Protein AF-Q57WV9-F1 (afdb_monomer_lite)

pLDDT: mean 71.14, std 24.07, range [21.98, 97.88]

Foldseek 3Di:
DDPVVVVVCPQADPVRVVLLVVLLVCCVQFQDDKDKAFQDDPLDDPQKFFQEKDFQAFDDPPPPDPPDRDDRFQWMWTQILQRKIWIARNVVRQIEIEQPDVVSVVVVVVVVPDPDDPPPPPFLLSRQKEKDKDWAFFDPPPPPDPDDDDDDDDPPPDGAIWIWMWIDDPQFTWIFTDDPVNRVPDSYDHPPCVRIAGAGGHDHCVVADDAKHKDYWYWDAAPNRQKIKIKTKMWDFDPPPVPDPPPPPPPDRQIFMWMWMWMWGFDPPDSGRHTYTPGPTDTAAQPVRDRSKDWADWDQADPVSFWIWIAIQQQKIFIAGNNRDTQEIDGPDDDPVSSDHNQWPHKDKFYFDDPDDPPPPDPDDDDDDDDDDPPPDPPVPPPGWMKMWIDGPQFKIKIWTKDKDDDDDPDPDDDDDDDDDDDDDDPDDDDPPGIYIDTHIAPDMDGPDPWGWQEKYWDDESAHTWIWTQTLQRKIFIARRRHRHTSDIDRDHDPDHRPPPPPPPDDDDDDDPPPPPPVPPDFDFYWDFDHPPTKIWTTTGRMTIIRTGD

Radius of gyration: 26.54 Å; chains: 1; bounding box: 86×54×90 Å

Sequence (550 aa):
MSVLSEWRREWTTEAHAHRQRLTKNALQRNLREDVQRRVTSSSVSSSIAVVDCCWSRGQCPCDTTPSVTTALAPYLFCALEDGVVCVINTSNFAKTYLFEDDSLHRREKERAGRKETTPQHDTQRDRLVAIDCFPLQQKPKREVTATKQVAGQPTVADSEVISLLCTVVDGFVCTFTIDAVTISRARSHSLKASNVCRAIKLPADTDLSDRGSWKTFSIRFSQQGSRIIVLATSTGPPTRNPTAFSNTAGSRAGLIYTTFLCVLKRQENDANGVYAVEKQWTKVLPPNGDTTTELLCVTWWDDEESVILVVWSDGTVCLMDVALSTIAQSVMFSSAEDLRPGRVVKAVASPPSFQGAPASRTSTSTPSAVSATVTSGTSNCSRPTGLLAVVVDENIIVQFAVHSSLHKNEPTSSEEPPLKTQKVESPSQGEMDSPTLTLEPGPQTHCSEDIPIGDIAIFDCLLPHTLCVLLESGALLILDGTTVEILYQRQLSRLFPSKVTRRATSGADGGSNDKRSGNSRECSFLLRPKDRPLTMCILEHNTAVILRAS

Structure (mmCIF, N/CA/C/O backbone):
data_AF-Q57WV9-F1
#
_entry.id   AF-Q57WV9-F1
#
loop_
_atom_site.group_PDB
_atom_site.id
_atom_site.type_symbol
_atom_site.label_atom_id
_atom_site.label_alt_id
_atom_site.label_comp_id
_atom_site.label_asym_id
_atom_site.label_entity_id
_atom_site.label_seq_id
_atom_site.pdbx_PDB_ins_code
_atom_site.Cartn_x
_atom_site.Cartn_y
_atom_site.Cartn_z
_atom_site.occupancy
_atom_site.B_iso_or_equiv
_atom_site.auth_seq_id
_atom_site.auth_comp_id
_atom_site.auth_asym_id
_atom_site.auth_atom_id
_atom_site.pdbx_PDB_model_num
ATOM 1 N N . MET A 1 1 ? 1.617 18.448 -42.439 1.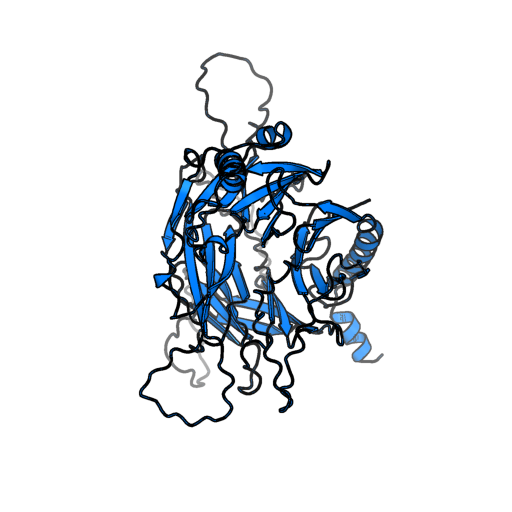00 38.41 1 MET A N 1
ATOM 2 C CA . MET A 1 1 ? 1.358 18.016 -41.047 1.00 38.41 1 MET A CA 1
ATOM 3 C C . MET A 1 1 ? 2.627 17.353 -40.535 1.00 38.41 1 MET A C 1
ATOM 5 O O . MET A 1 1 ? 3.308 16.754 -41.355 1.00 38.41 1 MET A O 1
ATOM 9 N N . SER A 1 2 ? 3.021 17.542 -39.270 1.00 48.16 2 SER A N 1
ATOM 10 C CA . SER A 1 2 ? 4.295 16.999 -38.766 1.00 48.16 2 SER A CA 1
ATOM 11 C C . SER A 1 2 ? 4.095 15.613 -38.150 1.00 48.16 2 SER A C 1
ATOM 13 O O . SER A 1 2 ? 3.089 15.374 -37.484 1.00 48.16 2 SER A O 1
ATOM 15 N N . VAL A 1 3 ? 5.079 14.731 -38.314 1.00 47.81 3 VAL A N 1
ATOM 16 C CA . VAL A 1 3 ? 5.124 13.384 -37.712 1.00 47.81 3 VAL A CA 1
ATOM 17 C C . VAL A 1 3 ? 4.875 13.429 -36.193 1.00 47.81 3 VAL A C 1
ATOM 19 O O . VAL A 1 3 ? 4.206 12.566 -35.643 1.00 47.81 3 VAL A O 1
ATOM 22 N N . LEU A 1 4 ? 5.289 14.506 -35.510 1.00 43.72 4 LEU A N 1
ATOM 23 C CA . LEU A 1 4 ? 5.009 14.738 -34.082 1.00 43.72 4 LEU A CA 1
ATOM 24 C C . LEU A 1 4 ? 3.510 14.877 -33.759 1.00 43.72 4 LEU A C 1
ATOM 26 O O . LEU A 1 4 ? 3.073 14.484 -32.677 1.00 43.72 4 LEU A O 1
ATOM 30 N N . SER A 1 5 ? 2.721 15.452 -34.672 1.00 43.38 5 SER A N 1
ATOM 31 C CA . SER A 1 5 ? 1.266 15.574 -34.509 1.00 43.38 5 SER A CA 1
ATOM 32 C C . SER A 1 5 ? 0.517 14.267 -34.782 1.00 43.38 5 SER A C 1
ATOM 34 O O . SER A 1 5 ? -0.531 14.054 -34.177 1.00 43.38 5 SER A O 1
ATOM 36 N N . GLU A 1 6 ? 1.071 13.383 -35.618 1.00 39.81 6 GLU A N 1
ATOM 37 C CA . GLU A 1 6 ? 0.573 12.010 -35.799 1.00 39.81 6 GLU A CA 1
ATOM 38 C C . GLU A 1 6 ? 0.925 11.144 -34.586 1.00 39.81 6 GLU A C 1
ATOM 40 O O . GLU A 1 6 ? 0.035 10.521 -34.016 1.00 39.81 6 GLU A O 1
ATOM 45 N N . TRP A 1 7 ? 2.158 11.237 -34.077 1.00 36.62 7 TRP A N 1
ATOM 46 C CA . TRP A 1 7 ? 2.585 10.495 -32.887 1.00 36.62 7 TRP A CA 1
ATOM 47 C C . TRP A 1 7 ? 1.738 10.858 -31.668 1.00 36.62 7 TRP A C 1
ATOM 49 O O . TRP A 1 7 ? 1.180 9.978 -31.027 1.00 36.62 7 TRP A O 1
ATOM 59 N N . ARG A 1 8 ? 1.520 12.152 -31.379 1.00 41.88 8 ARG A N 1
ATOM 60 C CA . ARG A 1 8 ? 0.606 12.560 -30.289 1.00 41.88 8 ARG A CA 1
ATOM 61 C C . ARG A 1 8 ? -0.830 12.047 -30.458 1.00 41.88 8 ARG A C 1
ATOM 63 O O . ARG A 1 8 ? -1.524 11.934 -29.451 1.00 41.88 8 ARG A O 1
ATOM 70 N N . ARG A 1 9 ? -1.283 11.778 -31.687 1.00 46.91 9 ARG A N 1
ATOM 71 C CA . ARG A 1 9 ? -2.624 11.244 -31.967 1.00 46.91 9 ARG A CA 1
ATOM 72 C C . ARG A 1 9 ? -2.716 9.728 -31.806 1.00 46.91 9 ARG A C 1
ATOM 74 O O . ARG A 1 9 ? -3.803 9.255 -31.504 1.00 46.91 9 ARG A O 1
ATOM 81 N N . GLU A 1 10 ? -1.621 8.991 -31.979 1.00 52.47 10 GLU A N 1
ATOM 82 C CA . GLU A 1 10 ? -1.630 7.520 -31.960 1.00 52.47 10 GLU A CA 1
ATOM 83 C C . GLU A 1 10 ? -1.509 6.896 -30.558 1.00 52.47 10 GLU A C 1
ATOM 85 O O . GLU A 1 10 ? -1.930 5.759 -30.370 1.00 52.47 10 GLU A O 1
ATOM 90 N N . TRP A 1 11 ? -1.012 7.615 -29.543 1.00 59.88 11 TRP A N 1
ATOM 91 C CA . TRP A 1 11 ? -0.747 7.014 -28.218 1.00 59.88 11 TRP A CA 1
ATOM 92 C C . TRP A 1 11 ? -1.983 6.707 -27.383 1.00 59.88 11 TRP A C 1
ATOM 94 O O . TRP A 1 11 ? -2.005 5.759 -26.601 1.00 59.88 11 TRP A O 1
ATOM 104 N N . THR A 1 12 ? -3.010 7.540 -27.512 1.00 67.00 12 THR A N 1
ATOM 105 C CA . THR A 1 12 ? -4.257 7.368 -26.776 1.00 67.00 12 THR A CA 1
ATOM 106 C C . THR A 1 12 ? -5.365 7.197 -27.784 1.00 67.00 12 THR A C 1
ATOM 108 O O . THR A 1 12 ? -5.615 8.069 -28.613 1.00 67.00 12 THR A O 1
ATOM 111 N N . THR A 1 13 ? -6.054 6.061 -27.717 1.00 79.19 13 THR A N 1
ATOM 112 C CA . THR A 1 13 ? -7.278 5.901 -28.499 1.00 79.19 13 THR A CA 1
ATOM 113 C C . THR A 1 13 ? -8.245 7.025 -28.137 1.00 79.19 13 THR A C 1
ATOM 115 O O . THR A 1 13 ? -8.297 7.468 -26.984 1.00 79.19 13 THR A O 1
ATOM 118 N N . GLU A 1 14 ? -9.069 7.463 -29.089 1.00 84.38 14 GLU A N 1
ATOM 119 C CA . GLU A 1 14 ? -10.126 8.442 -28.800 1.00 84.38 14 GLU A CA 1
ATOM 120 C C . GLU A 1 14 ? -11.019 7.971 -27.638 1.00 84.38 14 GLU A C 1
ATOM 122 O O . GLU A 1 14 ? -11.445 8.774 -26.807 1.00 84.38 14 GLU A O 1
ATOM 127 N N . ALA A 1 15 ? -11.216 6.652 -27.514 1.00 83.19 15 ALA A N 1
ATOM 128 C CA . ALA A 1 15 ? -11.899 6.019 -26.392 1.00 83.19 15 ALA A CA 1
ATOM 129 C C . ALA A 1 15 ? -11.168 6.217 -25.050 1.00 83.19 15 ALA A C 1
ATOM 131 O O . ALA A 1 15 ? -11.806 6.526 -24.043 1.00 83.19 15 ALA A O 1
ATOM 132 N N . HIS A 1 16 ? -9.841 6.066 -25.001 1.00 83.44 16 HIS A N 1
ATOM 133 C CA . HIS A 1 16 ? -9.053 6.342 -23.798 1.00 83.44 16 HIS A CA 1
ATOM 134 C C . HIS A 1 16 ? -9.083 7.835 -23.439 1.00 83.44 16 HIS A C 1
ATOM 136 O O . HIS A 1 16 ? -9.425 8.168 -22.307 1.00 83.44 16 HIS A O 1
ATOM 142 N N . ALA A 1 17 ? -8.867 8.735 -24.403 1.00 86.25 17 ALA A N 1
ATOM 143 C CA . ALA A 1 17 ? -8.956 10.180 -24.175 1.00 86.25 17 ALA A CA 1
ATOM 144 C C . ALA A 1 17 ? -10.359 10.615 -23.699 1.00 86.25 17 ALA A C 1
ATOM 146 O O . ALA A 1 17 ? -10.502 11.478 -22.827 1.00 86.25 17 ALA A O 1
ATOM 147 N N . HIS A 1 18 ? -11.422 10.001 -24.228 1.00 87.38 18 HIS A N 1
ATOM 148 C CA . HIS A 1 18 ? -12.787 10.222 -23.754 1.00 87.38 18 HIS A CA 1
ATOM 149 C C . HIS A 1 18 ? -12.972 9.742 -22.305 1.00 87.38 18 HIS A C 1
ATOM 151 O O . HIS A 1 18 ? -13.481 10.499 -21.474 1.00 87.38 18 HIS A O 1
ATOM 157 N N . ARG A 1 19 ? -12.496 8.533 -21.965 1.00 84.19 19 ARG A N 1
ATOM 158 C CA . ARG A 1 19 ? -12.519 8.013 -20.584 1.00 84.19 19 ARG A CA 1
ATOM 159 C C . ARG A 1 19 ? -11.716 8.885 -19.622 1.00 84.19 19 ARG A C 1
ATOM 161 O O . ARG A 1 19 ? -12.195 9.143 -18.521 1.00 84.19 19 ARG A O 1
ATOM 168 N N . GLN A 1 20 ? -10.564 9.413 -20.033 1.00 87.19 20 GLN A N 1
ATOM 169 C CA . GLN A 1 20 ? -9.794 10.373 -19.241 1.00 87.19 20 GLN A CA 1
ATOM 170 C C . GLN A 1 20 ? -10.606 11.632 -18.940 1.00 87.19 20 GLN A C 1
ATOM 172 O O . GLN A 1 20 ? -10.690 12.042 -17.786 1.00 87.19 20 GLN A O 1
ATOM 177 N N . ARG A 1 21 ? -11.261 12.232 -19.945 1.00 88.75 21 ARG A N 1
ATOM 178 C CA . ARG A 1 21 ? -12.117 13.418 -19.742 1.00 88.75 21 ARG A CA 1
ATOM 179 C C . ARG A 1 21 ? -13.271 13.136 -18.779 1.00 88.75 21 ARG A C 1
ATOM 181 O O . ARG A 1 21 ? -13.540 13.950 -17.896 1.00 88.75 21 ARG A O 1
ATOM 188 N N . LEU A 1 22 ? -13.942 11.991 -18.922 1.00 88.00 22 LEU A N 1
ATOM 189 C CA . LEU A 1 22 ? -15.007 11.572 -18.004 1.00 88.00 22 LEU A CA 1
ATOM 190 C C . LEU A 1 22 ? -14.480 11.356 -16.583 1.00 88.00 22 LEU A C 1
ATOM 192 O O . LEU A 1 22 ? -15.108 11.809 -15.628 1.00 88.00 22 LEU A O 1
ATOM 196 N N . THR A 1 23 ? -13.312 10.730 -16.451 1.00 86.06 23 THR A N 1
ATOM 197 C CA . THR A 1 23 ? -12.659 10.473 -15.164 1.00 86.06 23 THR A CA 1
ATOM 198 C C . THR A 1 23 ? -12.260 11.777 -14.486 1.00 86.06 23 THR A C 1
ATOM 200 O O . THR A 1 23 ? -12.686 12.005 -13.360 1.00 86.06 23 THR A O 1
ATOM 203 N N . LYS A 1 24 ? -11.567 12.693 -15.180 1.00 89.44 24 LYS A N 1
ATOM 204 C CA . LYS A 1 24 ? -11.230 14.043 -14.680 1.00 89.44 24 LYS A CA 1
ATOM 205 C C . LYS A 1 24 ? -12.474 14.754 -14.128 1.00 89.44 24 LYS A C 1
ATOM 207 O O . LYS A 1 24 ? -12.482 15.206 -12.983 1.00 89.44 24 LYS A O 1
ATOM 212 N N . ASN A 1 25 ? -13.564 14.763 -14.899 1.00 87.69 25 ASN A N 1
ATOM 213 C CA . ASN A 1 25 ? -14.838 15.351 -14.479 1.00 87.69 25 ASN A CA 1
ATOM 214 C C . ASN A 1 25 ? -15.449 14.650 -13.254 1.00 87.69 25 ASN A C 1
ATOM 216 O O . ASN A 1 25 ? -15.977 15.321 -12.369 1.00 87.69 25 ASN A O 1
ATOM 220 N N . ALA A 1 26 ? -15.407 13.317 -13.196 1.00 84.88 26 ALA A N 1
ATOM 221 C CA . ALA A 1 26 ? -15.935 12.543 -12.077 1.00 84.88 26 ALA A CA 1
ATOM 222 C C . ALA A 1 26 ? -15.121 12.772 -10.794 1.00 84.88 26 ALA A C 1
ATOM 224 O O . ALA A 1 26 ? -15.709 13.034 -9.748 1.00 84.88 26 ALA A O 1
ATOM 225 N N . LEU A 1 27 ? -13.787 12.757 -10.873 1.00 86.38 27 LEU A N 1
ATOM 226 C CA . LEU A 1 27 ? -12.890 13.014 -9.742 1.00 86.38 27 LEU A CA 1
ATOM 227 C C . LEU A 1 27 ? -13.128 14.415 -9.154 1.00 86.38 27 LEU A C 1
ATOM 229 O O . LEU A 1 27 ? -13.334 14.551 -7.951 1.00 86.38 27 LEU A O 1
ATOM 233 N N . GLN A 1 28 ? -13.189 15.447 -10.005 1.00 84.69 28 GLN A N 1
ATOM 234 C CA . GLN A 1 28 ? -13.433 16.837 -9.587 1.00 84.69 28 GLN A CA 1
ATOM 235 C C . GLN A 1 28 ? -14.813 17.066 -8.954 1.00 84.69 28 GLN A C 1
ATOM 237 O O . GLN A 1 28 ? -14.986 17.965 -8.122 1.00 84.69 28 GLN A O 1
ATOM 242 N N . ARG A 1 29 ? -15.826 16.302 -9.374 1.00 80.56 29 ARG A N 1
ATOM 243 C CA . ARG A 1 29 ? -17.167 16.371 -8.779 1.00 80.56 29 ARG A CA 1
ATOM 244 C C . ARG A 1 29 ? -17.229 15.617 -7.461 1.00 80.56 29 ARG A C 1
ATOM 246 O O . ARG A 1 29 ? -17.751 16.162 -6.500 1.00 80.56 29 ARG A O 1
ATOM 253 N N . ASN A 1 30 ? -16.687 14.404 -7.427 1.00 78.75 30 ASN A N 1
ATOM 254 C CA . ASN A 1 30 ? -16.910 13.483 -6.324 1.00 78.75 30 ASN A CA 1
ATOM 255 C C . ASN A 1 30 ? -15.984 13.786 -5.144 1.00 78.75 30 ASN A C 1
ATOM 257 O O . ASN A 1 30 ? -16.444 13.844 -4.017 1.00 78.75 30 ASN A O 1
ATOM 261 N N . LEU A 1 31 ? -14.697 14.049 -5.363 1.00 81.75 31 LEU A N 1
ATOM 262 C CA . LEU A 1 31 ? -13.718 14.170 -4.276 1.00 81.75 31 LEU A CA 1
ATOM 263 C C . LEU A 1 31 ? -13.658 15.590 -3.702 1.00 81.75 31 LEU A C 1
ATOM 265 O O . LEU A 1 31 ? -12.608 16.230 -3.707 1.00 81.75 31 LEU A O 1
ATOM 269 N N . ARG A 1 32 ? -14.788 16.114 -3.226 1.00 76.88 32 ARG A N 1
ATOM 270 C CA . ARG A 1 32 ? -14.880 17.478 -2.670 1.00 76.88 32 ARG A CA 1
ATOM 271 C C . ARG A 1 32 ? -14.887 17.489 -1.156 1.00 76.88 32 ARG A C 1
ATOM 273 O O . ARG A 1 32 ? -14.141 18.249 -0.547 1.00 76.88 32 ARG A O 1
ATOM 280 N N . GLU A 1 33 ? -15.664 16.610 -0.549 1.00 80.31 33 GLU A N 1
ATOM 281 C CA . GLU A 1 33 ? -15.748 16.523 0.903 1.00 80.31 33 GLU A CA 1
ATOM 282 C C . GLU A 1 33 ? -14.583 15.711 1.459 1.00 80.31 33 GLU A C 1
ATOM 284 O O . GLU A 1 33 ? -14.222 14.665 0.914 1.00 80.31 33 GLU A O 1
ATOM 289 N N . ASP A 1 34 ? -13.999 16.197 2.550 1.00 83.12 34 ASP A N 1
ATOM 290 C CA . ASP A 1 34 ? -13.153 15.399 3.423 1.00 83.12 34 ASP A CA 1
ATOM 291 C C . ASP A 1 34 ? -13.755 15.369 4.823 1.00 83.12 34 ASP A C 1
ATOM 293 O O . ASP A 1 34 ? -14.208 16.382 5.355 1.00 83.12 34 ASP A O 1
ATOM 297 N N . VAL A 1 35 ? -13.794 14.178 5.413 1.00 85.56 35 VAL A N 1
ATOM 298 C CA . VAL A 1 35 ? -14.219 13.992 6.797 1.00 85.56 35 VAL A CA 1
ATOM 299 C C . VAL A 1 35 ? -13.074 13.367 7.564 1.00 85.56 35 VAL A C 1
ATOM 301 O O . VAL A 1 35 ? -12.562 12.310 7.197 1.00 85.56 35 VAL A O 1
ATOM 304 N N . GLN A 1 36 ? -12.692 14.015 8.657 1.00 86.06 36 GLN A N 1
ATOM 305 C CA . GLN A 1 36 ? -11.636 13.532 9.531 1.00 86.06 36 GLN A CA 1
ATOM 306 C C . GLN A 1 36 ? -12.238 12.741 10.688 1.00 86.06 36 GLN A C 1
ATOM 308 O O . GLN A 1 36 ? -13.159 13.192 11.374 1.00 86.06 36 GLN A O 1
ATOM 313 N N . ARG A 1 37 ? -11.696 11.553 10.940 1.00 83.12 37 ARG A N 1
ATOM 314 C CA . ARG A 1 37 ? -12.106 10.700 12.049 1.00 83.12 37 ARG A CA 1
ATOM 315 C C . ARG A 1 37 ? -10.897 10.140 12.769 1.00 83.12 37 ARG A C 1
ATOM 317 O O . ARG A 1 37 ? -10.088 9.415 12.202 1.00 83.12 37 ARG A O 1
ATOM 324 N N . ARG A 1 38 ? -10.823 10.411 14.070 1.00 82.81 38 ARG A N 1
ATOM 325 C CA . ARG A 1 38 ? -9.780 9.847 14.919 1.00 82.81 38 ARG A CA 1
ATOM 326 C C . ARG A 1 38 ? -10.042 8.374 15.251 1.00 82.81 38 ARG A C 1
ATOM 328 O O . ARG A 1 38 ? -11.059 8.025 15.867 1.00 82.81 38 ARG A O 1
ATOM 335 N N . VAL A 1 39 ? -9.074 7.536 14.912 1.00 77.31 39 VAL A N 1
ATOM 336 C CA . VAL A 1 39 ? -8.988 6.096 15.166 1.00 77.31 39 VAL A CA 1
ATOM 337 C C . VAL A 1 39 ? -8.246 5.845 16.484 1.00 77.31 39 VAL A C 1
ATOM 339 O O . VAL A 1 39 ? -7.176 5.260 16.527 1.00 77.31 39 VAL A O 1
ATOM 342 N N . THR A 1 40 ? -8.785 6.337 17.595 1.00 68.69 40 THR A N 1
ATOM 343 C CA . THR A 1 40 ? -8.350 5.918 18.945 1.00 68.69 40 THR A CA 1
ATOM 344 C C . THR A 1 40 ? -9.278 4.845 19.471 1.00 68.69 40 THR A C 1
ATOM 346 O O . THR A 1 40 ? -10.448 4.900 19.095 1.00 68.69 40 THR A O 1
ATOM 349 N N . SER A 1 41 ? -8.830 3.944 20.351 1.00 57.75 41 SER A N 1
ATOM 350 C CA . SER A 1 41 ? -9.745 3.134 21.174 1.00 57.75 41 SER A CA 1
ATOM 351 C C . SER A 1 41 ? -10.340 3.939 22.342 1.00 57.75 41 SER A C 1
ATOM 353 O O . SER A 1 41 ? -9.959 5.092 22.563 1.00 57.75 41 SER A O 1
ATOM 355 N N . SER A 1 42 ? -11.319 3.370 23.052 1.00 56.91 42 SER A N 1
ATOM 356 C CA . SER A 1 42 ? -11.815 3.885 24.342 1.00 56.91 42 SER A CA 1
ATOM 357 C C . SER A 1 42 ? -10.751 3.869 25.444 1.00 56.91 42 SER A C 1
ATOM 359 O O . SER A 1 42 ? -10.799 4.693 26.355 1.00 56.91 42 SER A O 1
ATOM 361 N N . SER A 1 43 ? -9.817 2.927 25.354 1.00 53.62 43 SER A N 1
ATOM 362 C CA . SER A 1 43 ? -8.795 2.579 26.344 1.00 53.62 43 SER A CA 1
ATOM 363 C C . SER A 1 43 ? -7.394 3.091 25.999 1.00 53.62 43 SER A C 1
ATOM 365 O O . SER A 1 43 ? -6.507 3.082 26.841 1.00 53.62 43 SER A O 1
ATOM 367 N N . VAL A 1 44 ? -7.177 3.540 24.766 1.00 59.12 44 VAL A N 1
ATOM 368 C CA . VAL A 1 44 ? -5.839 3.702 24.204 1.00 59.12 44 VAL A CA 1
ATOM 369 C C . VAL A 1 44 ? -5.323 5.138 24.274 1.00 59.12 44 VAL A C 1
ATOM 371 O O . VAL A 1 44 ? -6.014 6.109 23.956 1.00 59.12 44 VAL A O 1
ATOM 374 N N . SER A 1 45 ? -4.039 5.247 24.622 1.00 63.06 45 SER A N 1
ATOM 375 C CA . SER A 1 45 ? -3.245 6.472 24.557 1.00 63.06 45 SER A CA 1
ATOM 376 C C . SER A 1 45 ? -3.333 7.147 23.183 1.00 63.06 45 SER A C 1
ATOM 378 O O . SER A 1 45 ? -3.290 6.505 22.136 1.00 63.06 45 SER A O 1
ATOM 380 N N . SER A 1 46 ? -3.323 8.481 23.170 1.00 67.50 46 SER A N 1
ATOM 381 C CA . SER A 1 46 ? -3.188 9.295 21.954 1.00 67.50 46 SER A CA 1
ATOM 382 C C . SER A 1 46 ? -1.952 8.966 21.100 1.00 67.50 46 SER A C 1
ATOM 384 O O . SER A 1 46 ? -1.874 9.412 19.951 1.00 67.50 46 SER A O 1
ATOM 386 N N . SER A 1 47 ? -1.008 8.208 21.664 1.00 73.38 47 SER A N 1
ATOM 387 C CA . SER A 1 47 ? 0.252 7.784 21.060 1.00 73.38 47 SER A CA 1
ATOM 388 C C . SER A 1 47 ? 0.168 6.559 20.149 1.00 73.38 47 SER A C 1
ATOM 390 O O . SER A 1 47 ? 1.127 6.331 19.421 1.00 73.38 47 SER A O 1
ATOM 392 N N . ILE A 1 48 ? -0.925 5.791 20.163 1.00 79.94 48 ILE A N 1
ATOM 393 C CA . ILE A 1 48 ? -1.059 4.613 19.292 1.00 79.94 48 ILE A CA 1
ATOM 394 C C . ILE A 1 48 ? -1.436 5.060 17.890 1.00 79.94 48 ILE A C 1
ATOM 396 O O . ILE A 1 48 ? -2.393 5.826 17.734 1.00 79.94 48 ILE A O 1
ATOM 400 N N . ALA A 1 49 ? -0.673 4.588 16.906 1.00 84.62 49 ALA A N 1
ATOM 401 C CA . ALA A 1 49 ? -0.910 4.811 15.488 1.00 84.62 49 ALA A CA 1
ATOM 402 C C . ALA A 1 49 ? -1.698 3.654 14.850 1.00 84.62 49 ALA A C 1
ATOM 404 O O . ALA A 1 49 ? -1.734 2.534 15.362 1.00 84.62 49 ALA A O 1
ATOM 405 N N . VAL A 1 50 ? -2.317 3.931 13.705 1.00 87.69 50 VAL A N 1
ATOM 406 C CA . VAL A 1 50 ? -2.803 2.908 12.777 1.00 87.69 50 VAL A CA 1
ATOM 407 C C . VAL A 1 50 ? -1.620 2.463 11.924 1.00 87.69 50 VAL A C 1
ATOM 409 O O . VAL A 1 50 ? -1.041 3.295 11.234 1.00 87.69 50 VAL A O 1
ATOM 412 N N . VAL A 1 51 ? -1.259 1.183 11.957 1.00 87.69 51 VAL A N 1
ATOM 413 C CA . VAL A 1 51 ? -0.090 0.636 11.238 1.00 87.69 51 VAL A CA 1
ATOM 414 C C . VAL A 1 51 ? -0.455 0.166 9.835 1.00 87.69 51 VAL A C 1
ATOM 416 O O . VAL A 1 51 ? 0.327 0.327 8.905 1.00 87.69 51 VAL A O 1
ATOM 419 N N . ASP A 1 52 ? -1.656 -0.384 9.663 1.00 91.00 52 ASP A N 1
ATOM 420 C CA . ASP A 1 52 ? -2.167 -0.823 8.365 1.00 91.00 52 ASP A CA 1
ATOM 421 C C . ASP A 1 52 ? -3.693 -0.705 8.325 1.00 91.00 52 ASP A C 1
ATOM 423 O O . ASP A 1 52 ? -4.365 -0.652 9.361 1.00 91.00 52 ASP A O 1
ATOM 427 N N . CYS A 1 53 ? -4.260 -0.658 7.124 1.00 92.06 53 CYS A N 1
ATOM 428 C CA . CYS A 1 53 ? -5.703 -0.720 6.951 1.00 92.06 53 CYS A CA 1
ATOM 429 C C . CYS A 1 53 ? -6.111 -1.298 5.598 1.00 92.06 53 CYS A C 1
ATOM 431 O O . CYS A 1 53 ? -5.383 -1.199 4.603 1.00 92.06 53 CYS A O 1
ATOM 433 N N . CYS A 1 54 ? -7.319 -1.855 5.567 1.00 91.62 54 CYS A N 1
ATOM 434 C CA . CYS A 1 54 ? -7.936 -2.401 4.370 1.00 91.62 54 CYS A CA 1
ATOM 435 C C . CYS A 1 54 ? -9.436 -2.074 4.325 1.00 91.62 54 CYS A C 1
ATOM 437 O O . CYS A 1 54 ? -10.120 -1.966 5.348 1.00 91.62 54 CYS A O 1
ATOM 439 N N . TRP A 1 55 ? -9.959 -1.903 3.114 1.00 88.81 55 TRP A N 1
ATOM 440 C CA . TRP A 1 55 ? -11.394 -1.766 2.883 1.00 88.81 55 TRP A CA 1
ATOM 441 C C . TRP A 1 55 ? -12.060 -3.133 2.889 1.00 88.81 55 TRP A C 1
ATOM 443 O O . TRP A 1 55 ? -11.539 -4.059 2.272 1.00 88.81 55 TRP A O 1
ATOM 453 N N . SER A 1 56 ? -13.256 -3.230 3.473 1.00 83.06 56 SER A N 1
ATOM 454 C CA . SER A 1 56 ? -14.141 -4.361 3.197 1.00 83.06 56 SER A CA 1
ATOM 455 C C . SER A 1 56 ? -14.437 -4.410 1.697 1.00 83.06 56 SER A C 1
ATOM 457 O O . SER A 1 56 ? -15.016 -3.476 1.127 1.00 83.06 56 SER A O 1
ATOM 459 N N . ARG A 1 57 ? -13.983 -5.479 1.043 1.00 71.12 57 ARG A N 1
ATOM 460 C CA . ARG A 1 57 ? -14.223 -5.704 -0.384 1.00 71.12 57 ARG A CA 1
ATOM 461 C C . ARG A 1 57 ? -15.675 -6.154 -0.567 1.00 71.12 57 ARG A C 1
ATOM 463 O O . ARG A 1 57 ? -16.156 -7.021 0.156 1.00 71.12 57 ARG A O 1
ATOM 470 N N . GLY A 1 58 ? -16.381 -5.562 -1.529 1.00 58.75 58 GLY A N 1
ATOM 471 C CA . GLY A 1 58 ? -17.634 -6.138 -2.025 1.00 58.75 58 GLY A CA 1
ATOM 472 C C . GLY A 1 58 ? -17.341 -7.358 -2.902 1.00 58.75 58 GLY A C 1
ATOM 473 O O . GLY A 1 58 ? -16.208 -7.533 -3.349 1.00 58.75 58 GLY A O 1
ATOM 474 N N . GLN A 1 59 ? -18.345 -8.191 -3.184 1.00 45.72 59 GLN A N 1
ATOM 475 C CA . GLN A 1 59 ? -18.185 -9.198 -4.234 1.00 45.72 59 GLN A CA 1
ATOM 476 C C . GLN A 1 59 ? -18.026 -8.518 -5.595 1.00 45.72 59 GLN A C 1
ATOM 478 O O . GLN A 1 59 ? -18.812 -7.635 -5.946 1.00 45.72 59 GLN A O 1
ATOM 483 N N . CYS A 1 60 ? -17.047 -8.974 -6.372 1.00 42.72 60 CYS A N 1
ATOM 484 C CA . CYS A 1 60 ? -17.094 -8.862 -7.821 1.00 42.72 60 CYS A CA 1
ATOM 485 C C . CYS A 1 60 ? -17.803 -10.129 -8.325 1.00 42.72 60 CYS A C 1
ATOM 487 O O . CYS A 1 60 ? -17.209 -11.205 -8.240 1.00 42.72 60 CYS A O 1
ATOM 489 N N . PRO A 1 61 ? -19.077 -10.081 -8.754 1.00 35.12 61 PRO A N 1
ATOM 490 C CA . PRO A 1 61 ? -19.665 -11.233 -9.417 1.00 35.12 61 PRO A CA 1
ATOM 491 C C . PRO A 1 61 ? -18.920 -11.436 -10.744 1.00 35.12 61 PRO A C 1
ATOM 493 O O . PRO A 1 61 ? -19.042 -10.619 -11.652 1.00 35.12 61 PRO A O 1
ATOM 496 N N . CYS A 1 62 ? -18.143 -12.517 -10.858 1.00 34.91 62 CYS A N 1
ATOM 497 C CA . CYS A 1 62 ? -17.558 -12.957 -12.134 1.00 34.91 62 CYS A CA 1
ATOM 498 C C . CYS A 1 62 ? -18.614 -13.471 -13.134 1.00 34.91 62 CYS A C 1
ATOM 500 O O . CYS A 1 62 ? -18.267 -13.853 -14.249 1.00 34.91 62 CYS A O 1
ATOM 502 N N . ASP A 1 63 ? -19.900 -13.448 -12.781 1.00 32.81 63 ASP A N 1
ATOM 503 C CA . ASP A 1 63 ? -20.982 -13.784 -13.695 1.00 32.81 63 ASP A CA 1
ATOM 504 C C . ASP A 1 63 ? -21.422 -12.533 -14.463 1.00 32.81 63 ASP A C 1
ATOM 506 O O . ASP A 1 63 ? -21.811 -11.529 -13.874 1.00 32.81 63 ASP A O 1
ATOM 510 N N . THR A 1 64 ? -21.314 -12.632 -15.792 1.00 37.22 64 THR A N 1
ATOM 511 C CA . THR A 1 64 ? -21.507 -11.666 -16.906 1.00 37.22 64 THR A CA 1
ATOM 512 C C . THR A 1 64 ? -22.720 -10.710 -16.909 1.00 37.22 64 THR A C 1
ATOM 514 O O . THR A 1 64 ? -23.078 -10.153 -17.947 1.00 37.22 64 THR A O 1
ATOM 517 N N . THR A 1 65 ? -23.316 -10.391 -15.769 1.00 29.34 65 THR A N 1
ATOM 518 C CA . THR A 1 65 ? -24.286 -9.307 -15.619 1.00 29.34 65 THR A CA 1
ATOM 519 C C . THR A 1 65 ? -23.778 -8.282 -14.606 1.00 29.34 65 THR A C 1
ATOM 521 O O . THR A 1 65 ? -23.698 -8.596 -13.419 1.00 29.34 65 THR A O 1
ATOM 524 N N . PRO A 1 66 ? -23.507 -7.021 -15.004 1.00 35.31 66 PRO A N 1
ATOM 525 C CA . PRO A 1 66 ? -23.234 -5.937 -14.066 1.00 35.31 66 PRO A CA 1
ATOM 526 C C . PRO A 1 66 ? -24.546 -5.469 -13.408 1.00 35.31 66 PRO A C 1
ATOM 528 O O . PRO A 1 66 ? -24.891 -4.290 -13.439 1.00 35.31 66 PRO A O 1
ATOM 531 N N . SER A 1 67 ? -25.328 -6.386 -12.835 1.00 29.23 67 SER A N 1
ATOM 532 C CA . SER A 1 67 ? -26.488 -6.039 -12.021 1.00 29.23 67 SER A CA 1
ATOM 533 C C . SER A 1 67 ? -26.004 -5.796 -10.598 1.00 29.23 67 SER A C 1
ATOM 535 O O . SER A 1 67 ? -25.946 -6.712 -9.789 1.00 29.23 67 SER A O 1
ATOM 537 N N . VAL A 1 68 ? -25.624 -4.544 -10.335 1.00 33.19 68 VAL A N 1
ATOM 538 C CA . VAL A 1 68 ? -25.477 -3.960 -8.995 1.00 33.19 68 VAL A CA 1
ATOM 539 C C . VAL A 1 68 ? -24.626 -4.824 -8.058 1.00 33.19 68 VAL A C 1
ATOM 541 O O . VAL A 1 68 ? -25.145 -5.589 -7.253 1.00 33.19 68 VAL A O 1
ATOM 544 N N . THR A 1 69 ? -23.302 -4.647 -8.123 1.00 39.62 69 THR A N 1
ATOM 545 C CA . THR A 1 69 ? -22.382 -5.032 -7.040 1.00 39.62 69 THR A CA 1
ATOM 546 C C . THR A 1 69 ? -23.007 -4.608 -5.714 1.00 39.62 69 THR A C 1
ATOM 548 O O . THR A 1 69 ? -23.102 -3.408 -5.439 1.00 39.62 69 THR A O 1
ATOM 551 N N . THR A 1 70 ? -23.510 -5.577 -4.948 1.00 41.88 70 THR A N 1
ATOM 552 C CA . THR A 1 70 ? -24.150 -5.380 -3.647 1.00 41.88 70 THR A CA 1
ATOM 553 C C . THR A 1 70 ? -23.308 -4.412 -2.831 1.00 41.88 70 THR A C 1
ATOM 555 O O . THR A 1 70 ? -22.137 -4.696 -2.584 1.00 41.88 70 THR A O 1
ATOM 558 N N . ALA A 1 71 ? -23.901 -3.257 -2.514 1.00 42.88 71 ALA A N 1
ATOM 559 C CA . ALA A 1 71 ? -23.415 -2.194 -1.639 1.00 42.88 71 ALA A CA 1
ATOM 560 C C . ALA A 1 71 ? -22.060 -2.503 -0.981 1.00 42.88 71 ALA A C 1
ATOM 562 O O . ALA A 1 71 ? -22.004 -3.163 0.055 1.00 42.88 71 ALA A O 1
ATOM 563 N N . LEU A 1 72 ? -20.965 -2.047 -1.603 1.00 52.06 72 LEU A N 1
ATOM 564 C CA . LEU A 1 72 ? -19.617 -2.243 -1.074 1.00 52.06 72 LEU A CA 1
ATOM 565 C C . LEU A 1 72 ? -19.585 -1.808 0.382 1.00 52.06 72 LEU A C 1
ATOM 567 O O . LEU A 1 72 ? -19.845 -0.637 0.673 1.00 52.06 72 LEU A O 1
ATOM 571 N N . ALA A 1 73 ? -19.269 -2.735 1.282 1.00 68.00 73 ALA A N 1
ATOM 572 C CA . ALA A 1 73 ? -19.522 -2.510 2.689 1.00 68.00 73 ALA A CA 1
ATOM 573 C C . ALA A 1 73 ? -18.783 -1.246 3.174 1.00 68.00 73 ALA A C 1
ATOM 575 O O . ALA A 1 73 ? -17.637 -0.992 2.774 1.00 68.00 73 ALA A O 1
ATOM 576 N N . PRO A 1 74 ? -19.422 -0.407 4.003 1.00 79.75 74 PRO A N 1
ATOM 577 C CA . PRO A 1 74 ? -18.864 0.873 4.421 1.00 79.75 74 PRO A CA 1
ATOM 578 C C . PRO A 1 74 ? -17.750 0.698 5.458 1.00 79.75 74 PRO A C 1
ATOM 580 O O . PRO A 1 74 ? -17.454 1.623 6.190 1.00 79.75 74 PRO A O 1
ATOM 583 N N . TYR A 1 75 ? -17.149 -0.479 5.599 1.00 87.19 75 TYR A N 1
ATOM 584 C CA . TYR A 1 75 ? -16.217 -0.745 6.683 1.00 87.19 75 TYR A CA 1
ATOM 585 C C . TYR A 1 75 ? -14.772 -0.590 6.218 1.00 87.19 75 TYR A C 1
ATOM 587 O O . TYR A 1 75 ? -14.352 -1.195 5.230 1.00 87.19 75 TYR A O 1
ATOM 595 N N . LEU A 1 76 ? -14.025 0.228 6.953 1.00 90.12 76 LEU A N 1
ATOM 596 C CA . LEU A 1 76 ? -12.571 0.300 6.906 1.00 90.12 76 LEU A CA 1
ATOM 597 C C . LEU A 1 76 ? -12.031 -0.405 8.152 1.00 90.12 76 LEU A C 1
ATOM 599 O O . LEU A 1 76 ? -12.375 -0.024 9.273 1.00 90.12 76 LEU A O 1
ATOM 603 N N . PHE A 1 77 ? -11.208 -1.430 7.960 1.00 91.25 77 PHE A N 1
ATOM 604 C CA . PHE A 1 77 ? -10.529 -2.129 9.045 1.00 91.25 77 PHE A CA 1
ATOM 605 C C . PHE A 1 77 ? -9.152 -1.508 9.252 1.00 91.25 77 PHE A C 1
ATOM 607 O O . PHE A 1 77 ? -8.369 -1.418 8.312 1.00 91.25 77 PHE A O 1
ATOM 614 N N . CYS A 1 78 ? -8.858 -1.089 10.477 1.00 91.44 78 CYS A N 1
ATOM 615 C CA . CYS A 1 78 ? -7.611 -0.443 10.864 1.00 91.44 78 CYS A CA 1
ATOM 616 C C . CYS A 1 78 ? -6.907 -1.288 11.925 1.00 91.44 78 CYS A C 1
ATOM 618 O O . CYS A 1 78 ? -7.477 -1.545 12.986 1.00 91.44 78 CYS A O 1
ATOM 620 N N . ALA A 1 79 ? -5.668 -1.681 11.655 1.00 89.94 79 ALA A N 1
ATOM 621 C CA . ALA A 1 79 ? -4.809 -2.367 12.608 1.00 89.94 79 ALA A CA 1
ATOM 622 C C . ALA A 1 79 ? -4.014 -1.332 13.414 1.00 89.94 79 ALA A C 1
ATOM 624 O O . ALA A 1 79 ? -3.381 -0.448 12.833 1.00 89.94 79 ALA A O 1
ATOM 625 N N . LEU A 1 80 ? -4.072 -1.413 14.739 1.00 87.12 80 LEU A N 1
ATOM 626 C CA . LEU A 1 80 ? -3.392 -0.495 15.651 1.00 87.12 80 LEU A CA 1
ATOM 627 C C . LEU A 1 80 ? -2.057 -1.081 16.135 1.00 87.12 80 LEU A C 1
ATOM 629 O O . LEU A 1 80 ? -1.891 -2.297 16.169 1.00 87.12 80 LEU A O 1
ATOM 633 N N . GLU A 1 81 ? -1.106 -0.223 16.523 1.00 82.75 81 GLU A N 1
ATOM 634 C CA . GLU A 1 81 ? 0.234 -0.640 16.998 1.00 82.75 81 GLU A CA 1
ATOM 635 C C . GLU A 1 81 ? 0.216 -1.601 18.202 1.00 82.75 81 GLU A C 1
ATOM 637 O O . GLU A 1 81 ? 1.209 -2.272 18.450 1.00 82.75 81 GLU A O 1
ATOM 642 N N . ASP A 1 82 ? -0.872 -1.658 18.970 1.00 78.00 82 ASP A N 1
ATOM 643 C CA . ASP A 1 82 ? -1.058 -2.567 20.110 1.00 78.00 82 ASP A CA 1
ATOM 644 C C . ASP A 1 82 ? -1.728 -3.901 19.739 1.00 78.00 82 ASP A C 1
ATOM 646 O O . ASP A 1 82 ? -2.050 -4.697 20.621 1.00 78.00 82 ASP A O 1
ATOM 650 N N . GLY A 1 83 ? -1.966 -4.153 18.450 1.00 78.56 83 GLY A N 1
ATOM 651 C CA . GLY A 1 83 ? -2.635 -5.359 17.959 1.00 78.56 83 GLY A CA 1
ATOM 652 C C . GLY A 1 83 ? -4.165 -5.294 17.996 1.00 78.56 83 GLY A C 1
ATOM 653 O O . GLY A 1 83 ? -4.828 -6.237 17.560 1.00 78.56 83 GLY A O 1
ATOM 654 N N . VAL A 1 84 ? -4.756 -4.187 18.461 1.00 82.12 84 VAL A N 1
ATOM 655 C CA . VAL A 1 84 ? -6.208 -3.984 18.402 1.00 82.12 84 VAL A CA 1
ATOM 656 C C . VAL A 1 84 ? -6.635 -3.720 16.959 1.00 82.12 84 VAL A C 1
ATOM 658 O O . VAL A 1 84 ? -5.986 -2.983 16.215 1.00 82.12 84 VAL A O 1
ATOM 661 N N . VAL A 1 85 ? -7.780 -4.278 16.561 1.00 85.25 85 VAL A N 1
ATOM 662 C CA . VAL A 1 85 ? -8.410 -3.948 15.277 1.00 85.25 85 VAL A CA 1
ATOM 663 C C . VAL A 1 85 ? -9.587 -3.014 15.515 1.00 85.25 85 VAL A C 1
ATOM 665 O O . VAL A 1 85 ? -10.539 -3.349 16.219 1.00 85.25 85 VAL A O 1
ATOM 668 N N . CYS A 1 86 ? -9.536 -1.838 14.897 1.00 87.06 86 CYS A N 1
ATOM 669 C CA . CYS A 1 86 ? -10.622 -0.871 14.878 1.00 87.06 86 CYS A CA 1
ATOM 670 C C . CYS A 1 86 ? -11.367 -0.953 13.544 1.00 87.06 86 CYS A C 1
ATOM 672 O O . CYS A 1 86 ? -10.779 -0.784 12.479 1.00 87.06 86 CYS A O 1
ATOM 674 N N . VAL A 1 87 ? -12.675 -1.172 13.601 1.00 88.12 87 VAL A N 1
ATOM 675 C CA . VAL A 1 87 ? -13.564 -1.126 12.441 1.00 88.12 87 VAL A CA 1
ATOM 676 C C . VAL A 1 87 ? -14.255 0.230 12.411 1.00 88.12 87 VAL A C 1
ATOM 678 O O . VAL A 1 87 ? -14.949 0.598 13.361 1.00 88.12 87 VAL A O 1
ATOM 681 N N . ILE A 1 88 ? -14.086 0.971 11.318 1.00 87.31 88 ILE A N 1
ATOM 682 C CA . ILE A 1 88 ? -14.756 2.251 11.082 1.00 87.31 88 ILE A CA 1
ATOM 683 C C . ILE A 1 88 ? -15.863 2.031 10.064 1.00 87.31 88 ILE A C 1
ATOM 685 O O . ILE A 1 88 ? -15.595 1.674 8.920 1.00 87.31 88 ILE A O 1
ATOM 689 N N . ASN A 1 89 ? -17.105 2.305 10.449 1.00 85.56 89 ASN A N 1
ATOM 690 C CA . ASN A 1 89 ? -18.185 2.464 9.484 1.00 85.56 89 ASN A CA 1
ATOM 691 C C . ASN A 1 89 ? -18.055 3.846 8.832 1.00 85.56 89 ASN A C 1
ATOM 693 O O . ASN A 1 89 ? -18.261 4.855 9.485 1.00 85.56 89 ASN A O 1
ATOM 697 N N . THR A 1 90 ? -17.723 3.931 7.555 1.00 82.31 90 THR A N 1
ATOM 698 C CA . THR A 1 90 ? -17.496 5.186 6.830 1.00 82.31 90 THR A CA 1
ATOM 699 C C . THR A 1 90 ? -18.779 5.908 6.423 1.00 82.31 90 THR A C 1
ATOM 701 O O . THR A 1 90 ? -18.713 7.052 5.979 1.00 82.31 90 THR A O 1
ATOM 704 N N . SER A 1 91 ? -19.953 5.299 6.621 1.00 81.19 91 SER A N 1
ATOM 705 C CA . SER A 1 91 ? -21.247 5.969 6.444 1.00 81.19 91 SER A CA 1
ATOM 706 C C . SER A 1 91 ? -21.634 6.820 7.656 1.00 81.19 91 SER A C 1
ATOM 708 O O . SER A 1 91 ? -22.169 7.910 7.480 1.00 81.19 91 SER A O 1
ATOM 710 N N . ASN A 1 92 ? -21.374 6.348 8.883 1.00 81.12 92 ASN A N 1
ATOM 711 C CA . ASN A 1 92 ? -21.764 7.044 10.124 1.00 81.12 92 ASN A CA 1
ATOM 712 C C . ASN A 1 92 ? -20.600 7.316 11.102 1.00 81.12 92 ASN A C 1
ATOM 714 O O . ASN A 1 92 ? -20.809 7.862 12.184 1.00 81.12 92 ASN A O 1
ATOM 718 N N . PHE A 1 93 ? -19.379 6.926 10.739 1.00 79.69 93 PHE A N 1
ATOM 719 C CA . PHE A 1 93 ? -18.140 7.034 11.518 1.00 79.69 93 PHE A CA 1
ATOM 720 C C . PHE A 1 93 ? -18.181 6.358 12.900 1.00 79.69 93 PHE A C 1
ATOM 722 O O . PHE A 1 93 ? -17.373 6.682 13.788 1.00 79.69 93 PHE A O 1
ATOM 729 N N . ALA A 1 94 ? -19.100 5.407 13.098 1.00 82.25 94 ALA A N 1
ATOM 730 C CA . ALA A 1 94 ? -19.108 4.539 14.266 1.00 82.25 94 ALA A CA 1
ATOM 731 C C . ALA A 1 94 ? -17.836 3.684 14.288 1.00 82.25 94 ALA A C 1
ATOM 733 O O . ALA A 1 94 ? -17.346 3.253 13.242 1.00 82.25 94 ALA A O 1
ATOM 734 N N . LYS A 1 95 ? -17.301 3.479 15.493 1.00 82.94 95 LYS A N 1
ATOM 735 C CA . LYS A 1 95 ? -16.107 2.672 15.739 1.00 82.94 95 LYS A CA 1
ATOM 736 C C . LYS A 1 95 ? -16.512 1.426 16.509 1.00 82.94 95 LYS A C 1
ATOM 738 O O . LYS A 1 95 ? -17.261 1.546 17.480 1.00 82.94 95 LYS A O 1
ATOM 743 N N . THR A 1 96 ? -15.984 0.286 16.091 1.00 82.06 96 THR A N 1
ATOM 744 C CA . THR A 1 96 ? -16.109 -0.989 16.794 1.00 82.06 96 THR A CA 1
ATOM 745 C C . THR A 1 96 ? -14.714 -1.563 16.980 1.00 82.06 96 THR A C 1
ATOM 747 O O . THR A 1 96 ? -13.986 -1.732 16.005 1.00 82.06 96 THR A O 1
ATOM 750 N N . TYR A 1 97 ? -14.331 -1.853 18.219 1.00 81.38 97 TYR A N 1
ATOM 751 C CA . TYR A 1 97 ? -13.040 -2.473 18.527 1.00 81.38 97 TYR A CA 1
ATOM 752 C C . TYR A 1 97 ? -13.196 -3.975 18.663 1.00 81.38 97 TYR A C 1
ATOM 754 O O . TYR A 1 97 ? -14.158 -4.444 19.279 1.00 81.38 97 TYR A O 1
ATOM 762 N N . LEU A 1 98 ? -12.237 -4.700 18.094 1.00 78.69 98 LEU A N 1
ATOM 763 C CA . LEU A 1 98 ? -12.074 -6.138 18.240 1.00 78.69 98 LEU A CA 1
ATOM 764 C C . LEU A 1 98 ? -10.851 -6.408 19.119 1.00 78.69 98 LEU A C 1
ATOM 766 O O . LEU A 1 98 ? -9.865 -5.679 19.039 1.00 78.69 98 LEU A O 1
ATOM 770 N N . PHE A 1 99 ? -10.922 -7.464 19.931 1.00 70.06 99 PHE A N 1
ATOM 771 C CA . PHE A 1 99 ? -9.864 -7.874 20.869 1.00 70.06 99 PHE A CA 1
ATOM 772 C C . PHE A 1 99 ? -9.524 -6.862 21.968 1.00 70.06 99 PHE A C 1
ATOM 774 O O . PHE A 1 99 ? -8.468 -6.966 22.583 1.00 70.06 99 PHE A O 1
ATOM 781 N N . GLU A 1 100 ? -10.413 -5.910 22.267 1.00 65.88 100 GLU A N 1
ATOM 782 C CA . GLU A 1 100 ? -10.265 -5.104 23.480 1.00 65.88 100 GLU A CA 1
ATOM 783 C C . GLU A 1 100 ? -10.402 -6.048 24.689 1.00 65.88 100 GLU A C 1
ATOM 785 O O . GLU A 1 100 ? -11.467 -6.629 24.936 1.00 65.88 100 GLU A O 1
ATOM 790 N N . ASP A 1 101 ? -9.283 -6.291 25.371 1.00 56.41 101 ASP A N 1
ATOM 791 C CA . ASP A 1 101 ? -9.242 -7.073 26.598 1.00 56.41 101 ASP A CA 1
ATOM 792 C C . ASP A 1 101 ? -9.539 -6.143 27.779 1.00 56.41 101 ASP A C 1
ATOM 794 O O . ASP A 1 101 ? -8.754 -5.244 28.098 1.00 56.41 101 ASP A O 1
ATOM 798 N N . ASP A 1 102 ? -10.648 -6.387 28.480 1.00 51.28 102 ASP A N 1
ATOM 799 C CA . ASP A 1 102 ? -10.965 -5.713 29.745 1.00 51.28 102 ASP A CA 1
ATOM 800 C C . ASP A 1 102 ? -9.827 -5.876 30.779 1.00 51.28 102 ASP A C 1
ATOM 802 O O . ASP A 1 102 ? -9.700 -5.086 31.723 1.00 51.28 102 ASP A O 1
ATOM 806 N N . SER A 1 103 ? -8.953 -6.879 30.619 1.00 48.91 103 SER A N 1
ATOM 807 C CA . SER A 1 103 ? -7.775 -7.053 31.466 1.00 48.91 103 SER A CA 1
ATOM 808 C C . SER A 1 103 ? -6.742 -5.931 31.301 1.00 48.91 103 SER A C 1
ATOM 810 O O . SER A 1 103 ? -6.095 -5.580 32.291 1.00 48.91 103 SER A O 1
ATOM 812 N N . LEU A 1 104 ? -6.624 -5.299 30.122 1.00 52.38 104 LEU A N 1
ATOM 813 C CA . LEU A 1 104 ? -5.780 -4.112 29.932 1.00 52.38 104 LEU A CA 1
ATOM 814 C C . LEU A 1 104 ? -6.333 -2.926 30.727 1.00 52.38 104 LEU A C 1
ATOM 816 O O . LEU A 1 104 ? -5.573 -2.270 31.442 1.00 52.38 104 LEU A O 1
ATOM 820 N N . HIS A 1 105 ? -7.657 -2.735 30.728 1.00 49.44 105 HIS A N 1
ATOM 821 C CA . HIS A 1 105 ? -8.318 -1.753 31.591 1.00 49.44 105 HIS A CA 1
ATOM 822 C C . HIS A 1 105 ? -8.023 -1.994 33.076 1.00 49.44 105 HIS A C 1
ATOM 824 O O . HIS A 1 105 ? -7.757 -1.051 33.829 1.00 49.44 105 HIS A O 1
ATOM 830 N N . ARG A 1 106 ? -8.030 -3.260 33.513 1.00 49.59 106 ARG A N 1
ATOM 831 C CA . ARG A 1 106 ? -7.700 -3.614 34.898 1.00 49.59 106 ARG A CA 1
ATOM 832 C C . ARG A 1 106 ? -6.217 -3.404 35.209 1.00 49.59 106 ARG A C 1
ATOM 834 O O . ARG A 1 106 ? -5.907 -2.851 36.260 1.00 49.59 106 ARG A O 1
ATOM 841 N N . ARG A 1 107 ? -5.309 -3.781 34.302 1.00 50.75 107 ARG A N 1
ATOM 842 C CA . ARG A 1 107 ? -3.855 -3.632 34.477 1.00 50.75 107 ARG A CA 1
ATOM 843 C C . ARG A 1 107 ? -3.408 -2.180 34.472 1.00 50.75 107 ARG A C 1
ATOM 845 O O . ARG A 1 107 ? -2.524 -1.847 35.248 1.00 50.75 107 ARG A O 1
ATOM 852 N N . GLU A 1 108 ? -3.988 -1.310 33.652 1.00 53.31 108 GLU A N 1
ATOM 853 C CA . GLU A 1 108 ? -3.640 0.115 33.663 1.00 53.31 108 GLU A CA 1
ATOM 854 C C . GLU A 1 108 ? -4.145 0.797 34.945 1.00 53.31 108 GLU A C 1
ATOM 856 O O . GLU A 1 108 ? -3.402 1.539 35.593 1.00 53.31 108 GLU A O 1
ATOM 861 N N . LYS A 1 109 ? -5.352 0.433 35.405 1.00 55.59 109 LYS A N 1
ATOM 862 C CA . LYS A 1 109 ? -5.886 0.863 36.707 1.00 55.59 109 LYS A CA 1
ATOM 863 C C . LYS A 1 109 ? -5.068 0.329 37.893 1.00 55.59 109 LYS A C 1
ATOM 865 O O . LYS A 1 109 ? -4.889 1.045 38.873 1.00 55.59 109 LYS A O 1
ATOM 870 N N . GLU A 1 110 ? -4.545 -0.895 37.813 1.00 50.97 110 GLU A N 1
ATOM 871 C CA . GLU A 1 110 ? -3.652 -1.477 38.829 1.00 50.97 110 GLU A CA 1
ATOM 872 C C . GLU A 1 110 ? -2.226 -0.886 38.765 1.00 50.97 110 GLU A C 1
ATOM 874 O O . GLU A 1 110 ? -1.626 -0.625 39.811 1.00 50.97 110 GLU A O 1
ATOM 879 N N . ARG A 1 111 ? -1.696 -0.584 37.568 1.00 50.06 111 ARG A N 1
ATOM 880 C CA . ARG A 1 111 ? -0.390 0.080 37.356 1.00 50.06 111 ARG A CA 1
ATOM 881 C C . ARG A 1 111 ? -0.370 1.515 37.863 1.00 50.06 111 ARG A C 1
ATOM 883 O O . ARG A 1 111 ? 0.654 1.945 38.387 1.00 50.06 111 ARG A O 1
ATOM 890 N N . ALA A 1 112 ? -1.497 2.224 37.805 1.00 56.31 112 ALA A N 1
ATOM 891 C CA . ALA A 1 112 ? -1.636 3.519 38.469 1.00 56.31 112 ALA A CA 1
ATOM 892 C C . ALA A 1 112 ? -1.391 3.433 39.996 1.00 56.31 112 ALA A C 1
ATOM 894 O O . ALA A 1 112 ? -1.070 4.444 40.618 1.00 56.31 112 ALA A O 1
ATOM 895 N N . GLY A 1 113 ? -1.497 2.238 40.600 1.00 50.47 113 GLY A N 1
ATOM 896 C CA . GLY A 1 113 ? -1.331 2.009 42.038 1.00 50.47 113 GLY A CA 1
ATOM 897 C C . GLY A 1 113 ? 0.002 1.401 42.500 1.00 50.47 113 GLY A C 1
ATOM 898 O O . GLY A 1 113 ? 0.272 1.432 43.700 1.00 50.47 113 GLY A O 1
ATOM 899 N N . ARG A 1 114 ? 0.856 0.850 41.622 1.00 45.88 114 ARG A N 1
ATOM 900 C CA . ARG A 1 114 ? 2.136 0.226 42.031 1.00 45.88 114 ARG A CA 1
ATOM 901 C C . ARG A 1 114 ? 3.293 0.595 41.098 1.00 45.88 114 ARG A C 1
ATOM 903 O O . ARG A 1 114 ? 3.347 0.164 39.950 1.00 45.88 114 ARG A O 1
ATOM 910 N N . LYS A 1 115 ? 4.259 1.356 41.635 1.00 48.03 115 LYS A N 1
ATOM 911 C CA . LYS A 1 115 ? 5.579 1.628 41.034 1.00 48.03 115 LYS A CA 1
ATOM 912 C C . LYS A 1 115 ? 6.463 0.379 41.110 1.00 48.03 115 LYS A C 1
ATOM 914 O O . LYS A 1 115 ? 7.377 0.314 41.922 1.00 48.03 115 LYS A O 1
ATOM 919 N N . GLU A 1 116 ? 6.193 -0.609 40.273 1.00 31.33 116 GLU A N 1
ATOM 920 C CA . GLU A 1 116 ? 7.123 -1.718 40.060 1.00 31.33 116 GLU A CA 1
ATOM 921 C C . GLU A 1 116 ? 6.977 -2.206 38.619 1.00 31.33 116 GLU A C 1
ATOM 923 O O . GLU A 1 116 ? 6.260 -3.152 38.305 1.00 31.33 116 GLU A O 1
ATOM 928 N N . THR A 1 117 ? 7.605 -1.480 37.695 1.00 36.91 117 THR A N 1
ATOM 929 C CA . THR A 1 117 ? 7.755 -1.932 36.315 1.00 36.91 117 THR A CA 1
ATOM 930 C C . THR A 1 117 ? 8.953 -2.867 36.267 1.00 36.91 117 THR A C 1
ATOM 932 O O . THR A 1 117 ? 10.084 -2.428 36.058 1.00 36.91 117 THR A O 1
ATOM 935 N N . THR A 1 118 ? 8.721 -4.170 36.408 1.00 31.41 118 THR A N 1
ATOM 936 C CA . THR A 1 118 ? 9.481 -5.072 35.540 1.00 31.41 118 THR A CA 1
ATOM 937 C C . THR A 1 118 ? 9.138 -4.636 34.115 1.00 31.41 118 THR A C 1
ATOM 939 O O . THR A 1 118 ? 7.946 -4.507 33.814 1.00 31.41 118 THR A O 1
ATOM 942 N N . PRO A 1 119 ? 10.121 -4.296 33.260 1.00 37.34 119 PRO A N 1
ATOM 943 C CA . PRO A 1 119 ? 9.832 -4.046 31.862 1.00 37.34 119 PRO A CA 1
ATOM 944 C C . PRO A 1 119 ? 9.218 -5.339 31.343 1.00 37.34 119 PRO A C 1
ATOM 946 O O . PRO A 1 119 ? 9.894 -6.358 31.211 1.00 37.34 119 PRO A O 1
ATOM 949 N N . GLN A 1 120 ? 7.902 -5.316 31.134 1.00 39.12 120 GLN A N 1
ATOM 950 C CA . GLN A 1 120 ? 7.260 -6.265 30.248 1.00 39.12 120 GLN A CA 1
ATOM 951 C C . GLN A 1 120 ? 8.118 -6.194 28.991 1.00 39.12 120 GLN A C 1
ATOM 953 O O . GLN A 1 120 ? 8.367 -5.088 28.510 1.00 39.12 120 GLN A O 1
ATOM 958 N N . HIS A 1 121 ? 8.715 -7.318 28.592 1.00 35.12 121 HIS A N 1
ATOM 959 C CA . HIS A 1 121 ? 9.457 -7.371 27.348 1.00 35.12 121 HIS A CA 1
ATOM 960 C C . HIS A 1 121 ? 8.483 -6.861 26.285 1.00 35.12 121 HIS A C 1
ATOM 962 O O . HIS A 1 121 ? 7.582 -7.604 25.910 1.00 35.12 121 HIS A O 1
ATOM 968 N N . ASP A 1 122 ? 8.611 -5.589 25.887 1.00 43.81 122 ASP A N 1
ATOM 969 C CA . ASP A 1 122 ? 8.144 -5.095 24.601 1.00 43.81 122 ASP A CA 1
ATOM 970 C C . ASP A 1 122 ? 8.907 -5.983 23.636 1.00 43.81 122 ASP A C 1
ATOM 972 O O . ASP A 1 122 ? 10.073 -5.730 23.306 1.00 43.81 122 ASP A O 1
ATOM 976 N N . THR A 1 123 ? 8.317 -7.130 23.312 1.00 54.16 123 THR A N 1
ATOM 977 C CA . THR A 1 123 ? 8.903 -7.967 22.291 1.00 54.16 123 THR A CA 1
ATOM 978 C C . THR A 1 123 ? 8.791 -7.105 21.057 1.00 54.16 123 THR A C 1
ATOM 980 O O . THR A 1 123 ? 7.730 -6.557 20.767 1.00 54.16 123 THR A O 1
ATOM 983 N N . GLN A 1 124 ? 9.893 -6.882 20.349 1.00 65.25 124 GLN A N 1
ATOM 984 C CA . GLN A 1 124 ? 9.861 -6.010 19.173 1.00 65.25 124 GLN A CA 1
ATOM 985 C C . GLN A 1 124 ? 8.814 -6.495 18.147 1.00 65.25 124 GLN A C 1
ATOM 987 O O . GLN A 1 124 ? 8.384 -5.729 17.288 1.00 65.25 124 GLN A O 1
ATOM 992 N N . ARG A 1 125 ? 8.390 -7.757 18.290 1.00 67.31 125 ARG A N 1
ATOM 993 C CA . ARG A 1 125 ? 7.275 -8.452 17.640 1.00 67.31 125 ARG A CA 1
ATOM 994 C C . ARG A 1 125 ? 5.917 -7.793 17.812 1.00 67.31 125 ARG A C 1
ATOM 996 O O . ARG A 1 125 ? 5.104 -7.949 16.915 1.00 67.31 125 ARG A O 1
ATOM 1003 N N . ASP A 1 126 ? 5.666 -7.065 18.897 1.00 66.06 126 ASP A N 1
ATOM 1004 C CA . ASP A 1 126 ? 4.381 -6.384 19.113 1.00 66.06 126 ASP A CA 1
ATOM 1005 C C . ASP A 1 126 ? 4.137 -5.301 18.044 1.00 66.06 126 ASP A C 1
ATOM 1007 O O . ASP A 1 126 ? 3.005 -4.911 17.795 1.00 66.06 126 ASP A O 1
ATOM 1011 N N . ARG A 1 127 ? 5.191 -4.879 17.328 1.00 71.12 127 ARG A N 1
ATOM 1012 C CA . ARG A 1 127 ? 5.103 -3.981 16.163 1.00 71.12 127 ARG A CA 1
ATOM 1013 C C . ARG A 1 127 ? 4.669 -4.677 14.872 1.00 71.12 127 ARG A C 1
ATOM 1015 O O . ARG A 1 127 ? 4.365 -3.997 13.895 1.00 71.12 127 ARG A O 1
ATOM 1022 N N . LEU A 1 128 ? 4.688 -6.009 14.828 1.00 83.56 128 LEU A N 1
ATOM 1023 C CA . LEU A 1 128 ? 4.277 -6.784 13.660 1.00 83.56 128 LEU A CA 1
ATOM 1024 C C . LEU A 1 128 ? 2.753 -6.867 13.629 1.00 83.56 128 LEU A C 1
ATOM 1026 O O . LEU A 1 128 ? 2.162 -7.870 14.020 1.00 83.56 128 LEU A O 1
ATOM 1030 N N . VAL A 1 129 ? 2.120 -5.797 13.162 1.00 87.56 129 VAL A N 1
ATOM 1031 C CA . VAL A 1 129 ? 0.671 -5.729 12.988 1.00 87.56 129 VAL A CA 1
ATOM 1032 C C . VAL A 1 129 ? 0.373 -5.329 11.550 1.00 87.56 129 VAL A C 1
ATOM 1034 O O . VAL A 1 129 ? 0.891 -4.337 11.047 1.00 87.56 129 VAL A O 1
ATOM 1037 N N . ALA A 1 130 ? -0.461 -6.118 10.882 1.00 92.25 130 ALA A N 1
ATOM 1038 C CA . ALA A 1 130 ? -0.971 -5.837 9.547 1.00 92.25 130 ALA A CA 1
ATOM 1039 C C . ALA A 1 130 ? -2.356 -6.450 9.403 1.00 92.25 130 ALA A C 1
ATOM 1041 O O . ALA A 1 130 ? -2.751 -7.291 10.216 1.00 92.25 130 ALA A O 1
ATOM 1042 N N . ILE A 1 131 ? -3.083 -6.036 8.369 1.00 93.19 131 ILE A N 1
ATOM 1043 C CA . ILE A 1 131 ? -4.463 -6.462 8.178 1.00 93.19 131 ILE A CA 1
ATOM 1044 C C . ILE A 1 131 ? -4.819 -6.545 6.699 1.00 93.19 131 ILE A C 1
ATOM 1046 O O . ILE A 1 131 ? -4.478 -5.677 5.899 1.00 93.19 131 ILE A O 1
ATOM 1050 N N . ASP A 1 132 ? -5.562 -7.582 6.339 1.00 94.31 132 ASP A N 1
ATOM 1051 C CA . ASP A 1 132 ? -6.267 -7.644 5.063 1.00 94.31 132 ASP A CA 1
ATOM 1052 C C . ASP A 1 132 ? -7.588 -8.384 5.249 1.00 94.31 132 ASP A C 1
ATOM 1054 O O . ASP A 1 132 ? -7.777 -9.104 6.233 1.00 94.31 132 ASP A O 1
ATOM 1058 N N . CYS A 1 133 ? -8.523 -8.184 4.325 1.00 91.19 133 CYS A N 1
ATOM 1059 C CA . CYS A 1 133 ? -9.825 -8.829 4.379 1.00 91.19 133 CYS A CA 1
ATOM 1060 C C . CYS A 1 133 ? -10.284 -9.331 3.010 1.00 91.19 133 CYS A C 1
ATOM 1062 O O . CYS A 1 133 ? -9.901 -8.812 1.959 1.00 91.19 133 CYS A O 1
ATOM 1064 N N . PHE A 1 134 ? -11.148 -10.340 3.049 1.00 88.00 134 PHE A N 1
ATOM 1065 C CA . PHE A 1 134 ? -11.690 -11.018 1.884 1.00 88.00 134 PHE A CA 1
ATOM 1066 C C . PHE A 1 134 ? -13.201 -11.267 2.057 1.00 88.00 134 PHE A C 1
ATOM 1068 O O . PHE A 1 134 ? -13.622 -11.666 3.147 1.00 88.00 134 PHE A O 1
ATOM 1075 N N . PRO A 1 135 ? -14.045 -11.051 1.029 1.00 84.38 135 PRO A N 1
ATOM 1076 C CA . PRO A 1 135 ? -15.469 -11.338 1.119 1.00 84.38 135 PRO A CA 1
ATOM 1077 C C . PRO A 1 135 ? -15.700 -12.843 0.982 1.00 84.38 135 PRO A C 1
ATOM 1079 O O . PRO A 1 135 ? -15.463 -13.435 -0.067 1.00 84.38 135 PRO A O 1
ATOM 1082 N N . LEU A 1 136 ? -16.197 -13.472 2.039 1.00 81.31 136 LEU A N 1
ATOM 1083 C CA . LEU A 1 136 ? -16.484 -14.895 2.067 1.00 81.31 136 LEU A CA 1
ATOM 1084 C C . LEU A 1 136 ? -17.980 -15.143 1.841 1.00 81.31 136 LEU A C 1
ATOM 1086 O O . LEU A 1 136 ? -18.821 -14.683 2.611 1.00 81.31 136 LEU A O 1
ATOM 1090 N N . GLN A 1 137 ? -18.310 -15.907 0.797 1.00 77.06 137 GLN A N 1
ATOM 1091 C CA . GLN A 1 137 ? -19.654 -16.456 0.615 1.00 77.06 137 GLN A CA 1
ATOM 1092 C C . GLN A 1 137 ? -19.877 -17.608 1.593 1.00 77.06 137 GLN A C 1
ATOM 1094 O O . GLN A 1 137 ? -19.211 -18.645 1.496 1.00 77.06 137 GLN A O 1
ATOM 1099 N N . GLN A 1 138 ? -20.833 -17.458 2.507 1.00 68.00 138 GLN A N 1
ATOM 1100 C CA . GLN A 1 138 ? -21.342 -18.591 3.265 1.00 68.00 138 GLN A CA 1
ATOM 1101 C C . GLN A 1 138 ? -22.483 -19.248 2.495 1.00 68.00 138 GLN A C 1
ATOM 1103 O O . GLN A 1 138 ? -23.457 -18.608 2.097 1.00 68.00 138 GLN A O 1
ATOM 1108 N N . LYS A 1 139 ? -22.377 -20.565 2.295 1.00 62.91 139 LYS A N 1
ATOM 1109 C CA . LYS A 1 139 ? -23.543 -21.354 1.896 1.00 62.91 139 LYS A CA 1
ATOM 1110 C C . LYS A 1 139 ? -24.523 -21.331 3.070 1.00 62.91 139 LYS A C 1
ATOM 1112 O O . LYS A 1 139 ? -24.074 -21.575 4.195 1.00 62.91 139 LYS A O 1
ATOM 1117 N N . PRO A 1 140 ? -25.825 -21.086 2.844 1.00 54.12 140 PRO A N 1
ATOM 1118 C CA . PRO A 1 140 ? -26.801 -21.171 3.916 1.00 54.12 140 PRO A CA 1
ATOM 1119 C C . PRO A 1 140 ? -26.670 -22.542 4.576 1.00 54.12 140 PRO A C 1
ATOM 1121 O O . PRO A 1 140 ? -26.608 -23.575 3.897 1.00 54.12 140 PRO A O 1
ATOM 1124 N N . LYS A 1 141 ? -26.567 -22.549 5.908 1.00 51.56 141 LYS A N 1
ATOM 1125 C CA . LYS A 1 141 ? -26.563 -23.781 6.694 1.00 51.56 141 LYS A CA 1
ATOM 1126 C C . LYS A 1 141 ? -27.840 -24.521 6.304 1.00 51.56 141 LYS A C 1
ATOM 1128 O O . LYS A 1 141 ? -28.929 -24.001 6.517 1.00 51.56 141 LYS A O 1
ATOM 1133 N N . ARG A 1 142 ? -27.709 -25.675 5.644 1.00 37.50 142 ARG A N 1
ATOM 1134 C CA . ARG A 1 142 ? -28.844 -26.481 5.181 1.00 37.50 142 ARG A CA 1
ATOM 1135 C C . ARG A 1 142 ? -29.593 -26.979 6.414 1.00 37.50 142 ARG A C 1
ATOM 1137 O O . ARG A 1 142 ? -29.290 -28.048 6.935 1.00 37.50 142 ARG A O 1
ATOM 1144 N N . GLU A 1 143 ? -30.510 -26.174 6.927 1.00 32.56 143 GLU A N 1
ATOM 1145 C CA . GLU A 1 143 ? -31.432 -26.590 7.966 1.00 32.56 143 GLU A CA 1
ATOM 1146 C C . GLU A 1 143 ? -32.364 -27.614 7.316 1.00 32.56 143 GLU A C 1
ATOM 1148 O O . GLU A 1 143 ? -33.140 -27.310 6.412 1.00 32.56 143 GLU A O 1
ATOM 1153 N N . VAL A 1 144 ? -32.190 -28.884 7.682 1.00 33.47 144 VAL A N 1
ATOM 1154 C CA . VAL A 1 144 ? -33.065 -29.971 7.241 1.00 33.47 144 VAL A CA 1
ATOM 1155 C C . VAL A 1 144 ? -34.360 -29.856 8.040 1.00 33.47 144 VAL A C 1
ATOM 1157 O O . VAL A 1 144 ? -34.591 -30.601 8.985 1.00 33.47 144 VAL A O 1
ATOM 1160 N N . THR A 1 145 ? -35.214 -28.906 7.680 1.00 32.72 145 THR A N 1
ATOM 1161 C CA . THR A 1 145 ? -36.614 -28.890 8.106 1.00 32.72 145 THR A CA 1
ATOM 1162 C C . THR A 1 145 ? -37.466 -29.366 6.939 1.00 32.72 145 THR A C 1
ATOM 1164 O O . THR A 1 145 ? -37.844 -28.632 6.030 1.00 32.72 145 THR A O 1
ATOM 1167 N N . ALA A 1 146 ? -37.731 -30.671 6.948 1.00 30.56 146 ALA A N 1
ATOM 1168 C CA . ALA A 1 146 ? -38.693 -31.313 6.073 1.00 30.56 146 ALA A CA 1
ATOM 1169 C C . ALA A 1 146 ? -40.112 -30.826 6.410 1.00 30.56 146 ALA A C 1
ATOM 1171 O O . ALA A 1 146 ? -40.798 -31.441 7.218 1.00 30.56 146 ALA A O 1
ATOM 1172 N N . THR A 1 147 ? -40.583 -29.752 5.776 1.00 32.47 147 THR A N 1
ATOM 1173 C CA . THR A 1 147 ? -42.007 -29.385 5.804 1.00 32.47 147 THR A CA 1
ATOM 1174 C C . THR A 1 147 ? -42.443 -28.758 4.483 1.00 32.47 147 THR A C 1
ATOM 1176 O O . THR A 1 147 ? -41.905 -27.756 4.032 1.00 32.47 147 THR A O 1
ATOM 1179 N N . LYS A 1 148 ? -43.430 -29.420 3.870 1.00 31.62 148 LYS A N 1
ATOM 1180 C CA . LYS A 1 148 ? -44.165 -29.079 2.647 1.00 31.62 148 LYS A CA 1
ATOM 1181 C C . LYS A 1 148 ? -44.512 -27.586 2.547 1.00 31.62 148 LYS A C 1
ATOM 1183 O O . LYS A 1 148 ? -45.200 -27.101 3.435 1.00 31.62 148 LYS A O 1
ATOM 1188 N N . GLN A 1 149 ? -44.209 -26.940 1.420 1.00 30.59 149 GLN A N 1
ATOM 1189 C CA . GLN A 1 149 ? -45.043 -25.886 0.812 1.00 30.59 149 GLN A CA 1
ATOM 1190 C C . GLN A 1 149 ? -44.578 -25.647 -0.638 1.00 30.59 149 GLN A C 1
ATOM 1192 O O . GLN A 1 149 ? -43.393 -25.489 -0.892 1.00 30.59 149 GLN A O 1
ATOM 1197 N N . VAL A 1 150 ? -45.405 -26.040 -1.613 1.00 33.12 150 VAL A N 1
ATOM 1198 C CA . VAL A 1 150 ? -46.281 -25.187 -2.448 1.00 33.12 150 VAL A CA 1
ATOM 1199 C C . VAL A 1 150 ? -45.500 -24.338 -3.456 1.00 33.12 150 VAL A C 1
ATOM 1201 O O . VAL A 1 150 ? -44.682 -23.498 -3.109 1.00 33.12 150 VAL A O 1
ATOM 1204 N N . ALA A 1 151 ? -45.797 -24.602 -4.728 1.00 34.38 151 ALA A N 1
ATOM 1205 C CA . ALA A 1 151 ? -45.255 -23.958 -5.911 1.00 34.38 151 ALA A CA 1
ATOM 1206 C C . ALA A 1 151 ? -45.419 -22.428 -5.888 1.00 34.38 151 ALA A C 1
ATOM 1208 O O . ALA A 1 151 ? -46.538 -21.923 -5.826 1.00 34.38 151 ALA A O 1
ATOM 1209 N N . GLY A 1 152 ? -44.304 -21.708 -6.012 1.00 29.95 152 GLY A N 1
ATOM 1210 C CA . GLY A 1 152 ? -44.279 -20.259 -6.198 1.00 29.95 152 GLY A CA 1
ATOM 1211 C C . GLY A 1 152 ? -42.857 -19.709 -6.119 1.00 29.95 152 GLY A C 1
ATOM 1212 O O . GLY A 1 152 ? -42.405 -19.398 -5.032 1.00 29.95 152 GLY A O 1
ATOM 1213 N N . GLN A 1 153 ? -42.194 -19.611 -7.280 1.00 26.78 153 GLN A N 1
ATOM 1214 C CA . GLN A 1 153 ? -40.901 -18.959 -7.570 1.00 26.78 153 GLN A CA 1
ATOM 1215 C C . GLN A 1 153 ? -39.658 -19.377 -6.743 1.00 26.78 153 GLN A C 1
ATOM 1217 O O . GLN A 1 153 ? -39.644 -19.256 -5.524 1.00 26.78 153 GLN A O 1
ATOM 1222 N N . PRO A 1 154 ? -38.548 -19.788 -7.395 1.00 30.44 154 PRO A N 1
ATOM 1223 C CA . PRO A 1 154 ? -37.266 -19.933 -6.719 1.00 30.44 154 PRO A CA 1
ATOM 1224 C C . PRO A 1 154 ? -36.743 -18.533 -6.382 1.00 30.44 154 PRO A C 1
ATOM 1226 O O . PRO A 1 154 ? -36.064 -17.900 -7.188 1.00 30.44 154 PRO A O 1
ATOM 1229 N N . THR A 1 155 ? -37.077 -18.012 -5.203 1.00 37.12 155 THR A N 1
ATOM 1230 C CA . THR A 1 155 ? -36.286 -16.933 -4.614 1.00 37.12 155 THR A CA 1
ATOM 1231 C C . THR A 1 155 ? -34.893 -17.501 -4.398 1.00 37.12 155 THR A C 1
ATOM 1233 O O . THR A 1 155 ? -34.716 -18.443 -3.623 1.00 37.12 155 THR A O 1
ATOM 1236 N N . VAL A 1 156 ? -33.949 -16.988 -5.187 1.00 39.69 156 VAL A N 1
ATOM 1237 C CA . VAL A 1 156 ? -32.505 -17.195 -5.082 1.00 39.69 156 VAL A CA 1
ATOM 1238 C C . VAL A 1 156 ? -32.149 -17.336 -3.605 1.00 39.69 156 VAL A C 1
ATOM 1240 O O . VAL A 1 156 ? -32.467 -16.458 -2.813 1.00 39.69 156 VAL A O 1
ATOM 1243 N N . ALA A 1 157 ? -31.591 -18.481 -3.216 1.00 43.69 157 ALA A N 1
ATOM 1244 C CA . ALA A 1 157 ? -31.142 -18.683 -1.848 1.00 43.69 157 ALA A CA 1
ATOM 1245 C C . ALA A 1 157 ? -30.079 -17.617 -1.550 1.00 43.69 157 ALA A C 1
ATOM 1247 O O . ALA A 1 157 ? -28.980 -17.699 -2.096 1.00 43.69 157 ALA A O 1
ATOM 1248 N N . ASP A 1 158 ? -30.435 -16.610 -0.751 1.00 53.00 158 ASP A N 1
ATOM 1249 C CA . ASP A 1 158 ? -29.558 -15.497 -0.393 1.00 53.00 158 ASP A CA 1
ATOM 1250 C C . ASP A 1 158 ? -28.329 -16.055 0.336 1.00 53.00 158 ASP A C 1
ATOM 1252 O O . ASP A 1 158 ? -28.365 -16.385 1.522 1.00 53.00 158 ASP A O 1
ATOM 1256 N N . SER A 1 159 ? -27.228 -16.234 -0.390 1.00 57.62 159 SER A N 1
ATOM 1257 C CA . SER A 1 159 ? -25.931 -16.504 0.216 1.00 57.62 159 SER A CA 1
ATOM 1258 C C . SER A 1 159 ? -25.513 -15.265 1.000 1.00 57.62 159 SER A C 1
ATOM 1260 O O . SER A 1 159 ? -25.350 -14.192 0.415 1.00 57.62 159 SER A O 1
ATOM 1262 N N . GLU A 1 160 ? -25.327 -15.403 2.309 1.00 68.38 160 GLU A N 1
ATOM 1263 C CA . GLU A 1 160 ? -24.838 -14.306 3.134 1.00 68.38 160 GLU A CA 1
ATOM 1264 C C . GLU A 1 160 ? -23.346 -14.071 2.860 1.00 68.38 160 GLU A C 1
ATOM 1266 O O . GLU A 1 160 ? -22.540 -15.007 2.785 1.00 68.38 160 GLU A O 1
ATOM 1271 N N . VAL A 1 161 ? -22.982 -12.801 2.675 1.00 73.31 161 VAL A N 1
ATOM 1272 C CA . VAL A 1 161 ? -21.600 -12.376 2.443 1.00 73.31 161 VAL A CA 1
ATOM 1273 C C . VAL A 1 161 ? -21.049 -11.812 3.735 1.00 73.31 161 VAL A C 1
ATOM 1275 O O . VAL A 1 161 ? -21.504 -10.777 4.218 1.00 73.31 161 VAL A O 1
ATOM 1278 N N . ILE A 1 162 ? -20.031 -12.471 4.265 1.00 79.88 162 ILE A N 1
ATOM 1279 C CA . ILE A 1 162 ? -19.350 -12.061 5.491 1.00 79.88 162 ILE A CA 1
ATOM 1280 C C . ILE A 1 162 ? -17.910 -11.652 5.186 1.00 79.88 162 ILE A C 1
ATOM 1282 O O . ILE A 1 162 ? -17.316 -12.097 4.204 1.00 79.88 162 ILE A O 1
ATOM 1286 N N . SER A 1 163 ? -17.322 -10.797 6.022 1.00 85.25 163 SER A N 1
ATOM 1287 C CA . SER A 1 163 ? -15.912 -10.423 5.867 1.00 85.25 163 SER A CA 1
ATOM 1288 C C . SER A 1 163 ? -15.033 -11.438 6.589 1.00 85.25 163 SER A C 1
ATOM 1290 O O . SER A 1 163 ? -15.127 -11.584 7.804 1.00 85.25 163 SER A O 1
ATOM 1292 N N . LEU A 1 164 ? -14.160 -12.129 5.866 1.00 88.62 164 LEU A N 1
ATOM 1293 C CA . LEU A 1 164 ? -13.063 -12.885 6.454 1.00 88.62 164 LEU A CA 1
ATOM 1294 C C . LEU A 1 164 ? -11.885 -11.933 6.662 1.00 88.62 164 LEU A C 1
ATOM 1296 O O . LEU A 1 164 ? -11.374 -11.357 5.704 1.00 88.62 164 LEU A O 1
ATOM 1300 N N . LEU A 1 165 ? -11.458 -11.769 7.908 1.00 91.12 165 LEU A N 1
ATOM 1301 C CA . LEU A 1 165 ? -10.329 -10.926 8.271 1.00 91.12 165 LEU A CA 1
ATOM 1302 C C . LEU A 1 165 ? -9.097 -11.786 8.549 1.00 91.12 165 LEU A C 1
ATOM 1304 O O . LEU A 1 165 ? -9.214 -12.846 9.167 1.00 91.12 165 LEU A O 1
ATOM 1308 N N . CYS A 1 166 ? -7.925 -11.309 8.131 1.00 93.69 166 CYS A N 1
ATOM 1309 C CA . CYS A 1 166 ? -6.634 -11.845 8.545 1.00 93.69 166 CYS A CA 1
ATOM 1310 C C . CYS A 1 166 ? -5.802 -10.733 9.190 1.00 93.69 166 CYS A C 1
ATOM 1312 O O . CYS A 1 166 ? -5.619 -9.669 8.600 1.00 93.69 166 CYS A O 1
ATOM 1314 N N . THR A 1 167 ? -5.337 -10.966 10.415 1.00 92.94 167 THR A N 1
ATOM 1315 C CA . THR A 1 167 ? -4.576 -9.999 11.224 1.00 92.94 167 THR A CA 1
ATOM 1316 C C . THR A 1 167 ? -3.692 -10.733 12.232 1.00 92.94 167 THR A C 1
ATOM 1318 O O . THR A 1 167 ? -3.723 -11.962 12.326 1.00 92.94 167 THR A O 1
ATOM 1321 N N . VAL A 1 168 ? -2.912 -9.992 13.011 1.00 89.50 168 VAL A N 1
ATOM 1322 C CA . VAL A 1 168 ? -2.125 -10.522 14.126 1.00 89.50 168 VAL A CA 1
ATOM 1323 C C . VAL A 1 168 ? -2.894 -10.391 15.435 1.00 89.50 168 VAL A C 1
ATOM 1325 O O . VAL A 1 168 ? -3.409 -9.323 15.747 1.00 89.50 168 VAL A O 1
ATOM 1328 N N . VAL A 1 169 ? -2.949 -11.478 16.206 1.00 83.50 169 VAL A N 1
ATOM 1329 C CA . VAL A 1 169 ? -3.496 -11.515 17.572 1.00 83.50 169 VAL A CA 1
ATOM 1330 C C . VAL A 1 169 ? -2.568 -12.362 18.438 1.00 83.50 169 VAL A C 1
ATOM 1332 O O . VAL A 1 169 ? -2.206 -13.470 18.040 1.00 83.50 169 VAL A O 1
ATOM 1335 N N . ASP A 1 170 ? -2.165 -11.861 19.608 1.00 79.06 170 ASP A N 1
ATOM 1336 C CA . ASP A 1 170 ? -1.311 -12.566 20.582 1.00 79.06 170 ASP A CA 1
ATOM 1337 C C . ASP A 1 170 ? -0.038 -13.206 19.979 1.00 79.06 170 ASP A C 1
ATOM 1339 O O . ASP A 1 170 ? 0.386 -14.296 20.373 1.00 79.06 170 ASP A O 1
ATOM 1343 N N . GLY A 1 171 ? 0.567 -12.565 18.975 1.00 84.56 171 GLY A N 1
ATOM 1344 C CA . GLY A 1 171 ? 1.762 -13.077 18.297 1.00 84.56 171 GLY A CA 1
ATOM 1345 C C . GLY A 1 171 ? 1.510 -14.219 17.301 1.00 84.56 171 GLY A C 1
ATOM 1346 O O . GLY A 1 171 ? 2.451 -14.928 16.925 1.00 84.56 171 GLY A O 1
ATOM 1347 N N . PHE A 1 172 ? 0.266 -14.407 16.858 1.00 89.75 172 PHE A N 1
ATOM 1348 C CA . PHE A 1 172 ? -0.123 -15.340 15.800 1.00 89.75 172 PHE A CA 1
ATOM 1349 C C . PHE A 1 172 ? -0.799 -14.610 14.645 1.00 89.75 172 PHE A C 1
ATOM 1351 O O . PHE A 1 172 ? -1.628 -13.728 14.863 1.00 89.75 172 PHE A O 1
ATOM 1358 N N . VAL A 1 173 ? -0.512 -15.047 13.419 1.00 92.75 173 VAL A N 1
ATOM 1359 C CA . VAL A 1 173 ? -1.335 -14.719 12.253 1.00 92.75 173 VAL A CA 1
ATOM 1360 C C . VAL A 1 173 ? -2.628 -15.511 12.357 1.00 92.75 173 VAL A C 1
ATOM 1362 O O . VAL A 1 173 ? -2.630 -16.738 12.511 1.00 92.75 173 VAL A O 1
ATOM 1365 N N . CYS A 1 174 ? -3.724 -14.780 12.295 1.00 91.25 174 CYS A N 1
ATOM 1366 C CA . CYS A 1 174 ? -5.028 -15.221 12.723 1.00 91.25 174 CYS A CA 1
ATOM 1367 C C . CYS A 1 174 ? -6.075 -14.888 11.669 1.00 91.25 174 CYS A C 1
ATOM 1369 O O . CYS A 1 174 ? -6.074 -13.788 11.124 1.00 91.25 174 CYS A O 1
ATOM 1371 N N . THR A 1 175 ? -7.004 -15.815 11.445 1.00 91.38 175 THR A N 1
ATOM 1372 C CA . THR A 1 175 ? -8.167 -15.612 10.576 1.00 91.38 175 THR A CA 1
ATOM 1373 C C . THR A 1 175 ? -9.458 -15.755 11.366 1.00 91.38 175 THR A C 1
ATOM 1375 O O . THR A 1 175 ? -9.559 -16.586 12.273 1.00 91.38 175 THR A O 1
ATOM 1378 N N . PHE A 1 176 ? -10.443 -14.916 11.060 1.00 87.44 176 PHE A N 1
ATOM 1379 C CA . PHE A 1 176 ? -11.778 -15.009 11.643 1.00 87.44 176 PHE A CA 1
ATOM 1380 C C . PHE A 1 176 ? -12.799 -14.262 10.792 1.00 87.44 176 PHE A C 1
ATOM 1382 O O . PHE A 1 176 ? -12.488 -13.301 10.089 1.00 87.44 176 PHE A O 1
ATOM 1389 N N . THR A 1 177 ? -14.042 -14.714 10.865 1.00 85.12 177 THR A N 1
ATOM 1390 C CA . THR A 1 177 ? -15.163 -14.114 10.150 1.00 85.12 177 THR A CA 1
ATOM 1391 C C . THR A 1 177 ? -15.815 -13.025 10.987 1.00 85.12 177 THR A C 1
ATOM 1393 O O . THR A 1 177 ? -16.041 -13.211 12.184 1.00 85.12 177 THR A O 1
ATOM 1396 N N . ILE A 1 178 ? -16.173 -11.916 10.350 1.00 79.25 178 ILE A N 1
ATOM 1397 C CA . ILE A 1 178 ? -16.947 -10.841 10.950 1.00 79.25 178 ILE A CA 1
ATOM 1398 C C . ILE A 1 178 ? -18.247 -10.685 10.169 1.00 79.25 178 ILE A C 1
ATOM 1400 O O . ILE A 1 178 ? -18.249 -10.417 8.965 1.00 79.25 178 ILE A O 1
ATOM 1404 N N . ASP A 1 179 ? -19.350 -10.842 10.887 1.00 76.06 179 ASP A N 1
ATOM 1405 C CA . ASP A 1 179 ? -20.690 -10.577 10.385 1.00 76.06 179 ASP A CA 1
ATOM 1406 C C . ASP A 1 179 ? -20.997 -9.061 10.437 1.00 76.06 179 ASP A C 1
ATOM 1408 O O . ASP A 1 179 ? -20.669 -8.357 11.402 1.00 76.06 179 ASP A O 1
ATOM 1412 N N . ALA A 1 180 ? -21.635 -8.553 9.380 1.00 68.81 180 ALA A N 1
ATOM 1413 C CA . ALA A 1 180 ? -22.045 -7.159 9.253 1.00 68.81 180 ALA A CA 1
ATOM 1414 C C . ALA A 1 180 ? -23.046 -6.736 10.345 1.00 68.81 180 ALA A C 1
ATOM 1416 O O . ALA A 1 180 ? -22.970 -5.610 10.854 1.00 68.81 180 ALA A O 1
ATOM 1417 N N . VAL A 1 181 ? -23.953 -7.631 10.759 1.00 66.62 181 VAL A N 1
ATOM 1418 C CA . VAL A 1 181 ? -24.924 -7.358 11.828 1.00 66.62 181 VAL A CA 1
ATOM 1419 C C . VAL A 1 181 ? -24.194 -7.141 13.151 1.00 66.62 181 VAL A C 1
ATOM 1421 O O . VAL A 1 181 ? -24.495 -6.182 13.869 1.00 66.62 181 VAL A O 1
ATOM 1424 N N . THR A 1 182 ? -23.183 -7.962 13.433 1.00 65.69 182 THR A N 1
ATOM 1425 C CA . THR A 1 182 ? -22.346 -7.863 14.635 1.00 65.69 182 THR A CA 1
ATOM 1426 C C . THR A 1 182 ? -21.625 -6.509 14.737 1.00 65.69 182 THR A C 1
ATOM 1428 O O . THR A 1 182 ? -21.682 -5.867 15.789 1.00 65.69 182 THR A O 1
ATOM 1431 N N . ILE A 1 183 ? -21.024 -6.011 13.646 1.00 69.12 183 ILE A N 1
ATOM 1432 C CA . ILE A 1 183 ? -20.351 -4.692 13.639 1.00 69.12 183 ILE A CA 1
ATOM 1433 C C . ILE A 1 183 ? -21.366 -3.550 13.803 1.00 69.12 183 ILE A C 1
ATOM 1435 O O . ILE A 1 183 ? -21.092 -2.555 14.470 1.00 69.12 183 ILE A O 1
ATOM 1439 N N . SER A 1 184 ? -22.556 -3.668 13.205 1.00 65.44 184 SER A N 1
ATOM 1440 C CA . SER A 1 184 ? -23.551 -2.585 13.216 1.00 65.44 184 SER A CA 1
ATOM 1441 C C . SER A 1 184 ? -24.169 -2.299 14.594 1.00 65.44 184 SER A C 1
ATOM 1443 O O . SER A 1 184 ? -24.631 -1.181 14.829 1.00 65.44 184 SER A O 1
ATOM 1445 N N . ARG A 1 185 ? -24.188 -3.281 15.510 1.00 58.09 185 ARG A N 1
ATOM 1446 C CA . ARG A 1 185 ? -24.928 -3.200 16.786 1.00 58.09 185 ARG A CA 1
ATOM 1447 C C . ARG A 1 185 ? -24.069 -2.875 18.012 1.00 58.09 185 ARG A C 1
ATOM 1449 O O . ARG A 1 185 ? -24.621 -2.402 19.004 1.00 58.09 185 ARG A O 1
ATOM 1456 N N . ALA A 1 186 ? -22.753 -3.101 17.978 1.00 56.25 186 ALA A N 1
ATOM 1457 C CA . ALA A 1 186 ? -21.892 -3.016 19.163 1.00 56.25 186 ALA A CA 1
ATOM 1458 C C . ALA A 1 186 ? -20.789 -1.946 19.034 1.00 56.25 186 ALA A C 1
ATOM 1460 O O . ALA A 1 186 ? -20.030 -1.931 18.066 1.00 56.25 186 ALA A O 1
ATOM 1461 N N . ARG A 1 187 ? -20.665 -1.066 20.045 1.00 58.84 187 ARG A N 1
ATOM 1462 C CA . ARG A 1 187 ? -19.561 -0.081 20.153 1.00 58.84 187 ARG A CA 1
ATOM 1463 C C . ARG A 1 187 ? -18.222 -0.737 20.513 1.00 58.84 187 ARG A C 1
ATOM 1465 O O . ARG A 1 187 ? -17.170 -0.247 20.119 1.00 58.84 187 ARG A O 1
ATOM 1472 N N . SER A 1 188 ? -18.268 -1.850 21.232 1.00 55.66 188 SER A N 1
ATOM 1473 C CA . SER A 1 188 ? -17.126 -2.703 21.546 1.00 55.66 188 SER A CA 1
ATOM 1474 C C . SER A 1 188 ? -17.584 -4.152 21.433 1.00 55.66 188 SER A C 1
ATOM 1476 O O . SER A 1 188 ? -18.601 -4.541 22.009 1.00 55.66 188 SER A O 1
ATOM 1478 N N . HIS A 1 189 ? -16.873 -4.940 20.632 1.00 57.28 189 HIS A N 1
ATOM 1479 C CA . HIS A 1 189 ? -17.121 -6.366 20.511 1.00 57.28 189 HIS A CA 1
ATOM 1480 C C . HIS A 1 189 ? -15.826 -7.086 20.863 1.00 57.28 189 HIS A C 1
ATOM 1482 O O . HIS A 1 189 ? -14.943 -7.258 20.022 1.00 57.28 189 HIS A O 1
ATOM 1488 N N . SER A 1 190 ? -15.712 -7.541 22.110 1.00 59.94 190 SER A N 1
ATOM 1489 C CA . SER A 1 190 ? -14.616 -8.432 22.484 1.00 59.94 190 SER A CA 1
ATOM 1490 C C . SER A 1 190 ? -14.870 -9.798 21.841 1.00 59.94 190 SER A C 1
ATOM 1492 O O . SER A 1 190 ? -15.569 -10.662 22.374 1.00 59.94 190 SER A O 1
ATOM 1494 N N . LEU A 1 191 ? -14.361 -9.969 20.618 1.00 61.28 191 LEU A N 1
ATOM 1495 C CA . LEU A 1 191 ? -14.185 -11.286 20.022 1.00 61.28 191 LEU A CA 1
ATOM 1496 C C . LEU A 1 191 ? -13.248 -12.045 20.959 1.00 61.28 191 LEU A C 1
ATOM 1498 O O . LEU A 1 191 ? -12.075 -11.694 21.079 1.00 61.28 191 LEU A O 1
ATOM 1502 N N . LYS A 1 192 ? -13.764 -13.067 21.649 1.00 58.91 192 LYS A N 1
ATOM 1503 C CA . LYS A 1 192 ? -12.904 -13.941 22.446 1.00 58.91 192 LYS A CA 1
ATOM 1504 C C . LYS A 1 192 ? -11.833 -14.506 21.518 1.00 58.91 192 LYS A C 1
ATOM 1506 O O . LYS A 1 192 ? -12.173 -15.142 20.521 1.00 58.91 192 LYS A O 1
ATOM 1511 N N . ALA A 1 193 ? -10.561 -14.330 21.876 1.00 57.75 193 ALA A N 1
ATOM 1512 C CA . ALA A 1 193 ? -9.430 -14.873 21.121 1.00 57.75 193 ALA A CA 1
ATOM 1513 C C . ALA A 1 193 ? -9.548 -16.395 20.883 1.00 57.75 193 ALA A C 1
ATOM 1515 O O . ALA A 1 193 ? -9.002 -16.916 19.918 1.00 57.75 193 ALA A O 1
ATOM 1516 N N . SER A 1 194 ? -10.321 -17.110 21.714 1.00 54.53 194 SER A N 1
ATOM 1517 C CA . SER A 1 194 ? -10.646 -18.533 21.539 1.00 54.53 194 SER A CA 1
ATOM 1518 C C . SER A 1 194 ? -11.416 -18.863 20.256 1.00 54.53 194 SER A C 1
ATOM 1520 O O . SER A 1 194 ? -11.390 -20.011 19.829 1.00 54.53 194 SER A O 1
ATOM 1522 N N . ASN A 1 195 ? -12.116 -17.895 19.659 1.00 69.44 195 ASN A N 1
ATOM 1523 C CA . ASN A 1 195 ? -12.900 -18.094 18.435 1.00 69.44 195 ASN A CA 1
ATOM 1524 C C . ASN A 1 195 ? -12.087 -17.797 17.166 1.00 69.44 195 ASN A C 1
ATOM 1526 O O . ASN A 1 195 ? -12.618 -17.868 16.061 1.00 69.44 195 ASN A O 1
ATOM 1530 N N . VAL A 1 196 ? -10.818 -17.423 17.325 1.00 80.62 196 VAL A N 1
ATOM 1531 C CA . VAL A 1 196 ? -9.934 -17.040 16.232 1.00 80.62 196 VAL A CA 1
ATOM 1532 C C . VAL A 1 196 ? -9.146 -18.255 15.757 1.00 80.62 196 VAL A C 1
ATOM 1534 O O . VAL A 1 196 ? -8.530 -18.962 16.558 1.00 80.62 196 VAL A O 1
ATOM 1537 N N . CYS A 1 197 ? -9.117 -18.483 14.445 1.00 85.75 197 CYS A N 1
ATOM 1538 C CA . CYS A 1 197 ? -8.294 -19.532 13.863 1.00 85.75 197 CYS A CA 1
ATOM 1539 C C . CYS A 1 197 ? -6.839 -19.059 13.774 1.00 85.75 197 CYS A C 1
ATOM 1541 O O . CYS A 1 197 ? -6.478 -18.264 12.902 1.00 85.75 197 CYS A O 1
ATOM 1543 N N . ARG A 1 198 ? -5.989 -19.569 14.668 1.00 88.56 198 ARG A N 1
ATOM 1544 C CA . ARG A 1 198 ? -4.537 -19.356 14.613 1.00 88.56 198 ARG A CA 1
ATOM 1545 C C . ARG A 1 198 ? -3.948 -20.191 13.481 1.00 88.56 198 ARG A C 1
ATOM 1547 O O . ARG A 1 198 ? -3.991 -21.415 13.549 1.00 88.56 198 ARG A O 1
ATOM 1554 N N . ALA A 1 199 ? -3.384 -19.538 12.472 1.00 90.44 199 ALA A N 1
ATOM 1555 C CA . ALA A 1 199 ? -2.769 -20.224 11.340 1.00 90.44 199 ALA A CA 1
ATOM 1556 C C . ALA A 1 199 ? -1.283 -20.510 11.596 1.00 90.44 199 ALA A C 1
ATOM 1558 O O . ALA A 1 199 ? -0.826 -21.640 11.444 1.00 90.44 199 ALA A O 1
ATOM 1559 N N . ILE A 1 200 ? -0.521 -19.496 12.020 1.00 93.75 200 ILE A N 1
ATOM 1560 C CA . ILE A 1 200 ? 0.921 -19.622 12.261 1.00 93.75 200 ILE A CA 1
ATOM 1561 C C . ILE A 1 200 ? 1.393 -18.623 13.321 1.00 93.75 200 ILE A C 1
ATOM 1563 O O . ILE A 1 200 ? 0.881 -17.509 13.419 1.00 93.75 200 ILE A O 1
ATOM 1567 N N . LYS A 1 201 ? 2.376 -19.015 14.138 1.00 92.56 201 LYS A N 1
ATOM 1568 C CA . LYS A 1 201 ? 3.052 -18.094 15.064 1.00 92.56 201 LYS A CA 1
ATOM 1569 C C . LYS A 1 201 ? 3.912 -17.120 14.263 1.00 92.56 201 LYS A C 1
ATOM 1571 O O . LYS A 1 201 ? 4.522 -17.538 13.286 1.00 92.56 201 LYS A O 1
ATOM 1576 N N . LEU A 1 202 ? 4.007 -15.859 14.677 1.00 92.00 202 LEU A N 1
ATOM 1577 C CA . LEU A 1 202 ? 4.951 -14.911 14.075 1.00 92.00 202 LEU A CA 1
ATOM 1578 C C . LEU A 1 202 ? 6.404 -15.446 14.125 1.00 92.00 202 LEU A C 1
ATOM 1580 O O . LEU A 1 202 ? 6.708 -16.281 14.991 1.00 92.00 202 LEU A O 1
ATOM 1584 N N . PRO A 1 203 ? 7.321 -14.931 13.288 1.00 90.25 203 PRO A N 1
ATOM 1585 C CA . PRO A 1 203 ? 8.755 -15.179 13.434 1.00 90.25 203 PRO A CA 1
ATOM 1586 C C . PRO A 1 203 ? 9.239 -14.739 14.818 1.00 90.25 203 PRO A C 1
ATOM 1588 O O . PRO A 1 203 ? 8.684 -13.807 15.410 1.00 90.25 203 PRO A O 1
ATOM 1591 N N . ALA A 1 204 ? 10.211 -15.450 15.377 1.00 86.62 204 ALA A N 1
ATOM 1592 C CA . ALA A 1 204 ? 10.731 -15.178 16.709 1.00 86.62 204 ALA A CA 1
ATOM 1593 C C . ALA A 1 204 ? 11.780 -14.061 16.679 1.00 86.62 204 ALA A C 1
ATOM 1595 O O . ALA A 1 204 ? 12.479 -13.879 15.693 1.00 86.62 204 ALA A O 1
ATOM 1596 N N . ASP A 1 205 ? 11.961 -13.349 17.795 1.00 84.94 205 ASP A N 1
ATOM 1597 C CA . ASP A 1 205 ? 13.049 -12.360 17.906 1.00 84.94 205 ASP A CA 1
ATOM 1598 C C . ASP A 1 205 ? 14.440 -13.006 17.812 1.00 84.94 205 ASP A C 1
ATOM 1600 O O . ASP A 1 205 ? 15.417 -12.324 17.532 1.00 84.94 205 ASP A O 1
ATOM 1604 N N . THR A 1 206 ? 14.533 -14.327 17.990 1.00 82.94 206 THR A N 1
ATOM 1605 C CA . THR A 1 206 ? 15.748 -15.107 17.714 1.00 82.94 206 THR A CA 1
ATOM 1606 C C . THR A 1 206 ? 16.115 -15.142 16.231 1.00 82.94 206 THR A C 1
ATOM 1608 O O . THR A 1 206 ? 17.250 -15.469 15.909 1.00 82.94 206 THR A O 1
ATOM 1611 N N . ASP A 1 207 ? 15.172 -14.825 15.338 1.00 83.81 207 ASP A N 1
ATOM 1612 C CA . ASP A 1 207 ? 15.403 -14.742 13.893 1.00 83.81 207 ASP A CA 1
ATOM 1613 C C . ASP A 1 207 ? 16.012 -13.382 13.489 1.00 83.81 207 ASP A C 1
ATOM 1615 O O . ASP A 1 207 ? 16.448 -13.205 12.348 1.00 83.81 207 ASP A O 1
ATOM 1619 N N . LEU A 1 208 ? 16.052 -12.409 14.411 1.00 83.88 208 LEU A N 1
ATOM 1620 C CA . LEU A 1 208 ? 16.718 -11.123 14.217 1.00 83.88 208 LEU A CA 1
ATOM 1621 C C . LEU A 1 208 ? 18.235 -11.269 14.379 1.00 83.88 208 LEU A C 1
ATOM 1623 O O . LEU A 1 208 ? 18.727 -12.017 15.220 1.00 83.88 208 LEU A O 1
ATOM 1627 N N . SER A 1 209 ? 18.994 -10.476 13.623 1.00 79.12 209 SER A N 1
ATOM 1628 C CA . SER A 1 209 ? 20.415 -10.256 13.908 1.00 79.12 209 SER A CA 1
ATOM 1629 C C . SER A 1 209 ? 20.603 -9.629 15.293 1.00 79.12 209 SER A C 1
ATOM 1631 O O . SER A 1 209 ? 19.716 -8.921 15.772 1.00 79.12 209 SER A O 1
ATOM 1633 N N . ASP A 1 210 ? 21.788 -9.762 15.892 1.00 76.69 210 ASP A N 1
ATOM 1634 C CA . ASP A 1 210 ? 22.132 -9.050 17.127 1.00 76.69 210 ASP A CA 1
ATOM 1635 C C . ASP A 1 210 ? 21.865 -7.538 16.977 1.00 76.69 210 ASP A C 1
ATOM 1637 O O . ASP A 1 210 ? 22.495 -6.858 16.167 1.00 76.69 210 ASP A O 1
ATOM 1641 N N . ARG A 1 211 ? 20.930 -6.999 17.776 1.00 79.12 211 ARG A N 1
ATOM 1642 C CA . ARG A 1 211 ? 20.422 -5.604 17.706 1.00 79.12 211 ARG A CA 1
ATOM 1643 C C . ARG A 1 211 ? 19.572 -5.265 16.475 1.00 79.12 211 ARG A C 1
ATOM 1645 O O . ARG A 1 211 ? 19.440 -4.090 16.135 1.00 79.12 211 ARG A O 1
ATOM 1652 N N . GLY A 1 212 ? 19.009 -6.268 15.815 1.00 84.25 212 GLY A N 1
ATOM 1653 C CA . GLY A 1 212 ? 17.996 -6.075 14.791 1.00 84.25 212 GLY A CA 1
ATOM 1654 C C . GLY A 1 212 ? 16.684 -5.545 15.369 1.00 84.25 212 GLY A C 1
ATOM 1655 O O . GLY A 1 212 ? 16.481 -5.518 16.584 1.00 84.25 212 GLY A O 1
ATOM 1656 N N . SER A 1 213 ? 15.805 -5.111 14.475 1.00 88.31 213 SER A N 1
ATOM 1657 C CA . SER A 1 213 ? 14.427 -4.744 14.767 1.00 88.31 213 SER A CA 1
ATOM 1658 C C . SER A 1 213 ? 13.519 -5.096 13.603 1.00 88.31 213 SER A C 1
ATOM 1660 O O . SER A 1 213 ? 13.893 -4.927 12.443 1.00 88.31 213 SER A O 1
ATOM 1662 N N . TRP A 1 214 ? 12.300 -5.523 13.908 1.00 89.31 214 TRP A N 1
ATOM 1663 C CA . TRP A 1 214 ? 11.226 -5.622 12.924 1.00 89.31 214 TRP A CA 1
ATOM 1664 C C . TRP A 1 214 ? 10.906 -4.246 12.322 1.00 89.31 214 TRP A C 1
ATOM 1666 O O . TRP A 1 214 ? 10.824 -3.259 13.059 1.00 89.31 214 TRP A O 1
ATOM 1676 N N . LYS A 1 215 ? 10.759 -4.189 10.992 1.00 85.75 215 LYS A N 1
ATOM 1677 C CA . LYS A 1 215 ? 10.519 -2.961 10.224 1.00 85.75 215 LYS A CA 1
ATOM 1678 C C . LYS A 1 215 ? 9.099 -2.921 9.666 1.00 85.75 215 LYS A C 1
ATOM 1680 O O . LYS A 1 215 ? 8.327 -2.060 10.068 1.00 85.75 215 LYS A O 1
ATOM 1685 N N . THR A 1 216 ? 8.749 -3.843 8.769 1.00 86.56 216 THR A N 1
ATOM 1686 C CA . THR A 1 216 ? 7.417 -3.890 8.147 1.00 86.56 216 THR A CA 1
ATOM 1687 C C . THR A 1 216 ? 6.762 -5.255 8.314 1.00 86.56 216 THR A C 1
ATOM 1689 O O . THR A 1 216 ? 7.430 -6.288 8.402 1.00 86.56 216 THR A O 1
ATOM 1692 N N . PHE A 1 217 ? 5.431 -5.251 8.350 1.00 92.38 217 PHE A N 1
ATOM 1693 C CA . PHE A 1 217 ? 4.609 -6.452 8.327 1.00 92.38 217 PHE A CA 1
ATOM 1694 C C . PHE A 1 217 ? 3.472 -6.251 7.325 1.00 92.38 217 PHE A C 1
ATOM 1696 O O . PHE A 1 217 ? 2.928 -5.153 7.222 1.00 92.38 217 PHE A O 1
ATOM 1703 N N . SER A 1 218 ? 3.128 -7.280 6.555 1.00 92.94 218 SER A N 1
ATOM 1704 C CA . SER A 1 218 ? 2.037 -7.205 5.582 1.00 92.94 218 SER A CA 1
ATOM 1705 C C . SER A 1 218 ? 1.329 -8.544 5.434 1.00 92.94 218 SER A C 1
ATOM 1707 O O . SER A 1 218 ? 1.946 -9.604 5.528 1.00 92.94 218 SER A O 1
ATOM 1709 N N . ILE A 1 219 ? 0.025 -8.486 5.188 1.00 95.25 219 ILE A N 1
ATOM 1710 C CA . ILE A 1 219 ? -0.841 -9.631 4.909 1.00 95.25 219 ILE A CA 1
ATOM 1711 C C . ILE A 1 219 ? -1.576 -9.313 3.611 1.00 95.25 219 ILE A C 1
ATOM 1713 O O . ILE A 1 219 ? -2.108 -8.210 3.473 1.00 95.25 219 ILE A O 1
ATOM 1717 N N . ARG A 1 220 ? -1.607 -10.250 2.660 1.00 94.56 220 ARG A N 1
ATOM 1718 C CA . ARG A 1 220 ? -2.341 -10.083 1.399 1.00 94.56 220 ARG A CA 1
ATOM 1719 C C . ARG A 1 220 ? -3.092 -11.355 1.024 1.00 94.56 220 ARG A C 1
ATOM 1721 O O . ARG A 1 220 ? -2.484 -12.392 0.747 1.00 94.56 220 ARG A O 1
ATOM 1728 N N . PHE A 1 221 ? -4.417 -11.261 0.997 1.00 94.25 221 PHE A N 1
ATOM 1729 C CA . PHE A 1 221 ? -5.272 -12.267 0.380 1.00 94.25 221 PHE A CA 1
ATOM 1730 C C . PHE A 1 221 ? -5.053 -12.291 -1.128 1.00 94.25 221 PHE A C 1
ATOM 1732 O O . PHE A 1 221 ? -4.882 -11.250 -1.769 1.00 94.25 221 PHE A O 1
ATOM 1739 N N . SER A 1 222 ? -5.112 -13.492 -1.684 1.00 92.88 222 SER A N 1
ATOM 1740 C CA . SER A 1 222 ? -5.238 -13.713 -3.115 1.00 92.88 222 SER A CA 1
ATOM 1741 C C . SER A 1 222 ? -6.604 -13.237 -3.630 1.00 92.88 222 SER A C 1
ATOM 1743 O O . SER A 1 222 ? -7.515 -12.949 -2.846 1.00 92.88 222 SER A O 1
ATOM 1745 N N . GLN A 1 223 ? -6.754 -13.089 -4.947 1.00 85.88 223 GLN A N 1
ATOM 1746 C CA . GLN A 1 223 ? -7.958 -12.491 -5.539 1.00 85.88 223 GLN A CA 1
ATOM 1747 C C . GLN A 1 223 ? -9.234 -13.302 -5.274 1.00 85.88 223 GLN A C 1
ATOM 1749 O O . GLN A 1 223 ? -10.294 -12.719 -5.060 1.00 85.88 223 GLN A O 1
ATOM 1754 N N . GLN A 1 224 ? -9.123 -14.627 -5.248 1.00 86.19 224 GLN A N 1
ATOM 1755 C CA . GLN A 1 224 ? -10.177 -15.594 -4.934 1.00 86.19 224 GLN A CA 1
ATOM 1756 C C . GLN A 1 224 ? -10.193 -15.971 -3.446 1.00 86.19 224 GLN A C 1
ATOM 1758 O O . GLN A 1 224 ? -11.053 -16.740 -3.010 1.00 86.19 224 GLN A O 1
ATOM 1763 N N . GLY A 1 225 ? -9.243 -15.454 -2.656 1.00 88.88 225 GLY A N 1
ATOM 1764 C CA . GLY A 1 225 ? -9.136 -15.726 -1.227 1.00 88.88 225 GLY A CA 1
ATOM 1765 C C . GLY A 1 225 ? -8.966 -17.211 -0.918 1.00 88.88 225 GLY A C 1
ATOM 1766 O O . GLY A 1 225 ? -9.507 -17.690 0.080 1.00 88.88 225 GLY A O 1
ATOM 1767 N N . SER A 1 226 ? -8.281 -17.969 -1.781 1.00 91.12 226 SER A N 1
ATOM 1768 C CA . SER A 1 226 ? -7.865 -19.338 -1.457 1.00 91.12 226 SER A CA 1
ATOM 1769 C C . SER A 1 226 ? -6.498 -19.365 -0.772 1.00 91.12 226 SER A C 1
ATOM 1771 O O . SER A 1 226 ? -6.194 -20.316 -0.049 1.00 91.12 226 SER A O 1
ATOM 1773 N N . ARG A 1 227 ? -5.697 -18.303 -0.920 1.00 95.06 227 ARG A N 1
ATOM 1774 C CA . ARG A 1 227 ? -4.387 -18.167 -0.284 1.00 95.06 227 ARG A CA 1
ATOM 1775 C C . ARG A 1 227 ? -4.177 -16.808 0.364 1.00 95.06 227 ARG A C 1
ATOM 1777 O O . ARG A 1 227 ? -4.823 -15.812 0.045 1.00 95.06 227 ARG A O 1
ATOM 1784 N N . ILE A 1 228 ? -3.242 -16.785 1.305 1.00 96.12 228 ILE A N 1
ATOM 1785 C CA . ILE A 1 228 ? -2.756 -15.575 1.964 1.00 96.12 228 ILE A CA 1
ATOM 1786 C C . ILE A 1 228 ? -1.237 -15.623 1.937 1.00 96.12 228 ILE A C 1
ATOM 1788 O O . ILE A 1 228 ? -0.649 -16.620 2.356 1.00 96.12 228 ILE A O 1
ATOM 1792 N N . ILE A 1 229 ? -0.605 -14.540 1.495 1.00 97.38 229 ILE A N 1
ATOM 1793 C CA . ILE A 1 229 ? 0.825 -14.329 1.701 1.00 97.38 229 ILE A CA 1
ATOM 1794 C C . ILE A 1 229 ? 1.033 -13.379 2.873 1.00 97.38 229 ILE A C 1
ATOM 1796 O O . ILE A 1 229 ? 0.344 -12.364 3.006 1.00 97.38 229 ILE A O 1
ATOM 1800 N N . VAL A 1 230 ? 1.975 -13.735 3.740 1.00 97.56 230 VAL A N 1
ATOM 1801 C CA . VAL A 1 230 ? 2.355 -12.952 4.910 1.00 97.56 230 VAL A CA 1
ATOM 1802 C C . VAL A 1 230 ? 3.834 -12.617 4.821 1.00 97.56 230 VAL A C 1
ATOM 1804 O O . VAL A 1 230 ? 4.661 -13.491 4.566 1.00 97.56 230 VAL A O 1
ATOM 1807 N N . LEU A 1 231 ? 4.151 -11.350 5.057 1.00 96.12 231 LEU A N 1
ATOM 1808 C CA . LEU A 1 231 ? 5.482 -10.774 4.974 1.00 96.12 231 LEU A CA 1
ATOM 1809 C C . LEU A 1 231 ? 5.877 -10.159 6.311 1.00 96.12 231 LEU A C 1
ATOM 1811 O O . LEU A 1 231 ? 5.133 -9.350 6.857 1.00 96.12 231 LEU A O 1
ATOM 1815 N N . ALA A 1 232 ? 7.083 -10.473 6.774 1.00 94.62 232 ALA A N 1
ATOM 1816 C CA . ALA A 1 232 ? 7.776 -9.740 7.825 1.00 94.62 232 ALA A CA 1
ATOM 1817 C C . ALA A 1 232 ? 9.158 -9.318 7.324 1.00 94.62 232 ALA A C 1
ATOM 1819 O O . ALA A 1 232 ? 9.909 -10.147 6.810 1.00 94.62 232 ALA A O 1
ATOM 1820 N N . THR A 1 233 ? 9.519 -8.054 7.510 1.00 92.81 233 THR A N 1
ATOM 1821 C CA . THR A 1 233 ? 10.879 -7.574 7.257 1.00 92.81 233 THR A CA 1
ATOM 1822 C C . THR A 1 233 ? 11.516 -7.109 8.554 1.00 92.81 233 THR A C 1
ATOM 1824 O O . THR A 1 233 ? 10.864 -6.534 9.431 1.00 92.81 233 THR A O 1
ATOM 1827 N N . SER A 1 234 ? 12.810 -7.353 8.688 1.00 92.12 234 SER A N 1
ATOM 1828 C CA . SER A 1 234 ? 13.623 -6.825 9.770 1.00 92.12 234 SER A CA 1
ATOM 1829 C C . SER A 1 234 ? 14.849 -6.114 9.229 1.00 92.12 234 SER A C 1
ATOM 1831 O O . SER A 1 234 ? 15.306 -6.370 8.116 1.00 92.12 234 SER A O 1
ATOM 1833 N N . THR A 1 235 ? 15.377 -5.209 10.042 1.00 89.75 235 THR A N 1
ATOM 1834 C CA . THR A 1 235 ? 16.624 -4.498 9.787 1.00 89.75 235 THR A CA 1
ATOM 1835 C C . THR A 1 235 ? 17.585 -4.707 10.931 1.00 89.75 235 THR A C 1
ATOM 1837 O O . THR A 1 235 ? 17.172 -4.664 12.087 1.00 89.75 235 THR A O 1
ATOM 1840 N N . GLY A 1 236 ? 18.871 -4.833 10.641 1.00 86.69 236 GLY A N 1
ATOM 1841 C CA . GLY A 1 236 ? 19.899 -4.876 11.669 1.00 86.69 236 GLY A CA 1
ATOM 1842 C C . GLY A 1 236 ? 21.233 -4.318 11.202 1.00 86.69 236 GLY A C 1
ATOM 1843 O O . GLY A 1 236 ? 21.433 -4.094 10.006 1.00 86.69 236 GLY A O 1
ATOM 1844 N N . PRO A 1 237 ? 22.156 -4.052 12.139 1.00 84.44 237 PRO A N 1
ATOM 1845 C CA . PRO A 1 237 ? 23.518 -3.716 11.772 1.00 84.44 237 PRO A CA 1
ATOM 1846 C C . PRO A 1 237 ? 24.173 -4.905 11.056 1.00 84.44 237 PRO A C 1
ATOM 1848 O O . PRO A 1 237 ? 23.814 -6.059 11.311 1.00 84.44 237 PRO A O 1
ATOM 1851 N N . PRO A 1 238 ? 25.185 -4.655 10.214 1.00 76.31 238 PRO A N 1
ATOM 1852 C CA . PRO A 1 238 ? 25.961 -5.738 9.651 1.00 76.31 238 PRO A CA 1
ATOM 1853 C C . PRO A 1 238 ? 26.651 -6.481 10.794 1.00 76.31 238 PRO A C 1
ATOM 1855 O O . PRO A 1 238 ? 27.256 -5.859 11.676 1.00 76.31 238 PRO A O 1
ATOM 1858 N N . THR A 1 239 ? 26.541 -7.810 10.813 1.00 66.44 239 THR A N 1
ATOM 1859 C CA . THR A 1 239 ? 27.209 -8.640 11.818 1.00 66.44 239 THR A CA 1
ATOM 1860 C C . THR A 1 239 ? 28.708 -8.369 11.741 1.00 66.44 239 THR A C 1
ATOM 1862 O O . THR A 1 239 ? 29.356 -8.705 10.747 1.00 66.44 239 THR A O 1
ATOM 1865 N N . ARG A 1 240 ? 29.276 -7.728 12.772 1.00 58.50 240 ARG A N 1
ATOM 1866 C CA . ARG A 1 240 ? 30.728 -7.573 12.897 1.00 58.50 240 ARG A CA 1
ATOM 1867 C C . ARG A 1 240 ? 31.321 -8.965 13.081 1.00 58.50 240 ARG A C 1
ATOM 1869 O O . ARG A 1 240 ? 31.358 -9.455 14.203 1.00 58.50 240 ARG A O 1
ATOM 1876 N N . ASN A 1 241 ? 31.829 -9.583 12.018 1.00 45.66 241 ASN A N 1
ATOM 1877 C CA . ASN A 1 241 ? 32.835 -10.623 12.197 1.00 45.66 241 ASN A CA 1
ATOM 1878 C C . ASN A 1 241 ? 34.051 -9.952 12.860 1.00 45.66 241 ASN A C 1
ATOM 1880 O O . ASN A 1 241 ? 34.636 -9.058 12.244 1.00 45.66 241 ASN A O 1
ATOM 1884 N N . PRO A 1 242 ? 34.451 -10.325 14.092 1.00 40.97 242 PRO A N 1
ATOM 1885 C CA . PRO A 1 242 ? 35.558 -9.661 14.782 1.00 40.97 242 PRO A CA 1
ATOM 1886 C C . PRO A 1 242 ? 36.927 -9.880 14.113 1.00 40.97 242 PRO A C 1
ATOM 1888 O O . PRO A 1 242 ? 37.907 -9.284 14.542 1.00 40.97 242 PRO A O 1
ATOM 1891 N N . THR A 1 243 ? 37.022 -10.701 13.064 1.00 38.66 243 THR A N 1
ATOM 1892 C CA . THR A 1 243 ? 38.292 -11.065 12.416 1.00 38.66 243 THR A CA 1
ATOM 1893 C C . THR A 1 243 ? 38.544 -10.402 11.061 1.00 38.66 243 THR A C 1
ATOM 1895 O O . THR A 1 243 ? 39.628 -10.572 10.510 1.00 38.66 243 THR A O 1
ATOM 1898 N N . ALA A 1 244 ? 37.619 -9.601 10.526 1.00 40.97 244 ALA A N 1
ATOM 1899 C CA . ALA A 1 244 ? 37.839 -8.891 9.266 1.00 40.97 244 ALA A CA 1
ATOM 1900 C C . ALA A 1 244 ? 38.171 -7.412 9.524 1.00 40.97 244 ALA A C 1
ATOM 1902 O O . ALA A 1 244 ? 37.293 -6.550 9.522 1.00 40.97 244 ALA A O 1
ATOM 1903 N N . PHE A 1 245 ? 39.458 -7.109 9.714 1.00 33.72 245 PHE A N 1
ATOM 1904 C CA . PHE A 1 245 ? 40.000 -5.758 9.527 1.00 33.72 245 PHE A CA 1
ATOM 1905 C C . PHE A 1 245 ? 39.915 -5.378 8.036 1.00 33.72 245 PHE A C 1
ATOM 1907 O O . PHE A 1 245 ? 40.919 -5.354 7.331 1.00 33.72 245 PHE A O 1
ATOM 1914 N N . SER A 1 246 ? 38.713 -5.111 7.522 1.00 39.50 246 SER A N 1
ATOM 1915 C CA . SER A 1 246 ? 38.559 -4.440 6.230 1.00 39.50 246 SER A CA 1
ATOM 1916 C C . SER A 1 246 ? 38.501 -2.938 6.477 1.00 39.50 246 SER A C 1
ATOM 1918 O O . SER A 1 246 ? 37.480 -2.398 6.905 1.00 39.50 246 SER A O 1
ATOM 1920 N N . ASN A 1 247 ? 39.618 -2.263 6.210 1.00 30.25 247 ASN A N 1
ATOM 1921 C CA . ASN A 1 247 ? 39.771 -0.807 6.226 1.00 30.25 247 ASN A CA 1
ATOM 1922 C C . ASN A 1 247 ? 39.045 -0.123 5.046 1.00 30.25 247 ASN A C 1
ATOM 1924 O O . ASN A 1 247 ? 39.581 0.801 4.437 1.00 30.25 247 ASN A O 1
ATOM 1928 N N . THR A 1 248 ? 37.807 -0.508 4.727 1.00 37.84 248 THR A N 1
ATOM 1929 C CA . THR A 1 248 ? 36.919 0.346 3.921 1.00 37.84 248 THR A CA 1
ATOM 1930 C C . THR A 1 248 ? 36.393 1.478 4.799 1.00 37.84 248 THR A C 1
ATOM 1932 O O . THR A 1 248 ? 35.242 1.491 5.241 1.00 37.84 248 THR A O 1
ATOM 1935 N N . ALA A 1 249 ? 37.289 2.424 5.084 1.00 34.25 249 ALA A N 1
ATOM 1936 C CA . ALA A 1 249 ? 36.976 3.732 5.628 1.00 34.25 249 ALA A CA 1
ATOM 1937 C C . ALA A 1 249 ? 35.928 4.393 4.718 1.00 34.25 249 ALA A C 1
ATOM 1939 O O . ALA A 1 249 ? 36.227 4.771 3.591 1.00 34.25 249 ALA A O 1
ATOM 1940 N N . GLY A 1 250 ? 34.682 4.471 5.184 1.00 35.31 250 GLY A N 1
ATOM 1941 C CA . GLY A 1 250 ? 33.597 5.157 4.475 1.00 35.31 250 GLY A CA 1
ATOM 1942 C C . GLY A 1 250 ? 32.413 4.289 4.057 1.00 35.31 250 GLY A C 1
ATOM 1943 O O . GLY A 1 250 ? 31.410 4.852 3.621 1.00 35.31 250 GLY A O 1
ATOM 1944 N N . SER A 1 251 ? 32.450 2.962 4.247 1.00 41.91 251 SER A N 1
ATOM 1945 C CA . SER A 1 251 ? 31.219 2.165 4.165 1.00 41.91 251 SER A CA 1
ATOM 1946 C C . SER A 1 251 ? 30.326 2.574 5.339 1.00 41.91 251 SER A C 1
ATOM 1948 O O . SER A 1 251 ? 30.526 2.139 6.476 1.00 41.91 251 SER A O 1
ATOM 1950 N N . ARG A 1 252 ? 29.396 3.512 5.080 1.00 46.12 252 ARG A N 1
ATOM 1951 C CA . ARG A 1 252 ? 28.240 3.795 5.941 1.00 46.12 252 ARG A CA 1
ATOM 1952 C C . ARG A 1 252 ? 27.762 2.447 6.453 1.00 46.12 252 ARG A C 1
ATOM 1954 O O . ARG A 1 252 ? 27.539 1.576 5.624 1.00 46.12 252 ARG A O 1
ATOM 1961 N N . ALA A 1 253 ? 27.656 2.273 7.769 1.00 51.81 253 ALA A N 1
ATOM 1962 C CA . ALA A 1 253 ? 27.144 1.044 8.361 1.00 51.81 253 ALA A CA 1
ATOM 1963 C C . ALA A 1 253 ? 25.779 0.725 7.725 1.00 51.81 253 ALA A C 1
ATOM 1965 O O . ALA A 1 253 ? 24.766 1.306 8.108 1.00 51.81 253 ALA A O 1
ATOM 1966 N N . GLY A 1 254 ? 25.790 -0.094 6.673 1.00 70.50 254 GLY A N 1
ATOM 1967 C CA . GLY A 1 254 ? 24.617 -0.376 5.865 1.00 70.50 254 GLY A CA 1
ATOM 1968 C C . GLY A 1 254 ? 23.673 -1.214 6.699 1.00 70.50 254 GLY A C 1
ATOM 1969 O O . GLY A 1 254 ? 24.113 -2.161 7.347 1.00 70.50 254 GLY A O 1
ATOM 1970 N N . LEU A 1 255 ? 22.396 -0.849 6.730 1.00 83.88 255 LEU A N 1
ATOM 1971 C CA . LEU A 1 255 ? 21.392 -1.708 7.340 1.00 83.88 255 LEU A CA 1
ATOM 1972 C C . LEU A 1 255 ? 21.275 -2.977 6.495 1.00 83.88 255 LEU A C 1
ATOM 1974 O O . LEU A 1 255 ? 21.155 -2.901 5.274 1.00 83.88 255 LEU A O 1
ATOM 1978 N N . ILE A 1 256 ? 21.315 -4.126 7.158 1.00 89.50 256 ILE A N 1
ATOM 1979 C CA . ILE A 1 256 ? 20.973 -5.408 6.556 1.00 89.50 256 ILE A CA 1
ATOM 1980 C C . ILE A 1 256 ? 19.472 -5.599 6.700 1.00 89.50 256 ILE A C 1
ATOM 1982 O O . ILE A 1 256 ? 18.953 -5.562 7.815 1.00 89.50 256 ILE A O 1
ATOM 1986 N N . TYR A 1 257 ? 18.803 -5.845 5.584 1.00 91.44 257 TYR A N 1
ATOM 1987 C CA . TYR A 1 257 ? 17.417 -6.264 5.514 1.00 91.44 257 TYR A CA 1
ATOM 1988 C C . TYR A 1 257 ? 17.333 -7.787 5.517 1.00 91.44 257 TYR A C 1
ATOM 1990 O O . TYR A 1 257 ? 18.086 -8.489 4.842 1.00 91.44 257 TYR A O 1
ATOM 1998 N N . THR A 1 258 ? 16.404 -8.321 6.301 1.00 92.88 258 THR A N 1
ATOM 1999 C CA . THR A 1 258 ? 16.032 -9.733 6.243 1.00 92.88 258 THR A CA 1
ATOM 2000 C C . THR A 1 258 ? 14.531 -9.839 6.050 1.00 92.88 258 THR A C 1
ATOM 2002 O O . THR A 1 258 ? 13.757 -9.293 6.832 1.00 92.88 258 THR A O 1
ATOM 2005 N N . THR A 1 259 ? 14.130 -10.564 5.010 1.00 95.06 259 THR A N 1
ATOM 2006 C CA . THR A 1 259 ? 12.728 -10.744 4.644 1.00 95.06 259 THR A CA 1
ATOM 2007 C C . THR A 1 259 ? 12.296 -12.177 4.915 1.00 95.06 259 THR A C 1
ATOM 2009 O O . THR A 1 259 ? 12.959 -13.122 4.489 1.00 95.06 259 THR A O 1
ATOM 2012 N N . PHE A 1 260 ? 11.169 -12.336 5.600 1.00 95.94 260 PHE A N 1
ATOM 2013 C CA . PHE A 1 260 ? 10.521 -13.613 5.859 1.00 95.94 260 PHE A CA 1
ATOM 2014 C C . PHE A 1 260 ? 9.142 -13.630 5.211 1.00 95.94 260 PHE A C 1
ATOM 2016 O O . PHE A 1 260 ? 8.320 -12.747 5.458 1.00 95.94 260 PHE A O 1
ATOM 2023 N N . LEU A 1 261 ? 8.888 -14.660 4.410 1.00 97.50 261 LEU A N 1
ATOM 2024 C CA . LEU A 1 261 ? 7.603 -14.895 3.765 1.00 97.50 261 LEU A CA 1
ATOM 2025 C C . LEU A 1 261 ? 6.986 -16.204 4.259 1.00 97.50 261 LEU A C 1
ATOM 2027 O O . LEU A 1 261 ? 7.691 -17.175 4.537 1.00 97.50 261 LEU A O 1
ATOM 2031 N N . CYS A 1 262 ? 5.664 -16.228 4.360 1.00 97.25 262 CYS A N 1
ATOM 2032 C CA . CYS A 1 262 ? 4.863 -17.411 4.652 1.00 97.25 262 CYS A CA 1
ATOM 2033 C C . CYS A 1 262 ? 3.639 -17.424 3.732 1.00 97.25 262 CYS A C 1
ATOM 2035 O O . CYS A 1 262 ? 3.073 -16.369 3.438 1.00 97.25 262 CYS A O 1
ATOM 2037 N N . VAL A 1 263 ? 3.230 -18.617 3.296 1.00 97.88 263 VAL A N 1
ATOM 2038 C CA . VAL A 1 263 ? 2.022 -18.817 2.487 1.00 97.88 263 VAL A CA 1
ATOM 2039 C C . VAL A 1 263 ? 1.050 -19.699 3.254 1.00 97.88 263 VAL A C 1
ATOM 2041 O O . VAL A 1 263 ? 1.400 -20.787 3.723 1.00 97.88 263 VAL A O 1
ATOM 2044 N N . LEU A 1 264 ? -0.182 -19.223 3.379 1.00 97.06 264 LEU A N 1
ATOM 2045 C CA . LEU A 1 264 ? -1.294 -19.955 3.960 1.00 97.06 264 LEU A CA 1
ATOM 2046 C C . LEU A 1 264 ? -2.273 -20.344 2.855 1.00 97.06 264 LEU A C 1
ATOM 2048 O O . LEU A 1 264 ? -2.585 -19.523 1.994 1.00 97.06 264 LEU A O 1
ATOM 2052 N N . LYS A 1 265 ? -2.814 -21.558 2.931 1.00 95.06 265 LYS A N 1
ATOM 2053 C CA . LYS A 1 265 ? -3.829 -22.076 2.014 1.00 95.06 265 LYS A CA 1
ATOM 2054 C C . LYS A 1 265 ? -5.112 -22.378 2.761 1.00 95.06 265 LYS A C 1
ATOM 2056 O O . LYS A 1 265 ? -5.104 -23.033 3.804 1.00 95.06 265 LYS A O 1
ATOM 2061 N N . ARG A 1 266 ? -6.227 -21.924 2.209 1.00 91.69 266 ARG A N 1
ATOM 2062 C CA . ARG A 1 266 ? -7.558 -22.206 2.721 1.00 91.69 266 ARG A CA 1
ATOM 2063 C C . ARG A 1 266 ? -7.843 -23.703 2.632 1.00 91.69 266 ARG A C 1
ATOM 2065 O O . ARG A 1 266 ? -7.609 -24.325 1.598 1.00 91.69 266 ARG A O 1
ATOM 2072 N N . GLN A 1 267 ? -8.372 -24.283 3.704 1.00 88.62 267 GLN A N 1
ATOM 2073 C CA . GLN A 1 267 ? -8.800 -25.678 3.680 1.00 88.62 267 GLN A CA 1
ATOM 2074 C C . GLN A 1 267 ? -10.099 -25.812 2.876 1.00 88.62 267 GLN A C 1
ATOM 2076 O O . GLN A 1 267 ? -11.128 -25.214 3.207 1.00 88.62 267 GLN A O 1
ATOM 2081 N N . GLU A 1 268 ? -10.049 -26.588 1.794 1.00 73.88 268 GLU A N 1
ATOM 2082 C CA . GLU A 1 268 ? -11.220 -26.902 0.977 1.00 73.88 268 GLU A CA 1
ATOM 2083 C C . GLU A 1 268 ? -12.255 -27.659 1.834 1.00 73.88 268 GLU A C 1
ATOM 2085 O O . GLU A 1 268 ? -11.916 -28.619 2.523 1.00 73.88 268 GLU A O 1
ATOM 2090 N N . ASN A 1 269 ? -13.519 -27.219 1.778 1.00 67.50 269 ASN A N 1
ATOM 2091 C CA . ASN A 1 269 ? -14.682 -27.658 2.579 1.00 67.50 269 ASN A CA 1
ATOM 2092 C C . ASN A 1 269 ? -14.905 -26.991 3.946 1.00 67.50 269 ASN A C 1
ATOM 2094 O O . ASN A 1 269 ? -15.933 -27.272 4.564 1.00 67.50 269 ASN A O 1
ATOM 2098 N N . ASP A 1 270 ? -14.048 -26.070 4.396 1.00 62.28 270 ASP A N 1
ATOM 2099 C CA . ASP A 1 270 ? -14.333 -25.332 5.630 1.00 62.28 270 ASP A CA 1
ATOM 2100 C C . ASP A 1 270 ? -15.181 -24.069 5.375 1.00 62.28 270 ASP A C 1
ATOM 2102 O O . ASP A 1 270 ? -14.774 -23.127 4.678 1.00 62.28 270 ASP A O 1
ATOM 2106 N N . ALA A 1 271 ? -16.380 -24.046 5.963 1.00 60.94 271 ALA A N 1
ATOM 2107 C CA . ALA A 1 271 ? -17.270 -22.886 5.967 1.00 60.94 271 ALA A CA 1
ATOM 2108 C C . ALA A 1 271 ? -16.751 -21.747 6.866 1.00 60.94 271 ALA A C 1
ATOM 2110 O O . ALA A 1 271 ? -17.136 -20.595 6.673 1.00 60.94 271 ALA A O 1
ATOM 2111 N N . ASN A 1 272 ? -15.862 -22.054 7.815 1.00 65.88 272 ASN A N 1
ATOM 2112 C CA . ASN A 1 272 ? -15.350 -21.110 8.808 1.00 65.88 272 ASN A CA 1
ATOM 2113 C C . ASN A 1 272 ? -14.118 -20.330 8.327 1.00 65.88 272 ASN A C 1
ATOM 2115 O O . ASN A 1 272 ? -13.618 -19.475 9.054 1.00 65.88 272 ASN A O 1
ATOM 2119 N N . GLY A 1 273 ? -13.618 -20.608 7.117 1.00 70.69 273 GLY A N 1
ATOM 2120 C CA . GLY A 1 273 ? -12.458 -19.904 6.568 1.00 70.69 273 GLY A CA 1
ATOM 2121 C C . GLY A 1 273 ? -11.150 -20.238 7.288 1.00 70.69 273 GLY A C 1
ATOM 2122 O O . GLY A 1 273 ? -10.348 -19.341 7.517 1.00 70.69 273 GLY A O 1
ATOM 2123 N N . VAL A 1 274 ? -10.932 -21.509 7.644 1.00 85.44 274 VAL A N 1
ATOM 2124 C CA . VAL A 1 274 ? -9.667 -21.984 8.226 1.00 85.44 274 VAL A CA 1
ATOM 2125 C C . VAL A 1 274 ? -8.579 -22.073 7.160 1.00 85.44 274 VAL A C 1
ATOM 2127 O O . VAL A 1 274 ? -8.792 -22.583 6.056 1.00 85.44 274 VAL A O 1
ATOM 2130 N N . TYR A 1 275 ? -7.385 -21.610 7.524 1.00 92.31 275 TYR A N 1
ATOM 2131 C CA . TYR A 1 275 ? -6.186 -21.670 6.696 1.00 92.31 275 TYR A CA 1
ATOM 2132 C C . TYR A 1 275 ? -5.143 -22.582 7.334 1.00 92.31 275 TYR A C 1
ATOM 2134 O O . TYR A 1 275 ? -4.848 -22.476 8.523 1.00 92.31 275 TYR A O 1
ATOM 2142 N N . ALA A 1 276 ? -4.568 -23.463 6.522 1.00 92.19 276 ALA A N 1
ATOM 2143 C CA . ALA A 1 276 ? -3.387 -24.243 6.856 1.00 92.19 276 ALA A CA 1
ATOM 2144 C C . ALA A 1 276 ? -2.122 -23.539 6.350 1.00 92.19 276 ALA A C 1
ATOM 2146 O O . ALA A 1 276 ? -2.162 -22.770 5.390 1.00 92.19 276 ALA A O 1
ATOM 2147 N N . VAL A 1 277 ? -0.982 -23.837 6.967 1.00 95.31 277 VAL A N 1
ATOM 2148 C CA . VAL A 1 277 ? 0.325 -23.389 6.474 1.00 95.31 277 VAL A CA 1
ATOM 2149 C C . VAL A 1 277 ? 0.705 -24.226 5.251 1.00 95.31 277 VAL A C 1
ATOM 2151 O O . VAL A 1 277 ? 0.970 -25.417 5.389 1.00 95.31 277 VAL A O 1
ATOM 2154 N N . GLU A 1 278 ? 0.733 -23.613 4.067 1.00 96.12 278 GLU A N 1
ATOM 2155 C CA . GLU A 1 278 ? 1.220 -24.246 2.829 1.00 96.12 278 GLU A CA 1
ATOM 2156 C C . GLU A 1 278 ? 2.746 -24.147 2.753 1.00 96.12 278 GLU A C 1
ATOM 2158 O O . GLU A 1 278 ? 3.430 -25.133 2.480 1.00 96.12 278 GLU A O 1
ATOM 2163 N N . LYS A 1 279 ? 3.290 -22.974 3.100 1.00 96.62 279 LYS A N 1
ATOM 2164 C CA . LYS A 1 279 ? 4.728 -22.728 3.207 1.00 96.62 279 LYS A CA 1
ATOM 2165 C C . LYS A 1 279 ? 5.046 -22.014 4.515 1.00 96.62 279 LYS A C 1
ATOM 2167 O O . LYS A 1 279 ? 4.506 -20.944 4.797 1.00 96.62 279 LYS A O 1
ATOM 2172 N N . GLN A 1 280 ? 5.935 -22.607 5.313 1.00 95.75 280 GLN A N 1
ATOM 2173 C CA . GLN A 1 280 ? 6.408 -22.014 6.567 1.00 95.75 280 GLN A CA 1
ATOM 2174 C C . GLN A 1 280 ? 7.226 -20.739 6.325 1.00 95.75 280 GLN A C 1
ATOM 2176 O O . GLN A 1 280 ? 7.664 -20.482 5.201 1.00 95.75 280 GLN A O 1
ATOM 2181 N N . TRP A 1 281 ? 7.473 -19.982 7.400 1.00 96.44 281 TRP A N 1
ATOM 2182 C CA . TRP A 1 281 ? 8.383 -18.838 7.387 1.00 96.44 281 TRP A CA 1
ATOM 2183 C C . TRP A 1 281 ? 9.705 -19.197 6.719 1.00 96.44 281 TRP A C 1
ATOM 2185 O O . TRP A 1 281 ? 10.484 -20.004 7.221 1.00 96.44 281 TRP A O 1
ATOM 2195 N N . THR A 1 282 ? 9.930 -18.593 5.563 1.00 95.94 282 THR A N 1
ATOM 2196 C CA . THR A 1 282 ? 11.103 -18.814 4.732 1.00 95.94 282 THR A CA 1
ATOM 2197 C C . THR A 1 282 ? 11.817 -17.486 4.586 1.00 95.94 282 THR A C 1
ATOM 2199 O O . THR A 1 282 ? 11.199 -16.485 4.221 1.00 95.94 282 THR A O 1
ATOM 2202 N N . LYS A 1 283 ? 13.117 -17.473 4.883 1.00 94.56 283 LYS A N 1
ATOM 2203 C CA . LYS A 1 283 ? 13.965 -16.318 4.605 1.00 94.56 283 LYS A CA 1
ATOM 2204 C C . LYS A 1 283 ? 14.147 -16.202 3.095 1.00 94.56 283 LYS A C 1
ATOM 2206 O O . LYS A 1 283 ? 14.657 -17.127 2.468 1.00 94.56 283 LYS A O 1
ATOM 2211 N N . VAL A 1 284 ? 13.749 -15.067 2.538 1.00 94.88 284 VAL A N 1
ATOM 2212 C CA . VAL A 1 284 ? 13.849 -14.767 1.110 1.00 94.88 284 VAL A CA 1
ATOM 2213 C C . VAL A 1 284 ? 14.861 -13.648 0.913 1.00 94.88 284 VAL A C 1
ATOM 2215 O O . VAL A 1 284 ? 14.874 -12.665 1.654 1.00 94.88 284 VAL A O 1
ATOM 2218 N N . LEU A 1 285 ? 15.739 -13.833 -0.069 1.00 92.81 285 LEU A N 1
ATOM 2219 C CA . LEU A 1 285 ? 16.767 -12.873 -0.449 1.00 92.81 285 LEU A CA 1
ATOM 2220 C C . LEU A 1 285 ? 16.434 -12.284 -1.820 1.00 92.81 285 LEU A C 1
ATOM 2222 O O . LEU A 1 285 ? 15.791 -12.967 -2.626 1.00 92.81 285 LEU A O 1
ATOM 2226 N N . PRO A 1 286 ? 16.887 -11.054 -2.107 1.00 90.12 286 PRO A N 1
ATOM 2227 C CA . PRO A 1 286 ? 16.848 -10.556 -3.469 1.00 90.12 286 PRO A CA 1
ATOM 2228 C C . PRO A 1 286 ? 17.680 -11.481 -4.364 1.00 90.12 286 PRO A C 1
ATOM 2230 O O . PRO A 1 286 ? 18.661 -12.070 -3.895 1.00 90.12 286 PRO A O 1
ATOM 2233 N N . PRO A 1 287 ? 17.329 -11.631 -5.648 1.00 89.00 287 PRO A N 1
ATOM 2234 C CA . PRO A 1 287 ? 18.024 -12.582 -6.508 1.00 89.00 287 PRO A CA 1
ATOM 2235 C C . PRO A 1 287 ? 19.516 -12.300 -6.733 1.00 89.00 287 PRO A C 1
ATOM 2237 O O . PRO A 1 287 ? 20.281 -13.218 -7.014 1.00 89.00 287 PRO A O 1
ATOM 2240 N N . ASN A 1 288 ? 19.950 -11.047 -6.577 1.00 85.69 288 ASN A N 1
ATOM 2241 C CA . ASN A 1 288 ? 21.368 -10.673 -6.591 1.00 85.69 288 ASN A CA 1
ATOM 2242 C C . ASN A 1 288 ? 22.108 -11.010 -5.278 1.00 85.69 288 ASN A C 1
ATOM 2244 O O . ASN A 1 288 ? 23.325 -10.854 -5.208 1.00 85.69 288 ASN A O 1
ATOM 2248 N N . GLY A 1 289 ? 21.396 -11.457 -4.240 1.00 86.38 289 GLY A N 1
ATOM 2249 C CA . GLY A 1 289 ? 21.938 -11.783 -2.923 1.00 86.38 289 GLY A CA 1
ATOM 2250 C C . GLY A 1 289 ? 22.286 -10.575 -2.044 1.00 86.38 289 GLY A C 1
ATOM 2251 O O . GLY A 1 289 ? 22.803 -10.774 -0.943 1.00 86.38 289 GLY A O 1
ATOM 2252 N N . ASP A 1 290 ? 22.011 -9.340 -2.478 1.00 85.81 290 ASP A N 1
ATOM 2253 C CA . ASP A 1 290 ? 22.363 -8.137 -1.721 1.00 85.81 290 ASP A CA 1
ATOM 2254 C C . ASP A 1 290 ? 21.451 -7.938 -0.505 1.00 85.81 290 ASP A C 1
ATOM 2256 O O . ASP A 1 290 ? 20.340 -7.421 -0.581 1.00 85.81 290 ASP A O 1
ATOM 2260 N N . THR A 1 291 ? 21.963 -8.289 0.668 1.00 87.00 291 THR A N 1
ATOM 2261 C CA . THR A 1 291 ? 21.235 -8.144 1.932 1.00 87.00 291 THR A CA 1
ATOM 2262 C C . THR A 1 291 ? 20.963 -6.693 2.351 1.00 87.00 291 THR A C 1
ATOM 2264 O O . THR A 1 291 ? 20.266 -6.478 3.335 1.00 87.00 291 THR A O 1
ATOM 2267 N N . THR A 1 292 ? 21.493 -5.687 1.650 1.00 88.81 292 THR A N 1
ATOM 2268 C CA . THR A 1 292 ? 21.166 -4.271 1.897 1.00 88.81 292 THR A CA 1
ATOM 2269 C C . THR A 1 292 ? 19.916 -3.801 1.148 1.00 88.81 292 THR A C 1
ATOM 2271 O O . THR A 1 292 ? 19.442 -2.685 1.376 1.00 88.81 292 THR A O 1
ATOM 2274 N N . THR A 1 293 ? 19.341 -4.667 0.312 1.00 90.62 293 THR A N 1
ATOM 2275 C CA . THR A 1 293 ? 18.133 -4.398 -0.466 1.00 90.62 293 THR A CA 1
ATOM 2276 C C . THR A 1 293 ? 16.871 -4.812 0.294 1.00 90.62 293 THR A C 1
ATOM 2278 O O . THR A 1 293 ? 16.761 -5.915 0.827 1.00 90.62 293 THR A O 1
ATOM 2281 N N . GLU A 1 294 ? 15.888 -3.916 0.320 1.00 92.88 294 GLU A N 1
ATOM 2282 C CA . GLU A 1 294 ? 14.602 -4.095 0.990 1.00 92.88 294 GLU A CA 1
ATOM 2283 C C . GLU A 1 294 ? 13.542 -4.608 0.014 1.00 92.88 294 GLU A C 1
ATOM 2285 O O . GLU A 1 294 ? 13.482 -4.172 -1.134 1.00 92.88 294 GLU A O 1
ATOM 2290 N N . LEU A 1 295 ? 12.665 -5.493 0.482 1.00 95.38 295 LEU A N 1
ATOM 2291 C CA . LEU A 1 295 ? 11.483 -5.915 -0.262 1.00 95.38 295 LEU A CA 1
ATOM 2292 C C . LEU A 1 295 ? 10.340 -4.910 -0.041 1.00 95.38 295 LEU A C 1
ATOM 2294 O O . LEU A 1 295 ? 9.884 -4.720 1.086 1.00 95.38 295 LEU A O 1
ATOM 2298 N N . LEU A 1 296 ? 9.894 -4.260 -1.119 1.00 95.00 296 LEU A N 1
ATOM 2299 C CA . LEU A 1 296 ? 8.965 -3.122 -1.085 1.00 95.00 296 LEU A CA 1
ATOM 2300 C C . LEU A 1 296 ? 7.516 -3.505 -1.392 1.00 95.00 296 LEU A C 1
ATOM 2302 O O . LEU A 1 296 ? 6.591 -2.939 -0.816 1.00 95.00 296 LEU A O 1
ATOM 2306 N N . CYS A 1 297 ? 7.314 -4.434 -2.327 1.00 95.00 297 CYS A N 1
ATOM 2307 C CA . CYS A 1 297 ? 5.991 -4.839 -2.794 1.00 95.00 297 CYS A CA 1
ATOM 2308 C C . CYS A 1 297 ? 5.915 -6.359 -2.908 1.00 95.00 297 CYS A C 1
ATOM 2310 O O . CYS A 1 297 ? 6.863 -6.991 -3.373 1.00 95.00 297 CYS A O 1
ATOM 2312 N N . VAL A 1 298 ? 4.775 -6.917 -2.498 1.00 95.88 298 VAL A N 1
ATOM 2313 C CA . VAL A 1 298 ? 4.406 -8.327 -2.659 1.00 95.88 298 VAL A CA 1
ATOM 2314 C C . VAL A 1 298 ? 2.943 -8.373 -3.056 1.00 95.88 298 VAL A C 1
ATOM 2316 O O . VAL A 1 298 ? 2.091 -7.857 -2.329 1.00 95.88 298 VAL A O 1
ATOM 2319 N N . THR A 1 299 ? 2.647 -8.989 -4.194 1.00 94.69 299 THR A N 1
ATOM 2320 C CA . THR A 1 299 ? 1.271 -9.153 -4.665 1.00 94.69 299 THR A CA 1
ATOM 2321 C C . THR A 1 299 ? 1.094 -10.465 -5.416 1.00 94.69 299 THR A C 1
ATOM 2323 O O . THR A 1 299 ? 2.030 -10.958 -6.041 1.00 94.69 299 THR A O 1
ATOM 2326 N N . TRP A 1 300 ? -0.109 -11.026 -5.364 1.00 94.81 300 TRP A N 1
ATOM 2327 C CA . TRP A 1 300 ? -0.485 -12.173 -6.189 1.00 94.81 300 TRP A CA 1
ATOM 2328 C C . TRP A 1 300 ? -0.555 -11.753 -7.657 1.00 94.81 300 TRP A C 1
ATOM 2330 O O . TRP A 1 300 ? -1.081 -10.682 -7.967 1.00 94.81 300 TRP A O 1
ATOM 2340 N N . TRP A 1 301 ? 0.005 -12.575 -8.543 1.00 93.62 301 TRP A N 1
ATOM 2341 C CA . TRP A 1 301 ? 0.260 -12.195 -9.932 1.00 93.62 301 TRP A CA 1
ATOM 2342 C C . TRP A 1 301 ? -0.560 -12.971 -10.964 1.00 93.62 301 TRP A C 1
ATOM 2344 O O . TRP A 1 301 ? -0.716 -12.487 -12.081 1.00 93.62 301 TRP A O 1
ATOM 2354 N N . ASP A 1 302 ? -1.089 -14.142 -10.612 1.00 89.94 302 ASP A N 1
ATOM 2355 C CA . ASP A 1 302 ? -1.827 -15.031 -11.510 1.00 89.94 302 ASP A CA 1
ATOM 2356 C C . ASP A 1 302 ? -3.207 -15.444 -10.968 1.00 89.94 302 ASP A C 1
ATOM 2358 O O . ASP A 1 302 ? -3.470 -15.411 -9.765 1.00 89.94 302 ASP A O 1
ATOM 2362 N N . ASP A 1 303 ? -4.080 -15.884 -11.878 1.00 84.81 303 ASP A N 1
ATOM 2363 C CA . ASP A 1 303 ? -5.416 -16.410 -11.562 1.00 84.81 303 ASP A CA 1
ATOM 2364 C C . ASP A 1 303 ? -5.399 -17.679 -10.716 1.00 84.81 303 ASP A C 1
ATOM 2366 O O . ASP A 1 303 ? -6.318 -17.925 -9.938 1.00 84.81 303 ASP A O 1
ATOM 2370 N N . GLU A 1 304 ? -4.385 -18.524 -10.900 1.00 86.56 304 GLU A N 1
ATOM 2371 C CA . GLU A 1 304 ? -4.263 -19.773 -10.147 1.00 86.56 304 GLU A CA 1
ATOM 2372 C C . GLU A 1 304 ? -3.740 -19.550 -8.723 1.00 86.56 304 GLU A C 1
ATOM 2374 O O . GLU A 1 304 ? -3.620 -20.502 -7.939 1.00 86.56 304 GLU A O 1
ATOM 2379 N N . GLU A 1 305 ? -3.428 -18.293 -8.388 1.00 88.94 305 GLU A N 1
ATOM 2380 C CA . GLU A 1 305 ? -2.906 -17.870 -7.096 1.00 88.94 305 GLU A CA 1
ATOM 2381 C C . GLU A 1 305 ? -1.650 -18.669 -6.736 1.00 88.94 305 GLU A C 1
ATOM 2383 O O . GLU A 1 305 ? -1.478 -19.125 -5.606 1.00 88.94 305 GLU A O 1
ATOM 2388 N N . SER A 1 306 ? -0.814 -18.931 -7.738 1.00 92.62 306 SER A N 1
ATOM 2389 C CA . SER A 1 306 ? 0.379 -19.765 -7.649 1.00 92.62 306 SER A CA 1
ATOM 2390 C C . SER A 1 306 ? 1.668 -18.955 -7.782 1.00 92.62 306 SER A C 1
ATOM 2392 O O . SER A 1 306 ? 2.733 -19.428 -7.378 1.00 92.62 306 SER A O 1
ATOM 2394 N N . VAL A 1 307 ? 1.559 -17.726 -8.291 1.00 95.06 307 VAL A N 1
ATOM 2395 C CA . VAL A 1 307 ? 2.660 -16.817 -8.578 1.00 95.06 307 VAL A CA 1
ATOM 2396 C C . VAL A 1 307 ? 2.474 -15.501 -7.833 1.00 95.06 307 VAL A C 1
ATOM 2398 O O . VAL A 1 307 ? 1.391 -14.920 -7.760 1.00 95.06 307 VAL A O 1
ATOM 2401 N N . ILE A 1 308 ? 3.578 -15.006 -7.293 1.00 96.31 308 ILE A N 1
ATOM 2402 C CA . ILE A 1 308 ? 3.680 -13.756 -6.555 1.00 96.31 308 ILE A CA 1
ATOM 2403 C C . ILE A 1 308 ? 4.697 -12.867 -7.268 1.00 96.31 308 ILE A C 1
ATOM 2405 O O . ILE A 1 308 ? 5.804 -13.310 -7.565 1.00 96.31 308 ILE A O 1
ATOM 2409 N N . LEU A 1 309 ? 4.352 -11.604 -7.503 1.00 96.88 309 LEU A N 1
ATOM 2410 C CA . LEU A 1 309 ? 5.300 -10.583 -7.936 1.00 96.88 309 LEU A CA 1
ATOM 2411 C C . LEU A 1 309 ? 5.900 -9.896 -6.710 1.00 96.88 309 LEU A C 1
ATOM 2413 O O . LEU A 1 309 ? 5.180 -9.451 -5.810 1.00 96.88 309 LEU A O 1
ATOM 2417 N N . VAL A 1 310 ? 7.222 -9.778 -6.715 1.00 97.50 310 VAL A N 1
ATOM 2418 C CA . VAL A 1 310 ? 8.007 -9.109 -5.684 1.00 97.50 310 VAL A CA 1
ATOM 2419 C C . VAL A 1 310 ? 8.855 -8.006 -6.305 1.00 97.50 310 VAL A C 1
ATOM 2421 O O . VAL A 1 310 ? 9.480 -8.211 -7.346 1.00 97.50 310 VAL A O 1
ATOM 2424 N N . VAL A 1 311 ? 8.901 -6.848 -5.644 1.00 97.06 311 VAL A N 1
ATOM 2425 C CA . VAL A 1 311 ? 9.724 -5.697 -6.046 1.00 97.06 311 VAL A CA 1
ATOM 2426 C C . VAL A 1 311 ? 10.683 -5.327 -4.924 1.00 97.06 311 VAL A C 1
ATOM 2428 O O . VAL A 1 311 ? 10.272 -5.181 -3.770 1.00 97.06 311 VAL A O 1
ATOM 2431 N N . TRP A 1 312 ? 11.947 -5.142 -5.283 1.00 96.19 312 TRP A N 1
ATOM 2432 C CA . TRP A 1 312 ? 13.056 -4.856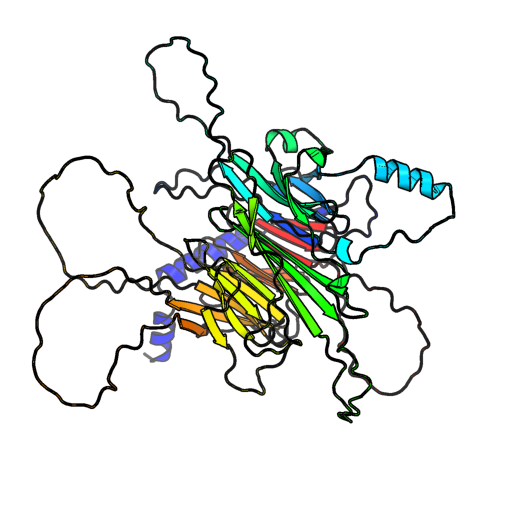 -4.382 1.00 96.19 312 TRP A CA 1
ATOM 2433 C C . TRP A 1 312 ? 13.561 -3.411 -4.542 1.00 96.19 312 TRP A C 1
ATOM 2435 O O . TRP A 1 312 ? 13.373 -2.780 -5.584 1.00 96.19 312 TRP A O 1
ATOM 2445 N N . SER A 1 313 ? 14.197 -2.863 -3.502 1.00 94.38 313 SER A N 1
ATOM 2446 C CA . SER A 1 313 ? 14.607 -1.449 -3.440 1.00 94.38 313 SER A CA 1
ATOM 2447 C C . SER A 1 313 ? 15.805 -1.069 -4.317 1.00 94.38 313 SER A C 1
ATOM 2449 O O . SER A 1 313 ? 16.128 0.113 -4.452 1.00 94.38 313 SER A O 1
ATOM 2451 N N . ASP A 1 314 ? 16.449 -2.054 -4.932 1.00 91.75 314 ASP A N 1
ATOM 2452 C CA . ASP A 1 314 ? 17.491 -1.908 -5.950 1.00 91.75 314 ASP A CA 1
ATOM 2453 C C . ASP A 1 314 ? 16.918 -1.839 -7.381 1.00 91.75 314 ASP A C 1
ATOM 2455 O O . ASP A 1 314 ? 17.665 -1.621 -8.331 1.00 91.75 314 ASP A O 1
ATOM 2459 N N . GLY A 1 315 ? 15.600 -2.011 -7.547 1.00 92.88 315 GLY A N 1
ATOM 2460 C CA . GLY A 1 315 ? 14.931 -2.070 -8.849 1.00 92.88 315 GLY A CA 1
ATOM 2461 C C . GLY A 1 315 ? 14.827 -3.474 -9.446 1.00 92.88 315 GLY A C 1
ATOM 2462 O O . GLY A 1 315 ? 14.390 -3.615 -10.591 1.00 92.88 315 GLY A O 1
ATOM 2463 N N . THR A 1 316 ? 15.198 -4.520 -8.705 1.00 94.44 316 THR A N 1
ATOM 2464 C CA . THR A 1 316 ? 14.942 -5.903 -9.112 1.00 94.44 316 THR A CA 1
ATOM 2465 C C . THR A 1 316 ? 13.460 -6.237 -8.931 1.00 94.44 316 THR A C 1
ATOM 2467 O O . THR A 1 316 ? 12.856 -5.964 -7.892 1.00 94.44 316 THR A O 1
ATOM 2470 N N . VAL A 1 317 ? 12.867 -6.872 -9.938 1.00 96.44 317 VAL A N 1
ATOM 2471 C CA . VAL A 1 317 ? 11.505 -7.413 -9.911 1.00 96.44 317 VAL A CA 1
ATOM 2472 C C . VAL A 1 317 ? 11.582 -8.898 -10.205 1.00 96.44 317 VAL A C 1
ATOM 2474 O O . VAL A 1 317 ? 12.260 -9.313 -11.142 1.00 96.44 317 VAL A O 1
ATOM 2477 N N . CYS A 1 318 ? 10.885 -9.717 -9.432 1.00 96.38 318 CYS A N 1
ATOM 2478 C CA . CYS A 1 318 ? 10.866 -11.151 -9.669 1.00 96.38 318 CYS A CA 1
ATOM 2479 C C . CYS A 1 318 ? 9.492 -11.761 -9.438 1.00 96.38 318 CYS A C 1
ATOM 2481 O O . CYS A 1 318 ? 8.709 -11.288 -8.616 1.00 96.38 318 CYS A O 1
ATOM 2483 N N . LEU A 1 319 ? 9.236 -12.843 -10.163 1.00 96.62 319 LEU A N 1
ATOM 2484 C CA . LEU A 1 319 ? 8.138 -13.754 -9.908 1.00 96.62 319 LEU A CA 1
ATOM 2485 C C . LEU A 1 319 ? 8.636 -14.871 -8.995 1.00 96.62 319 LEU A C 1
ATOM 2487 O O . LEU A 1 319 ? 9.715 -15.426 -9.214 1.00 96.62 319 LEU A O 1
ATOM 2491 N N . MET A 1 320 ? 7.832 -15.208 -7.997 1.00 96.62 320 MET A N 1
ATOM 2492 C CA . MET A 1 320 ? 8.042 -16.336 -7.100 1.00 96.62 320 MET A CA 1
ATOM 2493 C C . MET A 1 320 ? 6.846 -17.271 -7.151 1.00 96.62 320 MET A C 1
ATOM 2495 O O . MET A 1 320 ? 5.718 -16.809 -7.294 1.00 96.62 320 MET A O 1
ATOM 2499 N N . ASP A 1 321 ? 7.077 -18.569 -7.001 1.00 95.62 321 ASP A N 1
ATOM 2500 C CA . ASP A 1 321 ? 5.994 -19.529 -6.798 1.00 95.62 321 ASP A CA 1
ATOM 2501 C C . ASP A 1 321 ? 5.558 -19.607 -5.320 1.00 95.62 321 ASP A C 1
ATOM 2503 O O . ASP A 1 321 ? 6.166 -19.015 -4.424 1.00 95.62 321 ASP A O 1
ATOM 2507 N N . VAL A 1 322 ? 4.513 -20.386 -5.028 1.00 96.12 322 VAL A N 1
ATOM 2508 C CA . VAL A 1 322 ? 4.060 -20.663 -3.646 1.00 96.12 322 VAL A CA 1
ATOM 2509 C C . VAL A 1 322 ? 5.108 -21.375 -2.783 1.00 96.12 322 VAL A C 1
ATOM 2511 O O . VAL A 1 322 ? 5.031 -21.327 -1.553 1.00 96.12 322 VAL A O 1
ATOM 2514 N N . ALA A 1 323 ? 6.109 -22.018 -3.396 1.00 96.19 323 ALA A N 1
ATOM 2515 C CA . ALA A 1 323 ? 7.251 -22.572 -2.677 1.00 96.19 323 ALA A CA 1
ATOM 2516 C C . ALA A 1 323 ? 8.273 -21.495 -2.270 1.00 96.19 323 ALA A C 1
ATOM 2518 O O . ALA A 1 323 ? 9.213 -21.821 -1.532 1.00 96.19 323 ALA A O 1
ATOM 2519 N N . LEU A 1 324 ? 8.041 -20.237 -2.669 1.00 95.94 324 LEU A N 1
ATOM 2520 C CA . LEU A 1 324 ? 8.882 -19.057 -2.467 1.00 95.94 324 LEU A CA 1
ATOM 2521 C C . LEU A 1 324 ? 10.228 -19.159 -3.193 1.00 95.94 324 LEU A C 1
ATOM 2523 O O . LEU A 1 324 ? 11.242 -18.649 -2.716 1.00 95.94 324 LEU A O 1
ATOM 2527 N N . SER A 1 325 ? 10.238 -19.848 -4.334 1.00 95.19 325 SER A N 1
ATOM 2528 C CA . SER A 1 325 ? 11.380 -19.920 -5.239 1.00 95.19 325 SER A CA 1
ATOM 2529 C C . SER A 1 325 ? 11.212 -18.929 -6.387 1.00 95.19 325 SER A C 1
ATOM 2531 O O . SER A 1 325 ? 10.116 -18.763 -6.918 1.00 95.19 325 SER A O 1
ATOM 2533 N N . THR A 1 326 ? 12.292 -18.242 -6.759 1.00 95.25 326 THR A N 1
ATOM 2534 C CA . THR A 1 326 ? 12.286 -17.314 -7.896 1.00 95.25 326 THR A CA 1
ATOM 2535 C C . THR A 1 326 ? 12.148 -18.094 -9.200 1.00 95.25 326 THR A C 1
ATOM 2537 O O . THR A 1 326 ? 13.026 -18.889 -9.530 1.00 95.25 326 THR A O 1
ATOM 2540 N N . ILE A 1 327 ? 11.072 -17.842 -9.948 1.00 94.62 327 ILE A N 1
ATOM 2541 C CA . ILE A 1 327 ? 10.799 -18.492 -11.240 1.00 94.62 327 ILE A CA 1
ATOM 2542 C C . ILE A 1 327 ? 11.228 -17.634 -12.434 1.00 94.62 327 ILE A C 1
ATOM 2544 O O . ILE A 1 327 ? 11.597 -18.172 -13.470 1.00 94.62 327 ILE A O 1
ATOM 2548 N N . ALA A 1 328 ? 11.196 -16.307 -12.290 1.00 94.75 328 ALA A N 1
ATOM 2549 C CA . ALA A 1 328 ? 11.635 -15.357 -13.307 1.00 94.75 328 ALA A CA 1
ATOM 2550 C C . ALA A 1 328 ? 12.024 -14.032 -12.649 1.00 94.75 328 ALA A C 1
ATOM 2552 O O . ALA A 1 328 ? 11.511 -13.686 -11.584 1.00 94.75 328 ALA A O 1
ATOM 2553 N N . GLN A 1 329 ? 12.896 -13.260 -13.292 1.00 94.69 329 GLN A N 1
ATOM 2554 C CA . GLN A 1 329 ? 13.306 -11.951 -12.794 1.00 94.69 329 GLN A CA 1
ATOM 2555 C C . GLN A 1 329 ? 13.628 -10.983 -13.927 1.00 94.69 329 GLN A C 1
ATOM 2557 O O . GLN A 1 329 ? 14.001 -11.395 -15.021 1.00 94.69 329 GLN A O 1
ATOM 2562 N N . SER A 1 330 ? 13.524 -9.696 -13.625 1.00 94.50 330 SER A N 1
ATOM 2563 C CA . SER A 1 330 ? 13.916 -8.580 -14.474 1.00 94.50 330 SER A CA 1
ATOM 2564 C C . SER A 1 330 ? 14.448 -7.459 -13.590 1.00 94.50 330 SER A C 1
ATOM 2566 O O . SER A 1 330 ? 14.110 -7.367 -12.412 1.00 94.50 330 SER A O 1
ATOM 2568 N N . VAL A 1 331 ? 15.269 -6.583 -14.152 1.00 93.12 331 VAL A N 1
ATOM 2569 C CA . VAL A 1 331 ? 15.844 -5.449 -13.429 1.00 93.12 331 VAL A CA 1
ATOM 2570 C C . VAL A 1 331 ? 15.473 -4.166 -14.164 1.00 93.12 331 VAL A C 1
ATOM 2572 O O . VAL A 1 331 ? 15.548 -4.118 -15.389 1.00 93.12 331 VAL A O 1
ATOM 2575 N N . MET A 1 332 ? 15.027 -3.145 -13.430 1.00 91.94 332 MET A N 1
ATOM 2576 C CA . MET A 1 332 ? 14.603 -1.859 -14.007 1.00 91.94 332 MET A CA 1
ATOM 2577 C C . MET A 1 332 ? 15.768 -1.047 -14.573 1.00 91.94 332 MET A C 1
ATOM 2579 O O . MET A 1 332 ? 15.588 -0.273 -15.510 1.00 91.94 332 MET A O 1
ATOM 2583 N N . PHE A 1 333 ? 16.951 -1.199 -13.980 1.00 88.94 333 PHE A N 1
ATOM 2584 C CA . PHE A 1 333 ? 18.137 -0.427 -14.318 1.00 88.94 333 PHE A CA 1
ATOM 2585 C C . PHE A 1 333 ? 19.189 -1.307 -14.986 1.00 88.94 333 PHE A C 1
ATOM 2587 O O . PHE A 1 333 ? 19.484 -2.409 -14.529 1.00 88.94 333 PHE A O 1
ATOM 2594 N N . SER A 1 334 ? 19.780 -0.803 -16.067 1.00 79.38 334 SER A N 1
ATOM 2595 C CA . SER A 1 334 ? 20.775 -1.540 -16.849 1.00 79.38 334 SER A CA 1
ATOM 2596 C C . SER A 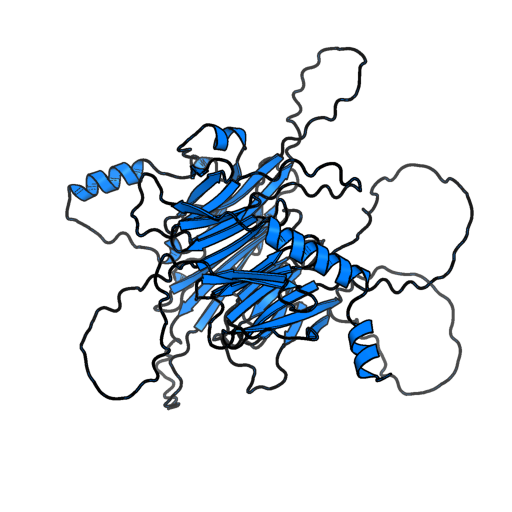1 334 ? 22.206 -1.380 -16.334 1.00 79.38 334 SER A C 1
ATOM 2598 O O . SER A 1 334 ? 23.049 -2.224 -16.628 1.00 79.38 334 SER A O 1
ATOM 2600 N N . SER A 1 335 ? 22.516 -0.296 -15.613 1.00 81.12 335 SER A N 1
ATOM 2601 C CA . SER A 1 335 ? 23.878 -0.008 -15.152 1.00 81.12 335 SER A CA 1
ATOM 2602 C C . SER A 1 335 ? 24.077 -0.405 -13.688 1.00 81.12 335 SER A C 1
ATOM 2604 O O . SER A 1 335 ? 23.202 -0.208 -12.848 1.00 81.12 335 SER A O 1
ATOM 2606 N N . ALA A 1 336 ? 25.260 -0.924 -13.353 1.00 76.25 336 ALA A N 1
ATOM 2607 C CA . ALA A 1 336 ? 25.600 -1.257 -11.968 1.00 76.25 336 ALA A CA 1
ATOM 2608 C C . ALA A 1 336 ? 25.625 -0.022 -11.049 1.00 76.25 336 ALA A C 1
ATOM 2610 O O . ALA A 1 336 ? 25.367 -0.138 -9.855 1.00 76.25 336 ALA A O 1
ATOM 2611 N N . GLU A 1 337 ? 25.908 1.166 -11.595 1.00 76.19 337 GLU A N 1
ATOM 2612 C CA . GLU A 1 337 ? 25.889 2.422 -10.835 1.00 76.19 337 GLU A CA 1
ATOM 2613 C C . GLU A 1 337 ? 24.474 2.850 -10.444 1.00 76.19 337 GLU A C 1
ATOM 2615 O O . GLU A 1 337 ? 24.305 3.541 -9.435 1.00 76.19 337 GLU A O 1
ATOM 2620 N N . ASP A 1 338 ? 23.486 2.441 -11.239 1.00 80.69 338 ASP A N 1
ATOM 2621 C CA . ASP A 1 338 ? 22.069 2.720 -11.051 1.00 80.69 338 ASP A CA 1
ATOM 2622 C C . ASP A 1 338 ? 21.388 1.737 -10.088 1.00 80.69 338 ASP A C 1
ATOM 2624 O O . ASP A 1 338 ? 20.381 2.098 -9.473 1.00 80.69 338 ASP A O 1
ATOM 2628 N N . LEU A 1 339 ? 21.958 0.537 -9.919 1.00 75.19 339 LEU A N 1
ATOM 2629 C CA . LEU A 1 339 ? 21.527 -0.507 -8.982 1.00 75.19 339 LEU A CA 1
ATOM 2630 C C . LEU A 1 339 ? 21.982 -0.190 -7.557 1.00 75.19 339 LEU A C 1
ATOM 2632 O O . LEU A 1 339 ? 22.817 -0.876 -6.969 1.00 75.19 339 LEU A O 1
ATOM 2636 N N . ARG A 1 340 ? 21.452 0.900 -7.000 1.00 78.25 340 ARG A N 1
ATOM 2637 C CA . ARG A 1 340 ? 21.729 1.298 -5.617 1.00 78.25 340 ARG A CA 1
ATOM 2638 C C . ARG A 1 340 ? 20.594 0.843 -4.703 1.00 78.25 340 ARG A C 1
ATOM 2640 O O . ARG A 1 340 ? 19.443 1.200 -4.965 1.00 78.25 340 ARG A O 1
ATOM 2647 N N . PRO A 1 341 ? 20.897 0.154 -3.592 1.00 76.31 341 PRO A N 1
ATOM 2648 C CA . PRO A 1 341 ? 19.909 -0.150 -2.567 1.00 76.31 341 PRO A CA 1
ATOM 2649 C C . PRO A 1 341 ? 19.206 1.119 -2.077 1.00 76.31 341 PRO A C 1
ATOM 2651 O O . PRO A 1 341 ? 19.849 2.112 -1.719 1.00 76.31 341 PRO A O 1
ATOM 2654 N N . GLY A 1 342 ? 17.873 1.088 -2.063 1.00 81.31 342 GLY A N 1
ATOM 2655 C CA . GLY A 1 342 ? 17.043 2.220 -1.647 1.00 81.31 342 GLY A CA 1
ATOM 2656 C C . GLY A 1 342 ? 16.870 3.311 -2.704 1.00 81.31 342 GLY A C 1
ATOM 2657 O O . GLY A 1 342 ? 16.387 4.388 -2.361 1.00 81.31 342 GLY A O 1
ATOM 2658 N N . ARG A 1 343 ? 17.260 3.065 -3.961 1.00 87.88 343 ARG A N 1
ATOM 2659 C CA . ARG A 1 343 ? 16.919 3.951 -5.079 1.00 87.88 343 ARG A CA 1
ATOM 2660 C C . ARG A 1 343 ? 15.428 3.904 -5.381 1.00 87.88 343 ARG A C 1
ATOM 2662 O O . ARG A 1 343 ? 14.804 4.945 -5.569 1.00 87.88 343 ARG A O 1
ATOM 2669 N N . VAL A 1 344 ? 14.864 2.699 -5.422 1.00 94.00 344 VAL A N 1
ATOM 2670 C CA . VAL A 1 344 ? 13.415 2.528 -5.411 1.00 94.00 344 VAL A CA 1
ATOM 2671 C C . VAL A 1 344 ? 12.971 2.588 -3.957 1.00 94.00 344 VAL A C 1
ATOM 2673 O O . VAL A 1 344 ? 13.496 1.857 -3.119 1.00 94.00 344 VAL A O 1
ATOM 2676 N N . VAL A 1 345 ? 12.028 3.471 -3.644 1.00 93.12 345 VAL A N 1
ATOM 2677 C CA . VAL A 1 345 ? 11.564 3.688 -2.262 1.00 93.12 345 VAL A CA 1
ATOM 2678 C C . VAL A 1 345 ? 10.134 3.213 -2.029 1.00 93.12 345 VAL A C 1
ATOM 2680 O O . VAL A 1 345 ? 9.748 2.946 -0.892 1.00 93.12 345 VAL A O 1
ATOM 2683 N N . LYS A 1 346 ? 9.337 3.097 -3.097 1.00 95.06 346 LYS A N 1
ATOM 2684 C CA . LYS A 1 346 ? 7.952 2.612 -3.067 1.00 95.06 346 LYS A CA 1
ATOM 2685 C C . LYS A 1 346 ? 7.652 1.851 -4.348 1.00 95.06 346 LYS A C 1
ATOM 2687 O O . LYS A 1 346 ? 8.172 2.194 -5.409 1.00 95.06 346 LYS A O 1
ATOM 2692 N N . ALA A 1 347 ? 6.787 0.852 -4.246 1.00 96.38 347 ALA A N 1
ATOM 2693 C CA . ALA A 1 347 ? 6.318 0.085 -5.385 1.00 96.38 347 ALA A CA 1
ATOM 2694 C C . ALA A 1 347 ? 4.885 -0.392 -5.141 1.00 96.38 347 ALA A C 1
ATOM 2696 O O . ALA A 1 347 ? 4.537 -0.813 -4.038 1.00 96.38 347 ALA A O 1
ATOM 2697 N N . VAL A 1 348 ? 4.068 -0.348 -6.185 1.00 95.62 348 VAL A N 1
ATOM 2698 C CA . VAL A 1 348 ? 2.726 -0.922 -6.210 1.00 95.62 348 VAL A CA 1
ATOM 2699 C C . VAL A 1 348 ? 2.509 -1.571 -7.566 1.00 95.62 348 VAL A C 1
ATOM 2701 O O . VAL A 1 348 ? 2.942 -1.044 -8.589 1.00 95.62 348 VAL A O 1
ATOM 2704 N N . ALA A 1 349 ? 1.853 -2.723 -7.579 1.00 95.06 349 ALA A N 1
ATOM 2705 C CA . ALA A 1 349 ? 1.614 -3.460 -8.804 1.00 95.06 349 ALA A CA 1
ATOM 2706 C C . ALA A 1 349 ? 0.165 -3.935 -8.885 1.00 95.06 349 ALA A C 1
ATOM 2708 O O . ALA A 1 349 ? -0.440 -4.295 -7.873 1.00 95.06 349 ALA A O 1
ATOM 2709 N N . SER A 1 350 ? -0.363 -3.935 -10.104 1.00 91.50 350 SER A N 1
ATOM 2710 C CA . SER A 1 350 ? -1.642 -4.525 -10.468 1.00 91.50 350 SER A CA 1
ATOM 2711 C C . SER A 1 350 ? -1.379 -5.716 -11.390 1.00 91.50 350 SER A C 1
ATOM 2713 O O . SER A 1 350 ? -0.667 -5.550 -12.388 1.00 91.50 350 SER A O 1
ATOM 2715 N N . PRO A 1 351 ? -1.891 -6.913 -11.067 1.00 90.88 351 PRO A N 1
ATOM 2716 C CA . PRO A 1 351 ? -1.721 -8.077 -11.923 1.00 90.88 351 PRO A CA 1
ATOM 2717 C C . PRO A 1 351 ? -2.446 -7.892 -13.266 1.00 90.88 351 PRO A C 1
ATOM 2719 O O . PRO A 1 351 ? -3.317 -7.024 -13.394 1.00 90.88 351 PRO A O 1
ATOM 2722 N N . PRO A 1 352 ? -2.112 -8.708 -14.279 1.00 86.44 352 PRO A N 1
ATOM 2723 C CA . PRO A 1 352 ? -2.842 -8.730 -15.537 1.00 86.44 352 PRO A CA 1
ATOM 2724 C C . PRO A 1 352 ? -4.353 -8.904 -15.328 1.00 86.44 352 PRO A C 1
ATOM 2726 O O . PRO A 1 352 ? -4.791 -9.669 -14.473 1.00 86.44 352 PRO A O 1
ATOM 2729 N N . SER A 1 353 ? -5.171 -8.221 -16.132 1.00 75.94 353 SER A N 1
ATOM 2730 C CA . SER A 1 353 ? -6.614 -8.487 -16.154 1.00 75.94 353 SER A CA 1
ATOM 2731 C C . SER A 1 353 ? -6.881 -9.808 -16.868 1.00 75.94 353 SER A C 1
ATOM 2733 O O . SER A 1 353 ? -6.753 -9.892 -18.091 1.00 75.94 353 SER A O 1
ATOM 2735 N N . PHE A 1 354 ? -7.277 -10.837 -16.132 1.00 59.38 354 PHE A N 1
ATOM 2736 C CA . PHE A 1 354 ? -7.579 -12.128 -16.725 1.00 59.38 354 PHE A CA 1
ATOM 2737 C C . PHE A 1 354 ? -9.022 -12.174 -17.242 1.00 59.38 354 PHE A C 1
ATOM 2739 O O . PHE A 1 354 ? -9.984 -12.299 -16.489 1.00 59.38 354 PHE A O 1
ATOM 2746 N N . GLN A 1 355 ? -9.197 -12.057 -18.560 1.00 44.53 355 GLN A N 1
ATOM 2747 C CA . GLN A 1 355 ? -10.483 -12.313 -19.221 1.00 44.53 355 GLN A CA 1
ATOM 2748 C C . GLN A 1 355 ? -10.612 -13.808 -19.554 1.00 44.53 355 GLN A C 1
ATOM 2750 O O . GLN A 1 355 ? -10.650 -14.198 -20.718 1.00 44.53 355 GLN A O 1
ATOM 2755 N N . GLY A 1 356 ? -10.622 -14.667 -18.535 1.00 34.69 356 GLY A N 1
ATOM 2756 C CA . GLY A 1 356 ? -10.876 -16.096 -18.711 1.00 34.69 356 GLY A CA 1
ATOM 2757 C C . GLY A 1 356 ? -12.376 -16.388 -18.716 1.00 34.69 356 GLY A C 1
ATOM 2758 O O . GLY A 1 356 ? -13.040 -16.227 -17.695 1.00 34.69 356 GLY A O 1
ATOM 2759 N N . ALA A 1 357 ? -12.924 -16.844 -19.847 1.00 27.47 357 ALA A N 1
ATOM 2760 C CA . ALA A 1 357 ? -14.228 -17.506 -19.859 1.00 27.47 357 ALA A CA 1
ATOM 2761 C C . ALA A 1 357 ? -14.175 -18.704 -18.887 1.00 27.47 357 ALA A C 1
ATOM 2763 O O . ALA A 1 357 ? -13.209 -19.469 -18.952 1.00 27.47 357 ALA A O 1
ATOM 2764 N N . PRO A 1 358 ? -15.157 -18.895 -17.983 1.00 30.77 358 PRO A N 1
ATOM 2765 C CA . PRO A 1 358 ? -15.107 -19.992 -17.030 1.00 30.77 358 PRO A CA 1
ATOM 2766 C C . PRO A 1 358 ? -15.026 -21.305 -17.803 1.00 30.77 358 PRO A C 1
ATOM 2768 O O . PRO A 1 358 ? -15.895 -21.600 -18.628 1.00 30.77 358 PRO A O 1
ATOM 2771 N N . ALA A 1 359 ? -13.979 -22.090 -17.538 1.00 28.86 359 ALA A N 1
ATOM 2772 C CA . ALA A 1 359 ? -13.905 -23.473 -17.973 1.00 28.86 359 ALA A CA 1
ATOM 2773 C C . ALA A 1 359 ? -15.165 -24.176 -17.456 1.00 28.86 359 ALA A C 1
ATOM 2775 O O . ALA A 1 359 ? -15.295 -24.482 -16.268 1.00 28.86 359 ALA A O 1
ATOM 2776 N N . SER A 1 360 ? -16.133 -24.357 -18.349 1.00 26.36 360 SER A N 1
ATOM 2777 C CA . SER A 1 360 ? -17.405 -25.004 -18.083 1.00 26.36 360 SER A CA 1
ATOM 2778 C C . SER A 1 360 ? -17.140 -26.459 -17.710 1.00 26.36 360 SER A C 1
ATOM 2780 O O . SER A 1 360 ? -17.116 -27.367 -18.535 1.00 26.36 360 SER A O 1
ATOM 2782 N N . ARG A 1 361 ? -16.958 -26.711 -16.413 1.00 25.08 361 ARG A N 1
ATOM 2783 C CA . ARG A 1 361 ? -17.135 -28.036 -15.818 1.00 25.08 361 ARG A CA 1
ATOM 2784 C C . ARG A 1 361 ? -18.630 -28.344 -15.745 1.00 25.08 361 ARG A C 1
ATOM 2786 O O . ARG A 1 361 ? -19.208 -28.457 -14.672 1.00 25.08 361 ARG A O 1
ATOM 2793 N N . THR A 1 362 ? -19.253 -28.507 -16.904 1.00 26.06 362 THR A N 1
ATOM 2794 C CA . THR A 1 362 ? -20.535 -29.200 -17.044 1.00 26.06 362 THR A CA 1
ATOM 2795 C C . THR A 1 362 ? -20.399 -30.229 -18.149 1.00 26.06 362 THR A C 1
ATOM 2797 O O . THR A 1 362 ? -20.847 -30.066 -19.278 1.00 26.06 362 THR A O 1
ATOM 2800 N N . SER A 1 363 ? -19.762 -31.339 -17.784 1.00 23.41 363 SER A N 1
ATOM 2801 C CA . SER A 1 363 ? -19.957 -32.624 -18.438 1.00 23.41 363 SER A CA 1
ATOM 2802 C C . SER A 1 363 ? -21.421 -33.033 -18.285 1.00 23.41 363 SER A C 1
ATOM 2804 O O . SER A 1 363 ? -21.806 -33.506 -17.218 1.00 23.41 363 SER A O 1
ATOM 2806 N N . THR A 1 364 ? -22.245 -32.803 -19.308 1.00 24.69 364 THR A N 1
ATOM 2807 C CA . THR A 1 364 ? -23.412 -33.628 -19.689 1.00 24.69 364 THR A CA 1
ATOM 2808 C C . THR A 1 364 ? -24.107 -33.033 -20.920 1.00 24.69 364 THR A C 1
ATOM 2810 O O . THR A 1 364 ? -24.618 -31.926 -20.837 1.00 24.69 364 THR A O 1
ATOM 2813 N N . SER A 1 365 ? -24.162 -33.819 -22.014 1.00 26.94 365 SER A N 1
ATOM 2814 C CA . SER A 1 365 ? -25.165 -33.816 -23.117 1.00 26.94 365 SER A CA 1
ATOM 2815 C C . SER A 1 365 ? -25.442 -32.484 -23.847 1.00 26.94 365 SER A C 1
ATOM 2817 O O . SER A 1 365 ? -25.793 -31.498 -23.228 1.00 26.94 365 SER A O 1
ATOM 2819 N N . THR A 1 366 ? -25.456 -32.316 -25.169 1.00 26.70 366 THR A N 1
ATOM 2820 C CA . THR A 1 366 ? -25.555 -33.162 -26.376 1.00 26.70 366 THR A CA 1
ATOM 2821 C C . THR A 1 366 ? -25.347 -32.187 -27.562 1.00 26.70 366 THR A C 1
ATOM 2823 O O . THR A 1 366 ? -25.600 -30.992 -27.397 1.00 26.70 366 THR A O 1
ATOM 2826 N N . PRO A 1 367 ? -24.905 -32.628 -28.752 1.00 35.28 367 PRO A N 1
ATOM 2827 C CA . PRO A 1 367 ? -24.427 -31.723 -29.795 1.00 35.28 367 PRO A CA 1
ATOM 2828 C C . PRO A 1 367 ? -25.587 -31.080 -30.569 1.00 35.28 367 PRO A C 1
ATOM 2830 O O . PRO A 1 367 ? -26.395 -31.780 -31.175 1.00 35.28 367 PRO A O 1
ATOM 2833 N N . SER A 1 368 ? -25.641 -29.747 -30.602 1.00 29.48 368 SER A N 1
ATOM 2834 C CA . SER A 1 368 ? -26.397 -29.018 -31.627 1.00 29.48 368 SER A CA 1
ATOM 2835 C C . SER A 1 368 ? -25.446 -28.581 -32.728 1.00 29.48 368 SER A C 1
ATOM 2837 O O . SER A 1 368 ? -24.602 -27.707 -32.547 1.00 29.48 368 SER A O 1
ATOM 2839 N N . ALA A 1 369 ? -25.597 -29.235 -33.873 1.00 28.89 369 ALA A N 1
ATOM 2840 C CA . ALA A 1 369 ? -25.008 -28.847 -35.134 1.00 28.89 369 ALA A CA 1
ATOM 2841 C C . ALA A 1 369 ? -25.700 -27.583 -35.667 1.00 28.89 369 ALA A C 1
ATOM 2843 O O . ALA A 1 369 ? -26.855 -27.650 -36.077 1.00 28.89 369 ALA A O 1
ATOM 2844 N N . VAL A 1 370 ? -24.978 -26.463 -35.721 1.00 34.38 370 VAL A N 1
ATOM 2845 C CA . VAL A 1 370 ? -25.115 -25.469 -36.796 1.00 34.38 370 VAL A CA 1
ATOM 2846 C C . VAL A 1 370 ? -23.710 -24.997 -37.160 1.00 34.38 370 VAL A C 1
ATOM 2848 O O . VAL A 1 370 ? -22.956 -24.497 -36.330 1.00 34.38 370 VAL A O 1
ATOM 2851 N N . SER A 1 371 ? -23.357 -25.253 -38.412 1.00 28.09 371 SER A N 1
ATOM 2852 C CA . SER A 1 371 ? -22.052 -25.060 -39.024 1.00 28.09 371 SER A CA 1
ATOM 2853 C C . SER A 1 371 ? -21.556 -23.610 -39.051 1.00 28.09 371 SER A C 1
ATOM 2855 O O . SER A 1 371 ? -22.293 -22.689 -39.379 1.00 28.09 371 SER A O 1
ATOM 2857 N N . ALA A 1 372 ? -20.247 -23.489 -38.820 1.00 28.02 372 ALA A N 1
ATOM 2858 C CA . ALA A 1 372 ? -19.259 -22.760 -39.617 1.00 28.02 372 ALA A CA 1
ATOM 2859 C C . ALA A 1 372 ? -19.604 -21.354 -40.150 1.00 28.02 372 ALA A C 1
ATOM 2861 O O . ALA A 1 372 ? -20.168 -21.179 -41.228 1.00 28.02 372 ALA A O 1
ATOM 2862 N N . THR A 1 373 ? -18.971 -20.353 -39.542 1.00 25.73 373 THR A N 1
ATOM 2863 C CA . THR A 1 373 ? -18.066 -19.491 -40.314 1.00 25.73 373 THR A CA 1
ATOM 2864 C C . THR A 1 373 ? -16.823 -19.243 -39.469 1.00 25.73 373 THR A C 1
ATOM 2866 O O . THR A 1 373 ? -16.779 -18.365 -38.615 1.00 25.73 373 THR A O 1
ATOM 2869 N N . VAL A 1 374 ? -15.828 -20.109 -39.666 1.00 26.33 374 VAL A N 1
ATOM 2870 C CA . VAL A 1 374 ? -14.462 -19.921 -39.183 1.00 26.33 374 VAL A CA 1
ATOM 2871 C C . VAL A 1 374 ? -13.856 -18.828 -40.052 1.00 26.33 374 VAL A C 1
ATOM 2873 O O . VAL A 1 374 ? -13.303 -19.100 -41.113 1.00 26.33 374 VAL A O 1
ATOM 2876 N N . THR A 1 375 ? -13.990 -17.573 -39.639 1.00 26.39 375 THR A N 1
ATOM 2877 C CA . THR A 1 375 ? -13.022 -16.565 -40.056 1.00 26.39 375 THR A CA 1
ATOM 2878 C C . THR A 1 375 ? -11.800 -16.799 -39.190 1.00 26.39 375 THR A C 1
ATOM 2880 O O . THR A 1 375 ? -11.767 -16.441 -38.015 1.00 26.39 375 THR A O 1
ATOM 2883 N N . SER A 1 376 ? -10.813 -17.459 -39.789 1.00 25.59 376 SER A N 1
ATOM 2884 C CA . SER A 1 376 ? -9.422 -17.520 -39.361 1.00 25.59 376 SER A CA 1
ATOM 2885 C C . SER A 1 376 ? -8.839 -16.103 -39.316 1.00 25.59 376 SER A C 1
ATOM 2887 O O . SER A 1 376 ? -8.042 -15.702 -40.158 1.00 25.59 376 SER A O 1
ATOM 2889 N N . GLY A 1 377 ? -9.306 -15.301 -38.368 1.00 25.38 377 GLY A N 1
ATOM 2890 C CA . GLY A 1 377 ? -8.598 -14.138 -37.891 1.00 25.38 377 GLY A CA 1
ATOM 2891 C C . GLY A 1 377 ? -7.756 -14.630 -36.737 1.00 25.38 377 GLY A C 1
ATOM 2892 O O . GLY A 1 377 ? -8.284 -14.898 -35.663 1.00 25.38 377 GLY A O 1
ATOM 2893 N N . THR A 1 378 ? -6.457 -14.765 -36.962 1.00 25.52 378 THR A N 1
ATOM 2894 C CA . THR A 1 378 ? -5.445 -14.687 -35.912 1.00 25.52 378 THR A CA 1
ATOM 2895 C C . THR A 1 378 ? -5.616 -13.341 -35.209 1.00 25.52 378 THR A C 1
ATOM 2897 O O . THR A 1 378 ? -4.899 -12.380 -35.480 1.00 25.52 378 THR A O 1
ATOM 2900 N N . SER A 1 379 ? -6.629 -13.216 -34.351 1.00 29.77 379 SER A N 1
ATOM 2901 C CA . SER A 1 379 ? -6.649 -12.170 -33.351 1.00 29.77 379 SER A CA 1
ATOM 2902 C C . SER A 1 379 ? -5.520 -12.550 -32.415 1.00 29.77 379 SER A C 1
ATOM 2904 O O . SER A 1 379 ? -5.666 -13.460 -31.599 1.00 29.77 379 SER A O 1
ATOM 2906 N N . ASN A 1 380 ? -4.370 -11.910 -32.611 1.00 28.67 380 ASN A N 1
ATOM 2907 C CA . ASN A 1 380 ? -3.331 -11.803 -31.605 1.00 28.67 380 ASN A CA 1
ATOM 2908 C C . ASN A 1 380 ? -4.033 -11.315 -30.341 1.00 28.67 380 ASN A C 1
ATOM 2910 O O . ASN A 1 380 ? -4.282 -10.121 -30.186 1.00 28.67 380 ASN A O 1
ATOM 2914 N N . CYS A 1 381 ? -4.461 -12.253 -29.501 1.00 30.73 381 CYS A N 1
ATOM 2915 C CA . CYS A 1 381 ? -5.024 -11.957 -28.206 1.00 30.73 381 CYS A CA 1
ATOM 2916 C C . CYS A 1 381 ? -3.854 -11.330 -27.459 1.00 30.73 381 CYS A C 1
ATOM 2918 O O . CYS A 1 381 ? -2.918 -12.034 -27.079 1.00 30.73 381 CYS A O 1
ATOM 2920 N N . SER A 1 382 ? -3.825 -9.996 -27.405 1.00 44.03 382 SER A N 1
ATOM 2921 C CA . SER A 1 382 ? -2.815 -9.245 -26.673 1.00 44.03 382 SER A CA 1
ATOM 2922 C C . SER A 1 382 ? -2.753 -9.867 -25.287 1.00 44.03 382 SER A C 1
ATOM 2924 O O . SER A 1 382 ? -3.765 -9.863 -24.580 1.00 44.03 382 SER A O 1
ATOM 2926 N N . ARG A 1 383 ? -1.620 -10.495 -24.951 1.00 53.53 383 ARG A N 1
ATOM 2927 C CA . ARG A 1 383 ? -1.437 -11.127 -23.643 1.00 53.53 383 ARG A CA 1
ATOM 2928 C C . ARG A 1 383 ? -1.781 -10.080 -22.581 1.00 53.53 383 ARG A C 1
ATOM 2930 O O . ARG A 1 383 ? -1.348 -8.937 -22.733 1.00 53.53 383 ARG A O 1
ATOM 2937 N N . PRO A 1 384 ? -2.586 -10.417 -21.564 1.00 65.94 384 PRO A N 1
ATOM 2938 C CA . PRO A 1 384 ? -2.937 -9.441 -20.551 1.00 65.94 384 PRO A CA 1
ATOM 2939 C C . PRO A 1 384 ? -1.644 -8.991 -19.859 1.00 65.94 384 PRO A C 1
ATOM 2941 O O . PRO A 1 384 ? -0.826 -9.813 -19.446 1.00 65.94 384 PRO A O 1
ATOM 2944 N N . THR A 1 385 ? -1.436 -7.680 -19.797 1.00 84.19 385 THR A N 1
ATOM 2945 C CA . THR A 1 385 ? -0.245 -7.057 -19.214 1.00 84.19 385 THR A CA 1
ATOM 2946 C C . THR A 1 385 ? -0.563 -6.587 -17.806 1.00 84.19 385 THR A C 1
ATOM 2948 O O . THR A 1 385 ? -1.600 -5.955 -17.597 1.00 84.19 385 THR A O 1
ATOM 2951 N N . GLY A 1 386 ? 0.320 -6.863 -16.849 1.00 90.50 386 GLY A N 1
ATOM 2952 C CA . GLY A 1 386 ? 0.244 -6.235 -15.533 1.00 90.50 386 GLY A CA 1
ATOM 2953 C C . GLY A 1 386 ? 0.801 -4.812 -15.572 1.00 90.50 386 GLY A C 1
ATOM 2954 O O . GLY A 1 386 ? 1.482 -4.430 -16.526 1.00 90.50 386 GLY A O 1
ATOM 2955 N N . LEU A 1 387 ? 0.553 -4.039 -14.520 1.00 93.12 387 LEU A N 1
ATOM 2956 C CA . LEU A 1 387 ? 1.134 -2.711 -14.332 1.00 93.12 387 LEU A CA 1
ATOM 2957 C C . LEU A 1 387 ? 1.975 -2.694 -13.058 1.00 93.12 387 LEU A C 1
ATOM 2959 O O . LEU A 1 387 ? 1.527 -3.144 -12.008 1.00 93.12 387 LEU A O 1
ATOM 2963 N N . LEU A 1 388 ? 3.165 -2.112 -13.129 1.00 96.06 388 LEU A N 1
ATOM 2964 C CA . LEU A 1 388 ? 4.016 -1.829 -11.981 1.00 96.06 388 LEU A CA 1
ATOM 2965 C C . LEU A 1 388 ? 4.328 -0.337 -11.951 1.00 96.06 388 LEU A C 1
ATOM 2967 O O . LEU A 1 388 ? 4.894 0.187 -12.901 1.00 96.06 388 LEU A O 1
ATOM 2971 N N . ALA A 1 389 ? 3.998 0.341 -10.858 1.00 96.56 389 ALA A N 1
ATOM 2972 C CA . ALA A 1 389 ? 4.408 1.716 -10.608 1.00 96.56 389 ALA A CA 1
ATOM 2973 C C . ALA A 1 389 ? 5.405 1.753 -9.449 1.00 96.56 389 ALA A C 1
ATOM 2975 O O . ALA A 1 389 ? 5.189 1.135 -8.404 1.00 96.56 389 ALA A O 1
ATOM 2976 N N . VAL A 1 390 ? 6.493 2.496 -9.628 1.00 97.00 390 VAL A N 1
ATOM 2977 C CA . VAL A 1 390 ? 7.554 2.653 -8.634 1.00 97.00 390 VAL A CA 1
ATOM 2978 C C . VAL A 1 390 ? 7.914 4.112 -8.427 1.00 97.00 390 VAL A C 1
ATOM 2980 O O . VAL A 1 390 ? 7.778 4.930 -9.335 1.00 97.00 390 VAL A O 1
ATOM 2983 N N . VAL A 1 391 ? 8.404 4.417 -7.228 1.00 96.56 391 VAL A N 1
ATOM 2984 C CA . VAL A 1 391 ? 9.016 5.708 -6.909 1.00 96.56 391 VAL A CA 1
ATOM 2985 C C . VAL A 1 391 ? 10.521 5.538 -6.841 1.00 96.56 391 VAL A C 1
ATOM 2987 O O . VAL A 1 391 ? 11.029 4.783 -6.010 1.00 96.56 391 VAL A O 1
ATOM 2990 N N . VAL A 1 392 ? 11.210 6.272 -7.699 1.00 94.25 392 VAL A N 1
ATOM 2991 C CA . VAL A 1 392 ? 12.659 6.355 -7.828 1.00 94.25 392 VAL A CA 1
ATOM 2992 C C . VAL A 1 392 ? 13.130 7.675 -7.224 1.00 94.25 392 VAL A C 1
ATOM 2994 O O . VAL A 1 392 ? 12.479 8.703 -7.404 1.00 94.25 392 VAL A O 1
ATOM 2997 N N . ASP A 1 393 ? 14.247 7.638 -6.498 1.00 91.12 393 ASP A N 1
ATOM 2998 C CA . ASP A 1 393 ? 14.920 8.822 -5.944 1.00 91.12 393 ASP A CA 1
ATOM 2999 C C . ASP A 1 393 ? 13.995 9.717 -5.080 1.00 91.12 393 ASP A C 1
ATOM 3001 O O . ASP A 1 393 ? 14.196 10.919 -4.969 1.00 91.12 393 ASP A O 1
ATOM 3005 N N . GLU A 1 394 ? 13.003 9.100 -4.421 1.00 91.12 394 GLU A N 1
ATOM 3006 C CA . GLU A 1 394 ? 12.000 9.704 -3.516 1.00 91.12 394 GLU A CA 1
ATOM 3007 C C . GLU A 1 394 ? 10.858 10.500 -4.175 1.00 91.12 394 GLU A C 1
ATOM 3009 O O . GLU A 1 394 ? 9.812 10.663 -3.548 1.00 91.12 394 GLU A O 1
ATOM 3014 N N . ASN A 1 395 ? 10.998 10.946 -5.423 1.00 93.31 395 ASN A N 1
ATOM 3015 C CA . ASN A 1 395 ? 10.090 11.917 -6.058 1.00 93.31 395 ASN A CA 1
ATOM 3016 C C . ASN A 1 395 ? 9.737 11.617 -7.531 1.00 93.31 395 ASN A C 1
ATOM 3018 O O . ASN A 1 395 ? 8.905 12.319 -8.112 1.00 93.31 395 ASN A O 1
ATOM 3022 N N . ILE A 1 396 ? 10.335 10.597 -8.157 1.00 94.75 396 ILE A N 1
ATOM 3023 C CA . ILE A 1 396 ? 10.089 10.259 -9.567 1.00 94.75 396 ILE A CA 1
ATOM 3024 C C . ILE A 1 396 ? 9.231 9.005 -9.664 1.00 94.75 396 ILE A C 1
ATOM 3026 O O . ILE A 1 396 ? 9.642 7.919 -9.275 1.00 94.75 396 ILE A O 1
ATOM 3030 N N . ILE A 1 397 ? 8.055 9.132 -10.259 1.00 96.00 397 ILE A N 1
ATOM 3031 C CA . ILE A 1 397 ? 7.164 8.020 -10.567 1.00 96.00 397 ILE A CA 1
ATOM 3032 C C . ILE A 1 397 ? 7.497 7.479 -11.946 1.00 96.00 397 ILE A C 1
ATOM 3034 O O . ILE A 1 397 ? 7.415 8.196 -12.949 1.00 96.00 397 ILE A O 1
ATOM 3038 N N . VAL A 1 398 ? 7.803 6.189 -11.984 1.00 95.19 398 VAL A N 1
ATOM 3039 C CA . VAL A 1 398 ? 8.007 5.424 -13.211 1.00 95.19 398 VAL A CA 1
ATOM 3040 C C . VAL A 1 398 ? 7.008 4.281 -13.229 1.00 95.19 398 VAL A C 1
ATOM 3042 O O . VAL A 1 398 ? 6.817 3.598 -12.223 1.00 95.19 398 VAL A O 1
ATOM 3045 N N . GLN A 1 399 ? 6.370 4.069 -14.372 1.00 94.50 399 GLN A N 1
ATOM 3046 C CA . GLN A 1 399 ? 5.486 2.931 -14.586 1.00 94.50 399 GLN A CA 1
ATOM 3047 C C . GLN A 1 399 ? 6.114 1.947 -15.576 1.00 94.50 399 GLN A C 1
ATOM 3049 O O . GLN A 1 399 ? 6.852 2.350 -16.477 1.00 94.50 399 GLN A O 1
ATOM 3054 N N . PHE A 1 400 ? 5.759 0.677 -15.446 1.00 94.31 400 PHE A N 1
ATOM 3055 C CA . PHE A 1 400 ? 6.163 -0.404 -16.326 1.00 94.31 400 PHE A CA 1
ATOM 3056 C C . PHE A 1 400 ? 4.950 -1.270 -16.657 1.00 94.31 400 PHE A C 1
ATOM 3058 O O . PHE A 1 400 ? 4.225 -1.692 -15.752 1.00 94.31 400 PHE A O 1
ATOM 3065 N N . ALA A 1 401 ? 4.757 -1.577 -17.936 1.00 92.62 401 ALA A N 1
ATOM 3066 C CA . ALA A 1 401 ? 3.956 -2.724 -18.327 1.00 92.62 401 ALA A CA 1
ATOM 3067 C C . ALA A 1 401 ? 4.769 -3.990 -18.035 1.00 92.62 401 ALA A C 1
ATOM 3069 O O . ALA A 1 401 ? 5.945 -4.100 -18.390 1.00 92.62 401 ALA A O 1
ATOM 3070 N N . VAL A 1 402 ? 4.151 -4.932 -17.333 1.00 92.88 402 VAL A N 1
ATOM 3071 C CA . VAL A 1 402 ? 4.801 -6.160 -16.886 1.00 92.88 402 VAL A CA 1
ATOM 3072 C C . VAL A 1 402 ? 4.267 -7.319 -17.711 1.00 92.88 402 VAL A C 1
ATOM 3074 O O . VAL A 1 402 ? 3.094 -7.691 -17.610 1.00 92.88 402 VAL A O 1
ATOM 3077 N N . HIS A 1 403 ? 5.154 -7.897 -18.513 1.00 91.69 403 HIS A N 1
ATOM 3078 C CA . HIS A 1 403 ? 4.874 -9.048 -19.358 1.00 91.69 403 HIS A CA 1
ATOM 3079 C C . HIS A 1 403 ? 5.482 -10.289 -18.713 1.00 91.69 403 HIS A C 1
ATOM 3081 O O . HIS A 1 403 ? 6.697 -10.378 -18.547 1.00 91.69 403 HIS A O 1
ATOM 3087 N N . SER A 1 404 ? 4.641 -11.252 -18.349 1.00 88.94 404 SER A N 1
ATOM 3088 C CA . SER A 1 404 ? 5.079 -12.544 -17.819 1.00 88.94 404 SER A CA 1
ATOM 3089 C C . SER A 1 404 ? 4.639 -13.665 -18.748 1.00 88.94 404 SER A C 1
ATOM 3091 O O . SER A 1 404 ? 3.457 -13.754 -19.085 1.00 88.94 404 SER A O 1
ATOM 3093 N N . SER A 1 405 ? 5.564 -14.537 -19.147 1.00 83.19 405 SER A N 1
ATOM 3094 C CA . SER A 1 405 ? 5.224 -15.791 -19.817 1.00 83.19 405 SER A CA 1
ATOM 3095 C C . SER A 1 405 ? 5.407 -16.955 -18.845 1.00 83.19 405 SER A C 1
ATOM 3097 O O . SER A 1 405 ? 6.492 -17.188 -18.318 1.00 83.19 405 SER A O 1
ATOM 3099 N N . LEU A 1 406 ? 4.310 -17.653 -18.558 1.00 74.94 406 LEU A N 1
ATOM 3100 C CA . LEU A 1 406 ? 4.266 -18.828 -17.693 1.00 74.94 406 LEU A CA 1
ATOM 3101 C C . LEU A 1 406 ? 3.761 -19.981 -18.564 1.00 74.94 406 LEU A C 1
ATOM 3103 O O . LEU A 1 406 ? 2.558 -20.123 -18.766 1.00 74.94 406 LEU A O 1
ATOM 3107 N N . HIS A 1 407 ? 4.658 -20.757 -19.175 1.00 61.34 407 HIS A N 1
ATOM 3108 C CA . HIS A 1 407 ? 4.230 -21.887 -19.999 1.00 61.34 407 HIS A CA 1
ATOM 3109 C C . HIS A 1 407 ? 3.752 -23.048 -19.115 1.00 61.34 407 HIS A C 1
ATOM 3111 O O . HIS A 1 407 ? 4.524 -23.628 -18.354 1.00 61.34 407 HIS A O 1
ATOM 3117 N N . LYS A 1 408 ? 2.483 -23.441 -19.273 1.00 46.66 408 LYS A N 1
ATOM 3118 C CA . LYS A 1 408 ? 2.025 -24.809 -19.006 1.00 46.66 408 LYS A CA 1
ATOM 3119 C C . LYS A 1 408 ? 1.763 -25.468 -20.352 1.00 46.66 408 LYS A C 1
ATOM 3121 O O . LYS A 1 408 ? 0.982 -24.952 -21.142 1.00 46.66 408 LYS A O 1
ATOM 3126 N N . ASN A 1 409 ? 2.446 -26.577 -20.623 1.00 34.25 409 ASN A N 1
ATOM 3127 C CA . ASN A 1 409 ? 2.245 -27.375 -21.829 1.00 34.25 409 ASN A CA 1
ATOM 3128 C C . ASN A 1 409 ? 0.779 -27.825 -21.928 1.00 34.25 409 ASN A C 1
ATOM 3130 O O . ASN A 1 409 ? 0.388 -28.793 -21.280 1.00 34.25 409 ASN A O 1
ATOM 3134 N N . GLU A 1 410 ? -0.020 -27.156 -22.754 1.00 31.02 410 GLU A N 1
ATOM 3135 C CA . GLU A 1 410 ? -1.234 -27.742 -23.312 1.00 31.02 410 GLU A CA 1
ATOM 3136 C C . GLU A 1 410 ? -0.825 -28.435 -24.625 1.00 31.02 410 GLU A C 1
ATOM 3138 O O . GLU A 1 410 ? -0.305 -27.770 -25.528 1.00 31.02 410 GLU A O 1
ATOM 3143 N N . PRO A 1 411 ? -0.935 -29.773 -24.734 1.00 30.06 411 PRO A N 1
ATOM 3144 C CA . PRO A 1 411 ? -0.405 -30.504 -25.875 1.00 30.06 411 PRO A CA 1
ATOM 3145 C C . PRO A 1 411 ? -1.324 -30.294 -27.078 1.00 30.06 411 PRO A C 1
ATOM 3147 O O . PRO A 1 411 ? -2.313 -31.001 -27.260 1.00 30.06 411 PRO A O 1
ATOM 3150 N N . THR A 1 412 ? -0.997 -29.323 -27.924 1.00 33.41 412 THR A N 1
ATOM 3151 C CA . THR A 1 412 ? -1.618 -29.192 -29.241 1.00 33.41 412 THR A CA 1
ATOM 3152 C C . THR A 1 412 ? -0.981 -30.205 -30.184 1.00 33.41 412 THR A C 1
ATOM 3154 O O . THR A 1 412 ? 0.070 -30.001 -30.784 1.00 33.41 412 THR A O 1
ATOM 3157 N N . SER A 1 413 ? -1.642 -31.355 -30.285 1.00 27.66 413 SER A N 1
ATOM 3158 C CA . SER A 1 413 ? -1.489 -32.292 -31.386 1.00 27.66 413 SER A CA 1
ATOM 3159 C C . SER A 1 413 ? -1.962 -31.627 -32.684 1.00 27.66 413 SER A C 1
ATOM 3161 O O . SER A 1 413 ? -3.161 -31.581 -32.960 1.00 27.66 413 SER A O 1
ATOM 3163 N N . SER A 1 414 ? -1.041 -31.119 -33.494 1.00 34.12 414 SER A N 1
ATOM 3164 C CA . SER A 1 414 ? -1.289 -30.916 -34.923 1.00 34.12 414 SER A CA 1
ATOM 3165 C C . SER A 1 414 ? -0.043 -31.320 -35.700 1.00 34.12 414 SER A C 1
ATOM 3167 O O . SER A 1 414 ? 0.921 -30.572 -35.845 1.00 34.12 414 SER A O 1
ATOM 3169 N N . GLU A 1 415 ? -0.085 -32.574 -36.115 1.00 25.47 415 GLU A N 1
ATOM 3170 C CA . GLU A 1 415 ? 0.815 -33.268 -37.017 1.00 25.47 415 GLU A CA 1
ATOM 3171 C C . GLU A 1 415 ? 0.506 -32.832 -38.464 1.00 25.47 415 GLU A C 1
ATOM 3173 O O . GLU A 1 415 ? -0.544 -33.190 -38.987 1.00 25.47 415 GLU A O 1
ATOM 3178 N N . GLU A 1 416 ? 1.386 -32.063 -39.120 1.00 28.67 416 GLU A N 1
ATOM 3179 C CA . GLU A 1 416 ? 1.439 -31.972 -40.595 1.00 28.67 416 GLU A CA 1
ATOM 3180 C C . GLU A 1 416 ? 2.873 -31.597 -41.079 1.00 28.67 416 GLU A C 1
ATOM 3182 O O . GLU A 1 416 ? 3.564 -30.846 -40.383 1.00 28.67 416 GLU A O 1
ATOM 3187 N N . PRO A 1 417 ? 3.397 -32.166 -42.197 1.00 33.66 417 PRO A N 1
ATOM 3188 C CA . PRO A 1 417 ? 4.837 -32.380 -42.402 1.00 33.66 417 PRO A CA 1
ATOM 3189 C C . PRO A 1 417 ? 5.556 -31.288 -43.238 1.00 33.66 417 PRO A C 1
ATOM 3191 O O . PRO A 1 417 ? 4.921 -30.412 -43.824 1.00 33.66 417 PRO A O 1
ATOM 3194 N N . PRO A 1 418 ? 6.909 -31.315 -43.306 1.00 37.41 418 PRO A N 1
ATOM 3195 C CA . PRO A 1 418 ? 7.724 -30.110 -43.449 1.00 37.41 418 PRO A CA 1
ATOM 3196 C C . PRO A 1 418 ? 8.071 -29.743 -44.898 1.00 37.41 418 PRO A C 1
ATOM 3198 O O . PRO A 1 418 ? 8.500 -30.578 -45.701 1.00 37.41 418 PRO A O 1
ATOM 3201 N N . LEU A 1 419 ? 7.992 -28.445 -45.203 1.00 32.38 419 LEU A N 1
ATOM 3202 C CA . LEU A 1 419 ? 8.515 -27.859 -46.436 1.00 32.38 419 LEU A CA 1
ATOM 3203 C C . LEU A 1 419 ? 10.021 -27.575 -46.301 1.00 32.38 419 LEU A C 1
ATOM 3205 O O . LEU A 1 419 ? 10.490 -26.950 -45.354 1.00 32.38 419 LEU A O 1
ATOM 3209 N N . LYS A 1 420 ? 10.775 -28.101 -47.270 1.00 27.33 420 LYS A N 1
ATOM 3210 C CA . LYS A 1 420 ? 12.235 -28.020 -47.422 1.00 27.33 420 LYS A CA 1
ATOM 3211 C C . LYS A 1 420 ? 12.709 -26.598 -47.739 1.00 27.33 420 LYS A C 1
ATOM 3213 O O . LYS A 1 420 ? 12.020 -25.878 -48.452 1.00 27.33 420 LYS A O 1
ATOM 3218 N N . THR A 1 421 ? 13.983 -26.345 -47.406 1.00 28.45 421 THR A N 1
ATOM 3219 C CA . THR A 1 421 ? 14.820 -25.142 -47.656 1.00 28.45 421 THR A CA 1
ATOM 3220 C C . THR A 1 421 ? 14.571 -24.022 -46.636 1.00 28.45 421 THR A C 1
ATOM 3222 O O . THR A 1 421 ? 13.437 -23.681 -46.374 1.00 28.45 421 THR A O 1
ATOM 3225 N N . GLN A 1 422 ? 15.551 -23.460 -45.929 1.00 29.16 422 GLN A N 1
ATOM 3226 C CA . GLN A 1 422 ? 16.930 -23.139 -46.283 1.00 29.16 422 GLN A CA 1
ATOM 3227 C C . GLN A 1 422 ? 17.819 -23.251 -45.028 1.00 29.16 422 GLN A C 1
ATOM 3229 O O . GLN A 1 422 ? 17.442 -22.851 -43.932 1.00 29.16 422 GLN A O 1
ATOM 3234 N N . LYS A 1 423 ? 18.998 -23.845 -45.215 1.00 24.27 423 LYS A N 1
ATOM 3235 C CA . LYS A 1 423 ? 20.043 -24.082 -44.216 1.00 24.27 423 LYS A CA 1
ATOM 3236 C C . LYS A 1 423 ? 20.621 -22.743 -43.732 1.00 24.27 423 LYS A C 1
ATOM 3238 O O . LYS A 1 423 ? 21.537 -22.217 -44.355 1.00 24.27 423 LYS A O 1
ATOM 3243 N N . VAL A 1 424 ? 20.091 -22.210 -42.638 1.00 31.98 424 VAL A N 1
ATOM 3244 C CA . VAL A 1 424 ? 20.820 -21.318 -41.728 1.00 31.98 424 VAL A CA 1
ATOM 3245 C C . VAL A 1 424 ? 20.883 -22.065 -40.408 1.00 31.98 424 VAL A C 1
ATOM 3247 O O . VAL A 1 424 ? 19.870 -22.579 -39.943 1.00 31.98 424 VAL A O 1
ATOM 3250 N N . GLU A 1 425 ? 22.094 -22.221 -39.889 1.00 21.98 425 GLU A N 1
ATOM 3251 C CA . GLU A 1 425 ? 22.409 -22.891 -38.631 1.00 21.98 425 GLU A CA 1
ATOM 3252 C C . GLU A 1 425 ? 21.617 -22.266 -37.477 1.00 21.98 425 GLU A C 1
ATOM 3254 O O . GLU A 1 425 ? 22.052 -21.318 -36.834 1.00 21.98 425 GLU A O 1
ATOM 3259 N N . SER A 1 426 ? 20.424 -22.788 -37.219 1.00 25.92 426 SER A N 1
ATOM 3260 C CA . SER A 1 426 ? 19.750 -22.630 -35.940 1.00 25.92 426 SER A CA 1
ATOM 3261 C C . SER A 1 426 ? 20.380 -23.629 -34.969 1.00 25.92 426 SER A C 1
ATOM 3263 O O . SER A 1 426 ? 20.444 -24.818 -35.317 1.00 25.92 426 SER A O 1
ATOM 3265 N N . PRO A 1 427 ? 20.850 -23.195 -33.783 1.00 28.55 427 PRO A N 1
ATOM 3266 C CA . PRO A 1 427 ? 21.312 -24.119 -32.770 1.00 28.55 427 PRO A CA 1
ATOM 3267 C C . PRO A 1 427 ? 20.190 -25.113 -32.481 1.00 28.55 427 PRO A C 1
ATOM 3269 O O . PRO A 1 427 ? 19.031 -24.781 -32.243 1.00 28.55 427 PRO A O 1
ATOM 3272 N N . SER A 1 428 ? 20.580 -26.364 -32.632 1.00 24.34 428 SER A N 1
ATOM 3273 C CA . SER A 1 428 ? 19.858 -27.564 -32.283 1.00 24.34 428 SER A CA 1
ATOM 3274 C C . SER A 1 428 ? 19.349 -27.539 -30.842 1.00 24.34 428 SER A C 1
ATOM 3276 O O . SER A 1 428 ? 20.044 -27.062 -29.954 1.00 24.34 428 SER A O 1
ATOM 3278 N N . GLN A 1 429 ? 18.225 -28.235 -30.650 1.00 26.27 429 GLN A N 1
ATOM 3279 C CA . GLN A 1 429 ? 17.717 -28.784 -29.387 1.00 26.27 429 GLN A CA 1
ATOM 3280 C C . GLN A 1 429 ? 17.017 -27.812 -28.434 1.00 26.27 429 GLN A C 1
ATOM 3282 O O . GLN A 1 429 ? 17.572 -27.405 -27.427 1.00 26.27 429 GLN A O 1
ATOM 3287 N N . GLY A 1 430 ? 15.721 -27.605 -28.695 1.00 36.19 430 GLY A N 1
ATOM 3288 C CA . GLY A 1 430 ? 14.669 -27.793 -27.687 1.00 36.19 430 GLY A CA 1
ATOM 3289 C C . GLY A 1 430 ? 14.894 -27.157 -26.317 1.00 36.19 430 GLY A C 1
ATOM 3290 O O . GLY A 1 430 ? 14.644 -27.822 -25.310 1.00 36.19 430 GLY A O 1
ATOM 3291 N N . GLU A 1 431 ? 15.342 -25.902 -26.271 1.00 41.03 431 GLU A N 1
ATOM 3292 C CA . GLU A 1 431 ? 15.268 -25.107 -25.051 1.00 41.03 431 GLU A CA 1
ATOM 3293 C C . GLU A 1 431 ? 13.788 -24.904 -24.738 1.00 41.03 431 GLU A C 1
ATOM 3295 O O . GLU A 1 431 ? 13.081 -24.149 -25.397 1.00 41.03 431 GLU A O 1
ATOM 3300 N N . MET A 1 432 ? 13.297 -25.682 -23.773 1.00 42.84 432 MET A N 1
ATOM 3301 C CA . MET A 1 432 ? 12.031 -25.413 -23.113 1.00 42.84 432 MET A CA 1
ATOM 3302 C C . MET A 1 432 ? 12.051 -23.950 -22.669 1.00 42.84 432 MET A C 1
ATOM 3304 O O . MET A 1 432 ? 12.896 -23.587 -21.850 1.00 42.84 432 MET A O 1
ATOM 3308 N N . ASP A 1 433 ? 11.151 -23.134 -23.217 1.00 58.91 433 ASP A N 1
ATOM 3309 C CA . ASP A 1 433 ? 11.028 -21.716 -22.885 1.00 58.91 433 ASP A CA 1
ATOM 3310 C C . ASP A 1 433 ? 10.834 -21.559 -21.370 1.00 58.91 433 ASP A C 1
ATOM 3312 O O . ASP A 1 433 ? 9.756 -21.806 -20.819 1.00 58.91 433 ASP A O 1
ATOM 3316 N N . SER A 1 434 ? 11.910 -21.196 -20.671 1.00 73.56 434 SER A N 1
ATOM 3317 C CA . SER A 1 434 ? 11.880 -20.911 -19.240 1.00 73.56 434 SER A CA 1
ATOM 3318 C C . SER A 1 434 ? 10.933 -19.739 -18.969 1.00 73.56 434 SER A C 1
ATOM 3320 O O . SER A 1 434 ? 10.889 -18.826 -19.798 1.00 73.56 434 SER A O 1
ATOM 3322 N N . PRO A 1 435 ? 10.226 -19.696 -17.823 1.00 83.81 435 PRO A N 1
ATOM 3323 C CA . PRO A 1 435 ? 9.396 -18.552 -17.467 1.00 83.81 435 PRO A CA 1
ATOM 3324 C C . PRO A 1 435 ? 10.160 -17.234 -17.621 1.00 83.81 435 PRO A C 1
ATOM 3326 O O . PRO A 1 435 ? 11.257 -17.078 -17.082 1.00 83.81 435 PRO A O 1
ATOM 3329 N N . THR A 1 436 ? 9.588 -16.281 -18.354 1.00 89.38 436 THR A N 1
ATOM 3330 C CA . THR A 1 436 ? 10.215 -14.970 -18.572 1.00 89.38 436 THR A CA 1
ATOM 3331 C C . THR A 1 436 ? 9.406 -13.858 -17.928 1.00 89.38 436 THR A C 1
ATOM 3333 O O . THR A 1 436 ? 8.174 -13.904 -17.871 1.00 89.38 436 THR A O 1
ATOM 3336 N N . LEU A 1 437 ? 10.120 -12.840 -17.448 1.00 93.62 437 LEU A N 1
ATOM 3337 C CA . LEU A 1 437 ? 9.564 -11.596 -16.939 1.00 93.62 437 LEU A CA 1
ATOM 3338 C C . LEU A 1 437 ? 10.229 -10.445 -17.691 1.00 93.62 437 LEU A C 1
ATOM 3340 O O . LEU A 1 437 ? 11.453 -10.347 -17.713 1.00 93.62 437 LEU A O 1
ATOM 3344 N N . THR A 1 438 ? 9.435 -9.575 -18.304 1.00 93.44 438 THR A N 1
ATOM 3345 C CA . THR A 1 438 ? 9.930 -8.404 -19.030 1.00 93.44 438 THR A CA 1
ATOM 3346 C C . THR A 1 438 ? 9.195 -7.161 -18.558 1.00 93.44 438 THR A C 1
ATOM 3348 O O . THR A 1 438 ? 7.968 -7.154 -18.450 1.00 93.44 438 THR A O 1
ATOM 3351 N N . LEU A 1 439 ? 9.962 -6.114 -18.261 1.00 93.31 439 LEU A N 1
ATOM 3352 C CA . LEU A 1 439 ? 9.453 -4.805 -17.871 1.00 93.31 439 LEU A CA 1
ATOM 3353 C C . LEU A 1 439 ? 9.584 -3.859 -19.061 1.00 93.31 439 LEU A C 1
ATOM 3355 O O . LEU A 1 439 ? 10.692 -3.578 -19.514 1.00 93.31 439 LEU A O 1
ATOM 3359 N N . GLU A 1 440 ? 8.461 -3.358 -19.554 1.00 92.56 440 GLU A N 1
ATOM 3360 C CA . GLU A 1 440 ? 8.427 -2.339 -20.595 1.00 92.56 440 GLU A CA 1
ATOM 3361 C C . GLU A 1 440 ? 8.121 -0.984 -19.944 1.00 92.56 440 GLU A C 1
ATOM 3363 O O . GLU A 1 440 ? 7.035 -0.818 -19.383 1.00 92.56 440 GLU A O 1
ATOM 3368 N N . PRO A 1 441 ? 9.057 -0.019 -19.947 1.00 90.44 441 PRO A N 1
ATOM 3369 C CA . PRO A 1 441 ? 8.817 1.280 -19.332 1.00 90.44 441 PRO A CA 1
ATOM 3370 C C . PRO A 1 441 ? 7.699 2.034 -20.056 1.00 90.44 441 PRO A C 1
ATOM 3372 O O . PRO A 1 441 ? 7.594 2.011 -21.281 1.00 90.44 441 PRO A O 1
ATOM 3375 N N . GLY A 1 442 ? 6.879 2.743 -19.283 1.00 85.88 442 GLY A N 1
ATOM 3376 C CA . GLY A 1 442 ? 5.865 3.639 -19.821 1.00 85.88 442 GLY A CA 1
ATOM 3377 C C . GLY A 1 442 ? 6.457 4.829 -20.589 1.00 85.88 442 GLY A C 1
ATOM 3378 O O . GLY A 1 442 ? 7.631 5.166 -20.426 1.00 85.88 442 GLY A O 1
ATOM 3379 N N . PRO A 1 443 ? 5.635 5.524 -21.394 1.00 80.88 443 PRO A N 1
ATOM 3380 C CA . PRO A 1 443 ? 6.099 6.607 -22.263 1.00 80.88 443 PRO A CA 1
ATOM 3381 C C . PRO A 1 443 ? 6.469 7.892 -21.510 1.00 80.88 443 PRO A C 1
ATOM 3383 O O . PRO A 1 443 ? 7.143 8.758 -22.067 1.00 80.88 443 PRO A O 1
ATOM 3386 N N . GLN A 1 444 ? 5.984 8.059 -20.278 1.00 87.81 444 GLN A N 1
ATOM 3387 C CA . GLN A 1 444 ? 6.195 9.248 -19.460 1.00 87.81 444 GLN A CA 1
ATOM 3388 C C . GLN A 1 444 ? 6.498 8.858 -18.015 1.00 87.81 444 GLN A C 1
ATOM 3390 O O . GLN A 1 444 ? 6.083 7.805 -17.532 1.00 87.81 444 GLN A O 1
ATOM 3395 N N . THR A 1 445 ? 7.211 9.745 -17.330 1.00 91.44 445 THR A N 1
ATOM 3396 C CA . THR A 1 445 ? 7.441 9.708 -15.887 1.00 91.44 445 THR A CA 1
ATOM 3397 C C . THR A 1 445 ? 6.876 10.984 -15.273 1.00 91.44 445 THR A C 1
ATOM 3399 O O . THR A 1 445 ? 6.788 12.020 -15.937 1.00 91.44 445 THR A O 1
ATOM 3402 N N . HIS A 1 446 ? 6.480 10.925 -14.004 1.00 93.88 446 HIS A N 1
ATOM 3403 C CA . HIS A 1 446 ? 6.035 12.106 -13.266 1.00 93.88 446 HIS A CA 1
ATOM 3404 C C . HIS A 1 446 ? 7.022 12.421 -12.153 1.00 93.88 446 HIS A C 1
ATOM 3406 O O . HIS A 1 446 ? 7.340 11.552 -11.352 1.00 93.88 446 HIS A O 1
ATOM 3412 N N . CYS A 1 447 ? 7.491 13.663 -12.093 1.00 94.12 447 CYS A N 1
ATOM 3413 C CA . CYS A 1 447 ? 8.371 14.144 -11.037 1.00 94.12 447 CYS A CA 1
ATOM 3414 C C . CYS A 1 447 ? 7.592 15.121 -10.154 1.00 94.12 447 CYS A C 1
ATOM 3416 O O . CYS A 1 447 ? 7.071 16.114 -10.663 1.00 94.12 447 CYS A O 1
ATOM 3418 N N . SER A 1 448 ? 7.540 14.864 -8.847 1.00 90.56 448 SER A N 1
ATOM 3419 C CA . SER A 1 448 ? 6.938 15.770 -7.857 1.00 90.56 448 SER A CA 1
ATOM 3420 C C . SER A 1 448 ? 7.877 16.905 -7.425 1.00 90.56 448 SER A C 1
ATOM 3422 O O . SER A 1 448 ? 7.692 17.485 -6.352 1.00 90.56 448 SER A O 1
ATOM 3424 N N . GLU A 1 449 ? 8.878 17.223 -8.255 1.00 88.44 449 GLU A N 1
ATOM 3425 C CA . GLU A 1 449 ? 9.943 18.190 -7.969 1.00 88.44 449 GLU A CA 1
ATOM 3426 C C . GLU A 1 449 ? 10.643 17.832 -6.650 1.00 88.44 449 GLU A C 1
ATOM 3428 O O . GLU A 1 449 ? 11.021 16.685 -6.467 1.00 88.44 449 GLU A O 1
ATOM 3433 N N . ASP A 1 450 ? 10.803 18.750 -5.701 1.00 86.06 450 ASP A N 1
ATOM 3434 C CA . ASP A 1 450 ? 11.535 18.487 -4.452 1.00 86.06 450 ASP A CA 1
ATOM 3435 C C . ASP A 1 450 ? 10.673 17.877 -3.329 1.00 86.06 450 ASP A C 1
ATOM 3437 O O . ASP A 1 450 ? 11.108 17.820 -2.177 1.00 86.06 450 ASP A O 1
ATOM 3441 N N . ILE A 1 451 ? 9.433 17.458 -3.610 1.00 89.69 451 ILE A N 1
ATOM 3442 C CA . ILE A 1 451 ? 8.528 16.922 -2.585 1.00 89.69 451 ILE A CA 1
ATOM 3443 C C . ILE A 1 451 ? 8.567 15.388 -2.607 1.00 89.69 451 ILE A C 1
ATOM 3445 O O . ILE A 1 451 ? 8.091 14.801 -3.582 1.00 89.69 451 ILE A O 1
ATOM 3449 N N . PRO A 1 452 ? 9.042 14.720 -1.536 1.00 91.75 452 PRO A N 1
ATOM 3450 C CA . PRO A 1 452 ? 9.048 13.264 -1.467 1.00 91.75 452 PRO A CA 1
ATOM 3451 C C . PRO A 1 452 ? 7.640 12.665 -1.515 1.00 91.75 452 PRO A C 1
ATOM 3453 O O . PRO A 1 452 ? 6.677 13.236 -0.990 1.00 91.75 452 PRO A O 1
ATOM 3456 N N . ILE A 1 453 ? 7.530 11.481 -2.102 1.00 93.44 453 ILE A N 1
ATOM 3457 C CA . ILE A 1 453 ? 6.300 10.694 -2.161 1.00 93.44 453 ILE A CA 1
ATOM 3458 C C . ILE A 1 453 ? 6.215 9.809 -0.911 1.00 93.44 453 ILE A C 1
ATOM 3460 O O . ILE A 1 453 ? 7.069 8.955 -0.675 1.00 93.44 453 ILE A O 1
ATOM 3464 N N . GLY A 1 454 ? 5.162 10.005 -0.116 1.00 90.62 454 GLY A N 1
ATOM 3465 C CA . GLY A 1 454 ? 4.912 9.263 1.120 1.00 90.62 454 GLY A CA 1
ATOM 3466 C C . GLY A 1 454 ? 4.279 7.889 0.881 1.00 90.62 454 GLY A C 1
ATOM 3467 O O . GLY A 1 454 ? 4.723 6.891 1.456 1.00 90.62 454 GLY A O 1
ATOM 3468 N N . ASP A 1 455 ? 3.275 7.801 0.003 1.00 94.50 455 ASP A N 1
ATOM 3469 C CA . ASP A 1 455 ? 2.622 6.531 -0.348 1.00 94.50 455 ASP A CA 1
ATOM 3470 C C . ASP A 1 455 ? 2.044 6.545 -1.770 1.00 94.50 455 ASP A C 1
ATOM 3472 O O . ASP A 1 455 ? 1.739 7.606 -2.322 1.00 94.50 455 ASP A O 1
ATOM 3476 N N . ILE A 1 456 ? 1.874 5.360 -2.357 1.00 95.56 456 ILE A N 1
ATOM 3477 C CA . ILE A 1 456 ? 1.271 5.169 -3.681 1.00 95.56 456 ILE A CA 1
ATOM 3478 C C . ILE A 1 456 ? 0.307 3.985 -3.669 1.00 95.56 456 ILE A C 1
ATOM 3480 O O . ILE A 1 456 ? 0.522 2.996 -2.973 1.00 95.56 456 ILE A O 1
ATOM 3484 N N . ALA A 1 457 ? -0.748 4.062 -4.474 1.00 94.25 457 ALA A N 1
ATOM 3485 C CA . ALA A 1 457 ? -1.701 2.970 -4.629 1.00 94.25 457 ALA A CA 1
ATOM 3486 C C . ALA A 1 457 ? -2.263 2.923 -6.052 1.00 94.25 457 ALA A C 1
ATOM 3488 O O . ALA A 1 457 ? -2.600 3.964 -6.615 1.00 94.25 457 ALA A O 1
ATOM 3489 N N . ILE A 1 458 ? -2.406 1.718 -6.610 1.00 91.00 458 ILE A N 1
ATOM 3490 C CA . ILE A 1 458 ? -3.150 1.485 -7.853 1.00 91.00 458 ILE A CA 1
ATOM 3491 C C . ILE A 1 458 ? -4.555 1.032 -7.487 1.00 91.00 458 ILE A C 1
ATOM 3493 O O . ILE A 1 458 ? -4.750 0.271 -6.539 1.00 91.00 458 ILE A O 1
ATOM 3497 N N . PHE A 1 459 ? -5.523 1.524 -8.239 1.00 86.31 459 PHE A N 1
ATOM 3498 C CA . PHE A 1 459 ? -6.927 1.203 -8.072 1.00 86.31 459 PHE A CA 1
ATOM 3499 C C . PHE A 1 459 ? -7.617 1.346 -9.433 1.00 86.31 459 PHE A C 1
ATOM 3501 O O . PHE A 1 459 ? -7.140 2.088 -10.298 1.00 86.31 459 PHE A O 1
ATOM 3508 N N . ASP A 1 460 ? -8.719 0.641 -9.650 1.00 80.12 460 ASP A N 1
ATOM 3509 C CA . ASP A 1 460 ? -9.422 0.673 -10.930 1.00 80.12 460 ASP A CA 1
ATOM 3510 C C . ASP A 1 460 ? -10.667 1.558 -10.827 1.00 80.12 460 ASP A C 1
ATOM 3512 O O . ASP A 1 460 ? -11.498 1.433 -9.925 1.00 80.12 460 ASP A O 1
ATOM 3516 N N . CYS A 1 461 ? -10.828 2.484 -11.774 1.00 68.56 461 CYS A N 1
ATOM 3517 C CA . CYS A 1 461 ? -12.003 3.351 -11.835 1.00 68.56 461 CYS A CA 1
ATOM 3518 C C . CYS A 1 461 ? -12.637 3.322 -13.235 1.00 68.56 461 CYS A C 1
ATOM 3520 O O . CYS A 1 461 ? -12.755 2.267 -13.851 1.00 68.56 461 CYS A O 1
ATOM 3522 N N . LEU A 1 462 ? -13.101 4.461 -13.755 1.00 68.50 462 LEU A N 1
ATOM 3523 C CA . LEU A 1 462 ? -13.544 4.577 -15.153 1.00 68.50 462 LEU A CA 1
ATOM 3524 C C . LEU A 1 462 ? -12.393 4.372 -16.162 1.00 68.50 462 LEU A C 1
ATOM 3526 O O . LEU A 1 462 ? -12.650 4.161 -17.350 1.00 68.50 462 LEU A O 1
ATOM 3530 N N . LEU A 1 463 ? -11.143 4.428 -15.695 1.00 74.00 463 LEU A N 1
ATOM 3531 C CA . LEU A 1 463 ? -9.943 4.013 -16.414 1.00 74.00 463 LEU A CA 1
ATOM 3532 C C . LEU A 1 463 ? -9.387 2.721 -15.798 1.00 74.00 463 LEU A C 1
ATOM 3534 O O . LEU A 1 463 ? -9.414 2.598 -1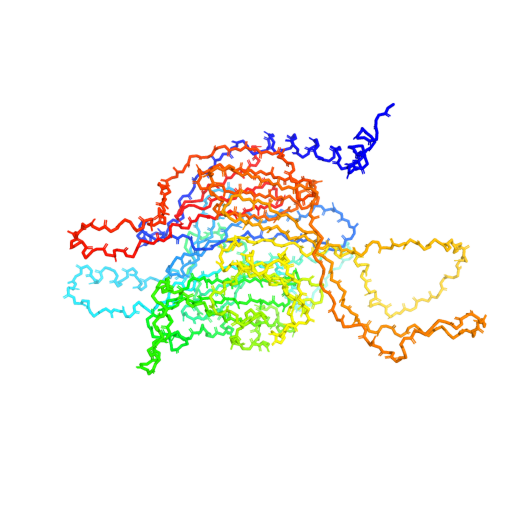4.568 1.00 74.00 463 LEU A O 1
ATOM 3538 N N . PRO A 1 464 ? -8.852 1.796 -16.619 1.00 75.62 464 PRO A N 1
ATOM 3539 C CA . PRO A 1 464 ? -7.991 0.746 -16.095 1.00 75.62 464 PRO A CA 1
ATOM 3540 C C . PRO A 1 464 ? -6.753 1.397 -15.473 1.00 75.62 464 PRO A C 1
ATOM 3542 O O . PRO A 1 464 ? -6.133 2.256 -16.100 1.00 75.62 464 PRO A O 1
ATOM 3545 N N . HIS A 1 465 ? -6.432 0.997 -14.247 1.00 84.00 465 HIS A N 1
ATOM 3546 C CA . HIS A 1 465 ? -5.238 1.372 -13.502 1.00 84.00 465 HIS A CA 1
ATOM 3547 C C . HIS A 1 465 ? -5.060 2.880 -13.326 1.00 84.00 465 HIS A C 1
ATOM 3549 O O . HIS A 1 465 ? -4.361 3.559 -14.069 1.00 84.00 465 HIS A O 1
ATOM 3555 N N . THR A 1 466 ? -5.692 3.426 -12.295 1.00 89.50 466 THR A N 1
ATOM 3556 C CA . THR A 1 466 ? -5.445 4.792 -11.835 1.00 89.50 466 THR A CA 1
ATOM 3557 C C . THR A 1 466 ? -4.439 4.762 -10.691 1.00 89.50 466 THR A C 1
ATOM 3559 O O . THR A 1 466 ? -4.572 3.965 -9.763 1.00 89.50 466 THR A O 1
ATOM 3562 N N . LEU A 1 467 ? -3.428 5.625 -10.747 1.00 93.75 467 LEU A N 1
ATOM 3563 C CA . LEU A 1 467 ? -2.390 5.712 -9.728 1.00 93.75 467 LEU A CA 1
ATOM 3564 C C . LEU A 1 467 ? -2.686 6.886 -8.796 1.00 93.75 467 LEU A C 1
ATOM 3566 O O . LEU A 1 467 ? -2.634 8.041 -9.213 1.00 93.75 467 LEU A O 1
ATOM 3570 N N . CYS A 1 468 ? -2.962 6.617 -7.524 1.00 94.50 468 CYS A N 1
ATOM 3571 C CA . CYS A 1 468 ? -2.956 7.664 -6.513 1.00 94.50 468 CYS A CA 1
ATOM 3572 C C . CYS A 1 468 ? -1.574 7.799 -5.875 1.00 94.50 468 CYS A C 1
ATOM 3574 O O . CYS A 1 468 ? -0.929 6.808 -5.539 1.00 94.50 468 CYS A O 1
ATOM 3576 N N . VAL A 1 469 ? -1.172 9.043 -5.646 1.00 96.00 469 VAL A N 1
ATOM 3577 C CA . VAL A 1 469 ? 0.132 9.429 -5.116 1.00 96.00 469 VAL A CA 1
ATOM 3578 C C . VAL A 1 469 ? -0.097 10.406 -3.979 1.00 96.00 469 VAL A C 1
ATOM 3580 O O . VAL A 1 469 ? -0.693 11.467 -4.170 1.00 96.00 469 VAL A O 1
ATOM 3583 N N . LEU A 1 470 ? 0.382 10.058 -2.794 1.00 94.94 470 LEU A N 1
ATOM 3584 C CA . LEU A 1 470 ? 0.354 10.918 -1.624 1.00 94.94 470 LEU A CA 1
ATOM 3585 C C . LEU A 1 470 ? 1.753 11.482 -1.395 1.00 94.94 470 LEU A C 1
ATOM 3587 O O . LEU A 1 470 ? 2.689 10.738 -1.115 1.00 94.94 470 LEU A O 1
ATOM 3591 N N . LEU A 1 471 ? 1.895 12.797 -1.505 1.00 94.25 471 LEU A N 1
ATOM 3592 C CA . LEU A 1 471 ? 3.139 13.504 -1.226 1.00 94.25 471 LEU A CA 1
ATOM 3593 C C . LEU A 1 471 ? 3.292 13.758 0.275 1.00 94.25 471 LEU A C 1
ATOM 3595 O O . LEU A 1 471 ? 2.310 14.020 0.970 1.00 94.25 471 LEU A O 1
ATOM 3599 N N . GLU A 1 472 ? 4.529 13.797 0.770 1.00 91.06 472 GLU A N 1
ATOM 3600 C CA . GLU A 1 472 ? 4.844 14.184 2.154 1.00 91.06 472 GLU A CA 1
ATOM 3601 C C . GLU A 1 472 ? 4.370 15.608 2.494 1.00 91.06 472 GLU A C 1
ATOM 3603 O O . GLU A 1 472 ? 4.157 15.944 3.655 1.00 91.06 472 GLU A O 1
ATOM 3608 N N . SER A 1 473 ? 4.104 16.459 1.504 1.00 89.19 473 SER A N 1
ATOM 3609 C CA . SER A 1 473 ? 3.454 17.756 1.736 1.00 89.19 473 SER A CA 1
ATOM 3610 C C . SER A 1 473 ? 1.980 17.651 2.163 1.00 89.19 473 SER A C 1
ATOM 3612 O O . SER A 1 473 ? 1.393 18.657 2.556 1.00 89.19 473 SER A O 1
ATOM 3614 N N . GLY A 1 474 ? 1.367 16.465 2.077 1.00 89.56 474 GLY A N 1
ATOM 3615 C CA . GLY A 1 474 ? -0.077 16.254 2.212 1.00 89.56 474 GLY A CA 1
ATOM 3616 C C . GLY A 1 474 ? -0.840 16.399 0.893 1.00 89.56 474 GLY A C 1
ATOM 3617 O O . GLY A 1 474 ? -2.046 16.170 0.847 1.00 89.56 474 GLY A O 1
ATOM 3618 N N . ALA A 1 475 ? -0.174 16.770 -0.202 1.00 91.56 475 ALA A N 1
ATOM 3619 C CA . ALA A 1 475 ? -0.824 16.821 -1.503 1.00 91.56 475 ALA A CA 1
ATOM 3620 C C . ALA A 1 475 ? -1.124 15.412 -2.031 1.00 91.56 475 ALA A C 1
ATOM 3622 O O . ALA A 1 475 ? -0.276 14.525 -2.014 1.00 91.56 475 ALA A O 1
ATOM 3623 N N . LEU A 1 476 ? -2.341 15.235 -2.530 1.00 93.56 476 LEU A N 1
ATOM 3624 C CA . LEU A 1 476 ? -2.817 14.027 -3.178 1.00 93.56 476 LEU A CA 1
ATOM 3625 C C . LEU A 1 476 ? -2.917 14.270 -4.683 1.00 93.56 476 LEU A C 1
ATOM 3627 O O . LEU A 1 476 ? -3.622 15.185 -5.120 1.00 93.56 476 LEU A O 1
ATOM 3631 N N . LEU A 1 477 ? -2.253 13.426 -5.463 1.00 94.38 477 LEU A N 1
ATOM 3632 C CA . LEU A 1 477 ? -2.339 13.389 -6.917 1.00 94.38 477 LEU A CA 1
ATOM 3633 C C . LEU A 1 477 ? -3.021 12.093 -7.344 1.00 94.38 477 LEU A C 1
ATOM 3635 O O . LEU A 1 477 ? -2.794 11.034 -6.765 1.00 94.38 477 LEU A O 1
ATOM 3639 N N . ILE A 1 478 ? -3.852 12.180 -8.373 1.00 93.94 478 ILE A N 1
ATOM 3640 C CA . ILE A 1 478 ? -4.413 11.028 -9.069 1.00 93.94 478 ILE A CA 1
ATOM 3641 C C . ILE A 1 478 ? -3.941 11.129 -10.507 1.00 93.94 478 ILE A C 1
ATOM 3643 O O . ILE A 1 478 ? -4.239 12.112 -11.189 1.00 93.94 478 ILE A O 1
ATOM 3647 N N . LEU A 1 479 ? -3.200 10.123 -10.941 1.00 94.31 479 LEU A N 1
ATOM 3648 C CA . LEU A 1 479 ? -2.588 10.020 -12.250 1.00 94.31 479 LEU A CA 1
ATOM 3649 C C . LEU A 1 479 ? -3.261 8.899 -13.041 1.00 94.31 479 LEU A C 1
ATOM 3651 O O . LEU A 1 479 ? -3.714 7.898 -12.481 1.00 94.31 479 LEU A O 1
ATOM 3655 N N . ASP A 1 480 ? -3.312 9.057 -14.352 1.00 91.25 480 ASP A N 1
ATOM 3656 C CA . ASP A 1 480 ? -3.604 7.955 -15.259 1.00 91.25 480 ASP A CA 1
ATOM 3657 C C . ASP A 1 480 ? -2.440 6.957 -15.201 1.00 91.25 480 ASP A C 1
ATOM 3659 O O . ASP A 1 480 ? -1.305 7.337 -15.461 1.00 91.25 480 ASP A O 1
ATOM 3663 N N . GLY A 1 481 ? -2.682 5.695 -14.853 1.00 88.06 481 GLY A N 1
ATOM 3664 C CA . GLY A 1 481 ? -1.618 4.690 -14.757 1.00 88.06 481 GLY A CA 1
ATOM 3665 C C . GLY A 1 481 ? -1.144 4.140 -16.102 1.00 88.06 481 GLY A C 1
ATOM 3666 O O . GLY A 1 481 ? -0.347 3.212 -16.115 1.00 88.06 481 GLY A O 1
ATOM 3667 N N . THR A 1 482 ? -1.647 4.652 -17.230 1.00 84.06 482 THR A N 1
ATOM 3668 C CA . THR A 1 482 ? -1.129 4.363 -18.577 1.00 84.06 482 THR A CA 1
ATOM 3669 C C . THR A 1 482 ? -0.336 5.537 -19.145 1.00 84.06 482 THR A C 1
ATOM 3671 O O . THR A 1 482 ? 0.661 5.323 -19.830 1.00 84.06 482 THR A O 1
ATOM 3674 N N . THR A 1 483 ? -0.754 6.780 -18.904 1.00 85.94 483 THR A N 1
ATOM 3675 C CA . THR A 1 483 ? -0.082 7.967 -19.473 1.00 85.94 483 THR A CA 1
ATOM 3676 C C . THR A 1 483 ? 0.711 8.773 -18.451 1.00 85.94 483 THR A C 1
ATOM 3678 O O . THR A 1 483 ? 1.478 9.645 -18.844 1.00 85.94 483 THR A O 1
ATOM 3681 N N . VAL A 1 484 ? 0.534 8.501 -17.156 1.00 90.25 484 VAL A N 1
ATOM 3682 C CA . VAL A 1 484 ? 1.049 9.289 -16.022 1.00 90.25 484 VAL A CA 1
ATOM 3683 C C . VAL A 1 484 ? 0.555 10.750 -16.031 1.00 90.25 484 VAL A C 1
ATOM 3685 O O . VAL A 1 484 ? 1.068 11.614 -15.320 1.00 90.25 484 VAL A O 1
ATOM 3688 N N . GLU A 1 485 ? -0.496 11.059 -16.800 1.00 90.25 485 GLU A N 1
ATOM 3689 C CA . GLU A 1 485 ? -1.112 12.384 -16.785 1.00 90.25 485 GLU A CA 1
ATOM 3690 C C . GLU A 1 485 ? -1.865 12.638 -15.479 1.00 90.25 485 GLU A C 1
ATOM 3692 O O . GLU A 1 485 ? -2.623 11.793 -15.003 1.00 90.25 485 GLU A O 1
ATOM 3697 N N . ILE A 1 486 ? -1.761 13.861 -14.953 1.00 92.25 486 ILE A N 1
ATOM 3698 C CA . ILE A 1 486 ? -2.545 14.283 -13.791 1.00 92.25 486 ILE A CA 1
ATOM 3699 C C . ILE A 1 486 ? -4.032 14.343 -14.166 1.00 92.25 486 ILE A C 1
ATOM 3701 O O . ILE A 1 486 ? -4.468 15.137 -15.008 1.00 92.25 486 ILE A O 1
ATOM 3705 N N . LEU A 1 487 ? -4.831 13.512 -13.500 1.00 92.00 487 LEU A N 1
ATOM 3706 C CA . LEU A 1 487 ? -6.288 13.500 -13.590 1.00 92.00 487 LEU A CA 1
ATOM 3707 C C . LEU A 1 487 ? -6.928 14.394 -12.525 1.00 92.00 487 LEU A C 1
ATOM 3709 O O . LEU A 1 487 ? -7.963 15.016 -12.769 1.00 92.00 487 LEU A O 1
ATOM 3713 N N . TYR A 1 488 ? -6.327 14.447 -11.339 1.00 91.75 488 TYR A N 1
ATOM 3714 C CA . TYR A 1 488 ? -6.823 15.226 -10.213 1.00 91.75 488 TYR A CA 1
ATOM 3715 C C . TYR A 1 488 ? -5.692 15.549 -9.235 1.00 91.75 488 TYR A C 1
ATOM 3717 O O . TYR A 1 488 ? -4.782 14.749 -9.037 1.00 91.75 488 TYR A O 1
ATOM 3725 N N . GLN A 1 489 ? -5.776 16.716 -8.605 1.00 92.44 489 GLN A N 1
ATOM 3726 C CA . GLN A 1 489 ? -4.849 17.165 -7.576 1.00 92.44 489 GLN A CA 1
ATOM 3727 C C . GLN A 1 489 ? -5.638 17.849 -6.463 1.00 92.44 489 GLN A C 1
ATOM 3729 O O . GLN A 1 489 ? -6.492 18.696 -6.730 1.00 92.44 489 GLN A O 1
ATOM 3734 N N . ARG A 1 490 ? -5.326 17.508 -5.212 1.00 90.50 490 ARG A N 1
ATOM 3735 C CA . ARG A 1 490 ? -5.881 18.157 -4.022 1.00 90.50 490 ARG A CA 1
ATOM 3736 C C . ARG A 1 490 ? -4.803 18.331 -2.974 1.00 90.50 490 ARG A C 1
ATOM 3738 O O . ARG A 1 490 ? -4.163 17.368 -2.572 1.00 90.50 490 ARG A O 1
ATOM 3745 N N . GLN A 1 491 ? -4.639 19.553 -2.492 1.00 89.31 491 GLN A N 1
ATOM 3746 C CA . GLN A 1 491 ? -3.798 19.806 -1.333 1.00 89.31 491 GLN A CA 1
ATOM 3747 C C . GLN A 1 491 ? -4.582 19.492 -0.058 1.00 89.31 491 GLN A C 1
ATOM 3749 O O . GLN A 1 491 ? -5.687 20.003 0.126 1.00 89.31 491 GLN A O 1
ATOM 3754 N N . LEU A 1 492 ? -4.020 18.655 0.811 1.00 86.44 492 LEU A N 1
ATOM 3755 C CA . LEU A 1 492 ? -4.568 18.381 2.135 1.00 86.44 492 LEU A CA 1
ATOM 3756 C C . LEU A 1 492 ? -3.614 18.929 3.187 1.00 86.44 492 LEU A C 1
ATOM 3758 O O . LEU A 1 492 ? -2.394 18.874 3.033 1.00 86.44 492 LEU A O 1
ATOM 3762 N N . SER A 1 493 ? -4.172 19.474 4.262 1.00 83.88 493 SER A N 1
ATOM 3763 C CA . SER A 1 493 ? -3.372 19.918 5.396 1.00 83.88 493 SER A CA 1
ATOM 3764 C C . SER A 1 493 ? -2.837 18.705 6.152 1.00 83.88 493 SER A C 1
ATOM 3766 O O . SER A 1 493 ? -3.616 17.875 6.617 1.00 83.88 493 SER A O 1
ATOM 3768 N N . ARG A 1 494 ? -1.513 18.627 6.309 1.00 83.94 494 ARG A N 1
ATOM 3769 C CA . ARG A 1 494 ? -0.873 17.687 7.235 1.00 83.94 494 ARG A CA 1
ATOM 3770 C C . ARG A 1 494 ? -1.376 17.937 8.657 1.00 83.94 494 ARG A C 1
ATOM 3772 O O . ARG A 1 494 ? -1.398 19.080 9.115 1.00 83.94 494 ARG A O 1
ATOM 3779 N N . LEU A 1 495 ? -1.754 16.875 9.357 1.00 78.94 495 LEU A N 1
ATOM 3780 C CA . LEU A 1 495 ? -2.152 16.915 10.765 1.00 78.94 495 LEU A CA 1
ATOM 3781 C C . LEU A 1 495 ? -0.935 16.849 11.688 1.00 78.94 495 LEU A C 1
ATOM 3783 O O . LEU A 1 495 ? -0.958 17.410 12.783 1.00 78.94 495 LEU A O 1
ATOM 3787 N N . PHE A 1 496 ? 0.133 16.187 11.240 1.00 77.12 496 PHE A N 1
ATOM 3788 C CA . PHE A 1 496 ? 1.403 16.103 11.944 1.00 77.12 496 PHE A CA 1
ATOM 3789 C C . PHE A 1 496 ? 2.516 16.652 11.044 1.00 77.12 496 PHE A C 1
ATOM 3791 O O . PHE A 1 496 ? 2.530 16.391 9.841 1.00 77.12 496 PHE A O 1
ATOM 3798 N N . PRO A 1 497 ? 3.469 17.427 11.588 1.00 69.12 497 PRO A N 1
ATOM 3799 C CA . PRO A 1 497 ? 4.576 17.931 10.791 1.00 69.12 497 PRO A CA 1
ATOM 3800 C C . PRO A 1 497 ? 5.363 16.760 10.196 1.00 69.12 497 PRO A C 1
ATOM 3802 O O . PRO A 1 497 ? 5.695 15.805 10.907 1.00 69.12 497 PRO A O 1
ATOM 3805 N N . SER A 1 498 ? 5.693 16.850 8.905 1.00 64.50 498 SER A N 1
ATOM 3806 C CA . SER A 1 498 ? 6.605 15.904 8.271 1.00 64.50 498 SER A CA 1
ATOM 3807 C C . SER A 1 498 ? 7.909 15.899 9.062 1.00 64.50 498 SER A C 1
ATOM 3809 O O . SER A 1 498 ? 8.552 16.945 9.221 1.00 64.50 498 SER A O 1
ATOM 3811 N N . LYS A 1 499 ? 8.329 14.731 9.546 1.00 61.22 499 LYS A N 1
ATOM 3812 C CA . LYS A 1 499 ? 9.706 14.558 9.998 1.00 61.22 499 LYS A CA 1
ATOM 3813 C C . LYS A 1 499 ? 10.548 14.567 8.735 1.00 61.22 499 LYS A C 1
ATOM 3815 O O . LYS A 1 499 ? 10.779 13.521 8.146 1.00 61.22 499 LYS A O 1
ATOM 3820 N N . VAL A 1 500 ? 10.955 15.750 8.279 1.00 49.16 500 VAL A N 1
ATOM 3821 C CA . VAL A 1 500 ? 11.996 15.847 7.261 1.00 49.16 500 VAL A CA 1
ATOM 3822 C C . VAL A 1 500 ? 13.235 15.273 7.923 1.00 49.16 500 VAL A C 1
ATOM 3824 O O . VAL A 1 500 ? 13.953 15.964 8.649 1.00 49.16 500 VAL A O 1
ATOM 3827 N N . THR A 1 501 ? 13.453 13.975 7.739 1.00 46.91 501 THR A N 1
ATOM 3828 C CA . THR A 1 501 ? 14.726 13.348 8.036 1.00 46.91 501 THR A CA 1
ATOM 3829 C C . THR A 1 501 ? 15.680 13.966 7.033 1.00 46.91 501 THR A C 1
ATOM 3831 O O . THR A 1 501 ? 15.869 13.444 5.940 1.00 46.91 501 THR A O 1
ATOM 3834 N N . ARG A 1 502 ? 16.256 15.129 7.367 1.00 34.50 502 ARG A N 1
ATOM 3835 C CA . ARG A 1 502 ? 17.488 15.577 6.728 1.00 34.50 502 ARG A CA 1
ATOM 3836 C C . ARG A 1 502 ? 18.415 14.381 6.863 1.00 34.50 502 ARG A C 1
ATOM 3838 O O . ARG A 1 502 ? 18.889 14.115 7.968 1.00 34.50 502 ARG A O 1
ATOM 3845 N N . ARG A 1 503 ? 18.638 13.628 5.779 1.00 33.94 503 ARG A N 1
ATOM 3846 C CA . ARG A 1 503 ? 19.808 12.758 5.672 1.00 33.94 503 ARG A CA 1
ATOM 3847 C C . ARG A 1 503 ? 20.953 13.668 6.062 1.00 33.94 503 ARG A C 1
ATOM 3849 O O . ARG A 1 503 ? 21.233 14.621 5.342 1.00 33.94 503 ARG A O 1
ATOM 3856 N N . ALA A 1 504 ? 21.498 13.465 7.256 1.00 31.70 504 ALA A N 1
ATOM 3857 C CA . ALA A 1 504 ? 22.555 14.304 7.763 1.00 31.70 504 ALA A CA 1
ATOM 3858 C C . ALA A 1 504 ? 23.688 14.228 6.737 1.00 31.70 504 ALA A C 1
ATOM 3860 O O . ALA A 1 504 ? 24.382 13.217 6.628 1.00 31.70 504 ALA A O 1
ATOM 3861 N N . THR A 1 505 ? 23.844 15.284 5.943 1.00 28.33 505 THR A N 1
ATOM 3862 C CA . THR A 1 505 ? 25.142 15.682 5.429 1.00 28.33 505 THR A CA 1
ATOM 3863 C C . THR A 1 505 ? 25.974 15.889 6.677 1.00 28.33 505 THR A C 1
ATOM 3865 O O . THR A 1 505 ? 25.836 16.897 7.368 1.00 28.33 505 THR A O 1
ATOM 3868 N N . SER A 1 506 ? 26.713 14.846 7.039 1.00 30.58 506 SER A N 1
ATOM 3869 C CA . SER A 1 506 ? 27.648 14.806 8.147 1.00 30.58 506 SER A CA 1
ATOM 3870 C C . SER A 1 506 ? 28.728 15.851 7.890 1.00 30.58 506 SER A C 1
ATOM 3872 O O . SER A 1 506 ? 29.774 15.551 7.319 1.00 30.58 506 SER A O 1
ATOM 3874 N N . GLY A 1 507 ? 28.436 17.091 8.267 1.00 26.48 507 GLY A N 1
ATOM 3875 C CA . GLY A 1 507 ? 29.451 18.051 8.641 1.00 26.48 507 GLY A CA 1
ATOM 3876 C C . GLY A 1 507 ? 30.081 17.545 9.927 1.00 26.48 507 GLY A C 1
ATOM 3877 O O . GLY A 1 507 ? 29.384 17.276 10.906 1.00 26.48 507 GLY A O 1
ATOM 3878 N N . ALA A 1 508 ? 31.390 17.338 9.870 1.00 29.53 508 ALA A N 1
ATOM 3879 C CA . ALA A 1 508 ? 32.227 17.251 11.047 1.00 29.53 508 ALA A CA 1
ATOM 3880 C C . ALA A 1 508 ? 32.021 18.497 11.931 1.00 29.53 508 ALA A C 1
ATOM 3882 O O . ALA A 1 508 ? 31.654 19.558 11.433 1.00 29.53 508 ALA A O 1
ATOM 3883 N N . ASP A 1 509 ? 32.318 18.331 13.214 1.00 29.42 509 ASP A N 1
ATOM 3884 C CA . ASP A 1 509 ? 32.328 19.334 14.283 1.00 29.42 509 ASP A CA 1
ATOM 3885 C C . ASP A 1 509 ? 31.016 19.600 15.029 1.00 29.42 509 ASP A C 1
ATOM 3887 O O . ASP A 1 509 ? 30.020 20.090 14.504 1.00 29.42 509 ASP A O 1
ATOM 3891 N N . GLY A 1 510 ? 31.084 19.344 16.339 1.00 27.11 510 GLY A N 1
ATOM 3892 C CA . GLY A 1 510 ? 30.152 19.882 17.324 1.00 27.11 510 GLY A CA 1
ATOM 3893 C C . GLY A 1 510 ? 29.532 18.816 18.211 1.00 27.11 510 GLY A C 1
ATOM 3894 O O . GLY A 1 510 ? 28.385 18.428 18.018 1.00 27.11 510 GLY A O 1
ATOM 3895 N N . GLY A 1 511 ? 30.279 18.354 19.216 1.00 27.20 511 GLY A N 1
ATOM 3896 C CA . GLY A 1 511 ? 29.743 17.492 20.262 1.00 27.20 511 GLY A CA 1
ATOM 3897 C C . GLY A 1 511 ? 28.594 18.166 21.014 1.00 27.20 511 GLY A C 1
ATOM 3898 O O . GLY A 1 511 ? 28.822 19.059 21.826 1.00 27.20 511 GLY A O 1
ATOM 3899 N N . SER A 1 512 ? 27.368 17.691 20.800 1.00 29.84 512 SER A N 1
ATOM 3900 C CA . SER A 1 512 ? 26.297 17.799 21.787 1.00 29.84 512 SER A CA 1
ATOM 3901 C C . SER A 1 512 ? 25.966 16.392 22.280 1.00 29.84 512 SER A C 1
ATOM 3903 O O . SER A 1 512 ? 25.721 15.454 21.522 1.00 29.84 512 SER A O 1
ATOM 3905 N N . ASN A 1 513 ? 26.058 16.225 23.593 1.00 29.59 513 ASN A N 1
ATOM 3906 C CA . ASN A 1 513 ? 25.871 14.969 24.303 1.00 29.59 513 ASN A CA 1
ATOM 3907 C C . ASN A 1 513 ? 24.371 14.718 24.551 1.00 29.59 513 ASN A C 1
ATOM 3909 O O . ASN A 1 513 ? 23.967 14.393 25.667 1.00 29.59 513 ASN A O 1
ATOM 3913 N N . ASP A 1 514 ? 23.532 14.894 23.525 1.00 30.47 514 ASP A N 1
ATOM 3914 C CA . ASP A 1 514 ? 22.098 14.625 23.614 1.00 30.47 514 ASP A CA 1
ATOM 3915 C C . ASP A 1 514 ? 21.836 13.129 23.419 1.00 30.47 514 ASP A C 1
ATOM 3917 O O . ASP A 1 514 ? 21.440 12.640 22.361 1.00 30.47 514 ASP A O 1
ATOM 3921 N N . LYS A 1 515 ? 22.026 12.377 24.510 1.00 29.81 515 LYS A N 1
ATOM 3922 C CA . LYS A 1 515 ? 21.529 11.004 24.705 1.00 29.81 515 LYS A CA 1
ATOM 3923 C C . LYS A 1 515 ? 19.997 10.966 24.804 1.00 29.81 515 LYS A C 1
ATOM 3925 O O . LYS A 1 515 ? 19.425 10.448 25.761 1.00 29.81 515 LYS A O 1
ATOM 3930 N N . ARG A 1 516 ? 19.317 11.501 23.796 1.00 28.84 516 ARG A N 1
ATOM 3931 C CA . ARG A 1 516 ? 17.899 11.268 23.531 1.00 28.84 516 ARG A CA 1
ATOM 3932 C C . ARG A 1 516 ? 17.752 10.824 22.082 1.00 28.84 516 ARG A C 1
ATOM 3934 O O . ARG A 1 516 ? 17.097 11.491 21.289 1.00 28.84 516 ARG A O 1
ATOM 3941 N N . SER A 1 517 ? 18.292 9.648 21.749 1.00 29.77 517 SER A N 1
ATOM 3942 C CA . SER A 1 517 ? 17.740 8.859 20.643 1.00 29.77 517 SER A CA 1
ATOM 3943 C C . SER A 1 517 ? 16.360 8.356 21.083 1.00 29.77 517 SER A C 1
ATOM 3945 O O . SER A 1 517 ? 16.156 7.184 21.400 1.00 29.77 517 SER A O 1
ATOM 3947 N N . GLY A 1 518 ? 15.411 9.281 21.225 1.00 29.62 518 GLY A N 1
ATOM 3948 C CA . GLY A 1 518 ? 14.012 8.924 21.315 1.00 29.62 518 GLY A CA 1
ATOM 3949 C C . GLY A 1 518 ? 13.699 8.161 20.042 1.00 29.62 518 GLY A C 1
ATOM 3950 O O . GLY A 1 518 ? 13.945 8.684 18.957 1.00 29.62 518 GLY A O 1
ATOM 3951 N N . ASN A 1 519 ? 13.227 6.924 20.194 1.00 32.16 519 ASN A N 1
ATOM 3952 C CA . ASN A 1 519 ? 12.598 6.124 19.151 1.00 32.16 519 ASN A CA 1
ATOM 3953 C C . ASN A 1 519 ? 11.506 6.970 18.495 1.00 32.16 519 ASN A C 1
ATOM 3955 O O . ASN A 1 519 ? 10.348 6.943 18.910 1.00 32.16 519 ASN A O 1
ATOM 3959 N N . SER A 1 520 ? 11.902 7.794 17.532 1.00 39.44 520 SER A N 1
ATOM 3960 C CA . SER A 1 520 ? 11.033 8.673 16.782 1.00 39.44 520 SER A CA 1
ATOM 3961 C C . SER A 1 520 ? 10.144 7.760 15.953 1.00 39.44 520 SER A C 1
ATOM 3963 O O . SER A 1 520 ? 10.507 7.415 14.836 1.00 39.44 520 SER A O 1
ATOM 3965 N N . ARG A 1 521 ? 9.014 7.338 16.537 1.00 48.03 521 ARG A N 1
ATOM 3966 C CA . ARG A 1 521 ? 7.989 6.519 15.883 1.00 48.03 521 ARG A CA 1
ATOM 3967 C C . ARG A 1 521 ? 7.690 7.151 14.530 1.00 48.03 521 ARG A C 1
ATOM 3969 O O . ARG A 1 521 ? 7.337 8.333 14.488 1.00 48.03 521 ARG A O 1
ATOM 3976 N N . GLU A 1 522 ? 7.959 6.435 13.447 1.00 58.41 522 GLU A N 1
ATOM 3977 C CA . GLU A 1 522 ? 7.544 6.863 12.116 1.00 58.41 522 GLU A CA 1
ATOM 3978 C C . GLU A 1 522 ? 6.028 7.037 12.181 1.00 58.41 522 GLU A C 1
ATOM 3980 O O . GLU A 1 522 ? 5.311 6.117 12.567 1.00 58.41 522 GLU A O 1
ATOM 3985 N N . CYS A 1 523 ? 5.543 8.257 11.948 1.00 61.06 523 CYS A N 1
ATOM 3986 C CA . CYS A 1 523 ? 4.105 8.472 11.898 1.00 61.06 523 CYS A CA 1
ATOM 3987 C C . CYS A 1 523 ? 3.608 7.711 10.674 1.00 61.06 523 CYS A C 1
ATOM 3989 O O . CYS A 1 523 ? 4.093 7.972 9.573 1.00 61.06 523 CYS A O 1
ATOM 3991 N N . SER A 1 524 ? 2.667 6.789 10.854 1.00 74.88 524 SER A N 1
ATOM 3992 C CA . SER A 1 524 ? 2.041 6.126 9.719 1.00 74.88 524 SER A CA 1
ATOM 3993 C C . SER A 1 524 ? 1.405 7.176 8.813 1.00 74.88 524 SER A C 1
ATOM 3995 O O . SER A 1 524 ? 0.639 8.023 9.272 1.00 74.88 524 SER A O 1
ATOM 3997 N N . PHE A 1 525 ? 1.777 7.160 7.537 1.00 85.56 525 PHE A N 1
ATOM 3998 C CA . PHE A 1 525 ? 1.236 8.055 6.526 1.00 85.56 525 PHE A CA 1
ATOM 3999 C C . PHE A 1 525 ? 0.912 7.225 5.292 1.00 85.56 525 PHE A C 1
ATOM 4001 O O . PHE A 1 525 ? 1.796 6.871 4.517 1.00 85.56 525 PHE A O 1
ATOM 4008 N N . LEU A 1 526 ? -0.346 6.796 5.203 1.00 88.19 526 LEU A N 1
ATOM 4009 C CA . LEU A 1 526 ? -0.770 5.734 4.295 1.00 88.19 526 LEU A CA 1
ATOM 4010 C C . LEU A 1 526 ? -1.996 6.160 3.502 1.00 88.19 526 LEU A C 1
ATOM 4012 O O . LEU A 1 526 ? -2.892 6.823 4.026 1.00 88.19 526 LEU A O 1
ATOM 4016 N N . LEU A 1 527 ? -2.069 5.704 2.259 1.00 92.12 527 LEU A N 1
ATOM 4017 C CA . LEU A 1 527 ? -3.170 5.938 1.342 1.00 92.12 527 LEU A CA 1
ATOM 4018 C C . LEU A 1 527 ? -3.862 4.616 0.993 1.00 92.12 527 LEU A C 1
ATOM 4020 O O . LEU A 1 527 ? -3.219 3.646 0.596 1.00 92.12 527 LEU A O 1
ATOM 4024 N N . ARG A 1 528 ? -5.194 4.579 1.088 1.00 91.75 528 ARG A N 1
ATOM 4025 C CA . ARG A 1 528 ? -6.021 3.449 0.639 1.00 91.75 528 ARG A CA 1
ATOM 4026 C C . ARG A 1 528 ? -7.195 3.924 -0.220 1.00 91.75 528 ARG A C 1
ATOM 4028 O O . ARG A 1 528 ? -8.222 4.342 0.332 1.00 91.75 528 ARG A O 1
ATOM 4035 N N . PRO A 1 529 ? -7.085 3.860 -1.557 1.00 87.75 529 PRO A N 1
ATOM 4036 C CA . PRO A 1 529 ? -8.221 4.080 -2.440 1.00 87.75 529 PRO A CA 1
ATOM 4037 C C . PRO A 1 529 ? -9.219 2.915 -2.362 1.00 87.75 529 PRO A C 1
ATOM 4039 O O . PRO A 1 529 ? -8.868 1.784 -2.030 1.00 87.75 529 PRO A O 1
ATOM 4042 N N . LYS A 1 530 ? -10.480 3.219 -2.660 1.00 83.38 530 LYS A N 1
ATOM 4043 C CA . LYS A 1 530 ? -11.579 2.277 -2.861 1.00 83.38 530 LYS A CA 1
ATOM 4044 C C . LYS A 1 530 ? -12.192 2.572 -4.225 1.00 83.38 530 LYS A C 1
ATOM 4046 O O . LYS A 1 530 ? -12.710 3.669 -4.434 1.00 83.38 530 LYS A O 1
ATOM 4051 N N . ASP A 1 531 ? -12.161 1.585 -5.113 1.00 75.06 531 ASP A N 1
ATOM 4052 C CA . ASP A 1 531 ? -12.619 1.697 -6.506 1.00 75.06 531 ASP A CA 1
ATOM 4053 C C . ASP A 1 531 ? -14.059 2.199 -6.620 1.00 75.06 531 ASP A C 1
ATOM 4055 O O . ASP A 1 531 ? -14.384 3.082 -7.418 1.00 75.06 531 ASP A O 1
ATOM 4059 N N . ARG A 1 532 ? -14.954 1.619 -5.811 1.00 73.06 532 ARG A N 1
ATOM 4060 C CA . ARG A 1 532 ? -16.394 1.879 -5.859 1.00 73.06 532 ARG A CA 1
ATOM 4061 C C . ARG A 1 532 ? -17.003 1.864 -4.443 1.00 73.06 532 ARG A C 1
ATOM 4063 O O . ARG A 1 532 ? -16.702 0.957 -3.671 1.00 73.06 532 ARG A O 1
ATOM 4070 N N . PRO A 1 533 ? -17.877 2.827 -4.083 1.00 71.50 533 PRO A N 1
ATOM 4071 C CA . PRO A 1 533 ? -17.8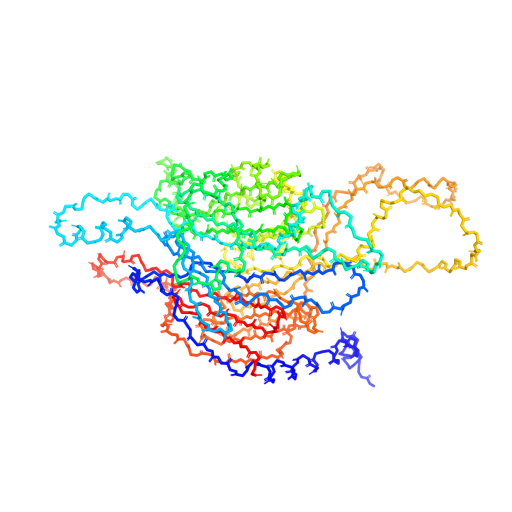79 4.164 -4.670 1.00 71.50 533 PRO A CA 1
ATOM 4072 C C . PRO A 1 533 ? -16.487 4.780 -4.498 1.00 71.50 533 PRO A C 1
ATOM 4074 O O . PRO A 1 533 ? -15.820 4.496 -3.501 1.00 71.50 533 PRO A O 1
ATOM 4077 N N . LEU A 1 534 ? -16.075 5.617 -5.451 1.00 78.25 534 LEU A N 1
ATOM 4078 C CA . LEU A 1 534 ? -14.775 6.276 -5.407 1.00 78.25 534 LEU A CA 1
ATOM 4079 C C . LEU A 1 534 ? -14.601 6.997 -4.065 1.00 78.25 534 LEU A C 1
ATOM 4081 O O . LEU A 1 534 ? -15.230 8.025 -3.806 1.00 78.25 534 LEU A O 1
ATOM 4085 N N . THR A 1 535 ? -13.754 6.425 -3.221 1.00 84.62 535 THR A N 1
ATOM 4086 C CA . THR A 1 535 ? -13.454 6.915 -1.878 1.00 84.62 535 THR A CA 1
ATOM 4087 C C . THR A 1 535 ? -11.965 6.739 -1.654 1.00 84.62 535 THR A C 1
ATOM 4089 O O . THR A 1 535 ? -11.384 5.754 -2.096 1.00 84.62 535 THR A O 1
ATOM 4092 N N . MET A 1 536 ? -11.328 7.666 -0.956 1.00 88.31 536 MET A N 1
ATOM 4093 C CA . MET A 1 536 ? -9.939 7.512 -0.540 1.00 88.31 536 MET A CA 1
ATOM 4094 C C . MET A 1 536 ? -9.841 7.729 0.954 1.00 88.31 536 MET A C 1
ATOM 4096 O O . MET A 1 536 ? -10.441 8.654 1.494 1.00 88.31 536 MET A O 1
ATOM 4100 N N . CYS A 1 537 ? -9.080 6.875 1.621 1.00 91.31 537 CYS A N 1
ATOM 4101 C CA . CYS A 1 537 ? -8.691 7.092 2.999 1.00 91.31 537 CYS A CA 1
ATOM 4102 C C . CYS A 1 537 ? -7.210 7.442 3.043 1.00 91.31 537 CYS A C 1
ATOM 4104 O O . CYS A 1 537 ? -6.388 6.720 2.483 1.00 91.31 537 CYS A O 1
ATOM 4106 N N . ILE A 1 538 ? -6.891 8.542 3.714 1.00 92.62 538 ILE A N 1
ATOM 4107 C CA . ILE A 1 538 ? -5.529 8.890 4.096 1.00 92.62 538 ILE A CA 1
ATOM 4108 C C . ILE A 1 538 ? -5.447 8.744 5.604 1.00 92.62 538 ILE A C 1
ATOM 4110 O O . ILE A 1 538 ? -6.199 9.386 6.338 1.00 92.62 538 ILE A O 1
ATOM 4114 N N . LEU A 1 539 ? -4.562 7.873 6.063 1.00 90.75 539 LEU A N 1
ATOM 4115 C CA . LEU A 1 539 ? -4.254 7.722 7.471 1.00 90.75 539 LEU A CA 1
ATOM 4116 C C . LEU A 1 539 ? -3.009 8.523 7.794 1.00 90.75 539 LEU A C 1
ATOM 4118 O O . LEU A 1 539 ? -1.974 8.325 7.165 1.00 90.75 539 LEU A O 1
ATOM 4122 N N . GLU A 1 540 ? -3.108 9.375 8.805 1.00 89.69 540 GLU A N 1
ATOM 4123 C CA . GLU A 1 540 ? -1.958 10.024 9.415 1.00 89.69 540 GLU A CA 1
ATOM 4124 C C . GLU A 1 540 ? -1.957 9.750 10.919 1.00 89.69 540 GLU A C 1
ATOM 4126 O O . GLU A 1 540 ? -2.849 10.199 11.650 1.00 89.69 540 GLU A O 1
ATOM 4131 N N . HIS A 1 541 ? -0.962 8.993 11.386 1.00 86.75 541 HIS A N 1
ATOM 4132 C CA . HIS A 1 541 ? -0.850 8.506 12.760 1.00 86.75 541 HIS A CA 1
ATOM 4133 C C . HIS A 1 541 ? -2.115 7.745 13.187 1.00 86.75 541 HIS A C 1
ATOM 4135 O O . HIS A 1 541 ? -2.292 6.583 12.842 1.00 86.75 541 HIS A O 1
ATOM 4141 N N . ASN A 1 542 ? -3.038 8.393 13.898 1.00 86.31 542 ASN A N 1
ATOM 4142 C CA . ASN A 1 542 ? -4.322 7.818 14.308 1.00 86.31 542 ASN A CA 1
ATOM 4143 C C . ASN A 1 542 ? -5.533 8.596 13.809 1.00 86.31 542 ASN A C 1
ATOM 4145 O O . ASN A 1 542 ? -6.597 8.549 14.427 1.00 86.31 542 ASN A O 1
ATOM 4149 N N . THR A 1 543 ? -5.391 9.323 12.706 1.00 87.69 543 THR A N 1
ATOM 4150 C CA . THR A 1 543 ? -6.497 10.046 12.081 1.00 87.69 543 THR A CA 1
ATOM 4151 C C . THR A 1 543 ? -6.718 9.553 10.663 1.00 87.69 543 THR A C 1
ATOM 4153 O O . THR A 1 543 ? -5.807 9.575 9.846 1.00 87.69 543 THR A O 1
ATOM 4156 N N . ALA A 1 544 ? -7.946 9.127 10.379 1.00 88.88 544 ALA A N 1
ATOM 4157 C CA . ALA A 1 544 ? -8.419 8.797 9.046 1.00 88.88 544 ALA A CA 1
ATOM 4158 C C . ALA A 1 544 ? -9.087 10.023 8.423 1.00 88.88 544 ALA A C 1
ATOM 4160 O O . ALA A 1 544 ? -10.111 10.494 8.918 1.00 88.88 544 ALA A O 1
ATOM 4161 N N . VAL A 1 545 ? -8.526 10.524 7.331 1.00 90.38 545 VAL A N 1
ATOM 4162 C CA . VAL A 1 545 ? -9.134 11.530 6.460 1.00 90.38 545 VAL A CA 1
ATOM 4163 C C . VAL A 1 545 ? -9.796 10.789 5.306 1.00 90.38 545 VAL A C 1
ATOM 4165 O O . VAL A 1 545 ? -9.121 10.172 4.484 1.00 90.38 545 VAL A O 1
ATOM 4168 N N . ILE A 1 546 ? -11.126 10.796 5.272 1.00 89.31 546 ILE A N 1
ATOM 4169 C CA . ILE A 1 546 ? -11.911 10.102 4.251 1.00 89.31 546 ILE A CA 1
ATOM 4170 C C . ILE A 1 546 ? -12.393 11.119 3.223 1.00 89.31 546 ILE A C 1
ATOM 4172 O O . ILE A 1 546 ? -13.214 11.981 3.533 1.00 89.31 546 ILE A O 1
ATOM 4176 N N . LEU A 1 547 ? -11.893 10.983 1.998 1.00 87.44 547 LEU A N 1
ATOM 4177 C CA . LEU A 1 547 ? -12.345 11.704 0.815 1.00 87.44 547 LEU A CA 1
ATOM 4178 C C . LEU A 1 547 ? -13.420 10.863 0.140 1.00 87.44 547 LEU A C 1
ATOM 4180 O O . LEU A 1 547 ? -13.134 9.766 -0.338 1.00 87.44 547 LEU A O 1
ATOM 4184 N N . ARG A 1 548 ? -14.654 11.349 0.108 1.00 77.69 548 ARG A N 1
ATOM 4185 C CA . ARG A 1 548 ? -15.801 10.617 -0.448 1.00 77.69 548 ARG A CA 1
ATOM 4186 C C . ARG A 1 548 ? -16.510 11.457 -1.497 1.00 77.69 548 ARG A C 1
ATOM 4188 O O . ARG A 1 548 ? -16.356 12.675 -1.494 1.00 77.69 548 ARG A O 1
ATOM 4195 N N . ALA A 1 549 ? -17.306 10.792 -2.336 1.00 69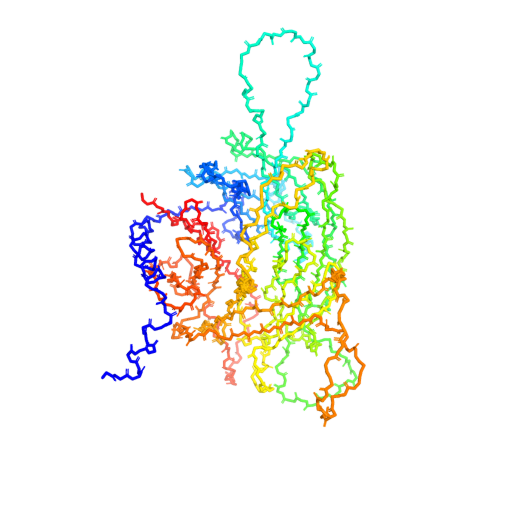.56 549 ALA A N 1
ATOM 4196 C CA . ALA A 1 549 ? -18.326 11.452 -3.144 1.00 69.56 549 ALA A CA 1
ATOM 4197 C C . ALA A 1 549 ? -19.216 12.333 -2.247 1.00 69.56 549 ALA A C 1
ATOM 4199 O O . ALA A 1 549 ? -19.713 11.840 -1.231 1.00 69.56 549 ALA A O 1
ATOM 4200 N N . SER A 1 550 ? -19.361 13.612 -2.611 1.00 59.28 550 SER A N 1
ATOM 4201 C CA . SER A 1 550 ? -20.325 14.547 -2.008 1.00 59.28 550 SER A CA 1
ATOM 4202 C C . SER A 1 550 ? -21.762 14.073 -2.170 1.00 59.28 550 SER A C 1
ATOM 4204 O O . SER A 1 550 ? -22.063 13.624 -3.304 1.00 59.28 550 SER A O 1
#

Secondary structure (DSSP, 8-state):
--HHHHHHHHSS-HHHHHHHHHHHHHHHHHEEEEEEEE---SS--TTPPEEEEEE-PPP---SS----------EEEEEETTSPEEEEETTT--EEEES--HHHHHHHHHHTT----------GGGG---EEEEEEEEPP------------------PEEEEEEEEEETTEEEEEEE-HHHHHH-SEE---GGGSEEEEEPPPGGGSPTT-EEEEEEEEE-TTSSEEEEEEEEEE-----TT-----TT---PPEEEEEEEEEEEPTT-TT--EEEEEEEEEE--TT--TTPPEEEEEE-STTS-EEEEEETTSEEEEEETT--EEEEEES--STTT--TTSEEEEEEE--------------------------------PPPEEEEEEETTTEEEEEEEEEE-----------PPPP-----PPPS------EEEEEE-S--EE-TT--EEEEEEE-SSSSSEEEEEETTSEEEEEETTT--EEEEEE---SS------------------------PPPPEEEEEETTTTEEEEEETTEEEEEEE-

Organism: Trypanosoma brucei brucei (strain 927/4 GUTat10.1) (NCBI:txid185431)

GO terms:
  GO:0005654 nucleoplasm (C, HTP)
  GO:0005634 nucleus (C, IDA)
  GO:0005654 nucleoplasm (C, IDA)